Protein AF-A0A068WQS6-F1 (afdb_monomer_lite)

pLDDT: mean 78.75, std 17.63, range [26.66, 95.56]

Organism: Echinococcus granulosus (NCBI:txid6210)

Sequence (431 aa):
MSDVVVTERMESAESWGSVPRLPHRLAHLYATWLVSHPVINGLLTVTFLIAPAVVAICFSELPSFDDPAKEFITIGTPMAARLYQLKALQQNTLSLPTKEYGHSRVARSDKMADKVKFCFELPDQGSNELWSRFESMSKVVVSLYAVEERMNTTFLTAPGAVKSLCRLQTRFEGLPGYRQLCSKASLTDVNSACCPIWSLANFIASIVNKTSCHQITEGDVKRVKNLYETCKKPFLSGELKRACWDATAPSRWLCPDVPPQCFAHPHLLLLLAIAAPPPYHHHYLNGAGGWNVTLLVLPVWKRVGLKLWHLASLDRPQTLTDLTRNLTPPLTIEAIELGLYGELAGRYVAWDSVWLALGAACLALLLLLLTHGSVAVVGATFLALGWSLILAYGLYARFLQLPTFPLLNMMALVLLLGLGADDILLFYQVD

Radius of gyration: 35.02 Å; chains: 1; bounding box: 127×50×81 Å

Foldseek 3Di:
DDDDDDDDDDDDDDDDDDPDPVVVVVVVVVVVCCVPCVPVVVVVVVCVLPVLLCLLVVPFDDADQLALCVPVQDPPDPVSVVVVVVVVVVVVVPPDPPPPPDPPPPPPPPPDQQAQDALVNDPVVDDPCPPVLLVQFKKWKKFQPDPDQQDLDACLRAPQSLVLQQLLQVVCCVFFCLLQQADASDPVDSNGDGGRKLWLLSLLCRLVRHNGSVPDDNVSSVVLVVLCVQQLVCLLVVLDDLVLDDPVDHSCVSRVPHDPSNVSDSSNSVSSVFRPDDPVCPVVPVVRHHRRMGMIGTSGGQDCLVVSCVRRVVVDVVSQCVSQPPRVRTMHTPDIRRHSCSNVRVVVVVVCVVVVVVLLVVLLVVVCVLVVNPPVLSVVLVSVLVSVVSNVSSCVCPVVVDPHDNPVVVVVSVVSSVVSSVVVVVVSVVD

Secondary structure (DSSP, 8-state):
--------------------SHHHHHHHHHHHHHHH-HHHHHHHHHHHHHHHHHHHHHHSPPPP-S-GGGG---TT-HHHHHHHHHHHHHHHHTT-----------------------GGG-GGG--S-HHHHHHHEEEEEEEE--SSTT----TTTSTTHHHHHHHHHHHHHTSTTHHHHBPBS-SS-TTSPBPPPB-HHHHHHHHTT-SSGGG--HHHHHHHHHHHHHHHHHHHTT-S-GGGS-SSS-HHHH-TTS-GGGGS-TTHHHHHHHHSPPGGGTTTSTTT----EEEEEEEEEHHHHHHHHHHTTTTSHHHHHHHHTT-SS-EEEEEEE-S-THHHHHHHHHHHHHHHHHHHHHHHHHHHHHTTT-HHHHHHHHHHHHHHHHHHHHIIIIIS--S---TTHHHHHHHHHHHHHHHHHHHHHH-

Structure (mmCIF, N/CA/C/O backbone):
data_AF-A0A068WQS6-F1
#
_entry.id   AF-A0A068WQS6-F1
#
loop_
_atom_site.group_PDB
_atom_site.id
_atom_site.type_symbol
_atom_site.label_atom_id
_atom_site.label_alt_id
_atom_site.label_comp_id
_atom_site.label_asym_id
_atom_site.label_entity_id
_atom_site.label_seq_id
_atom_site.pdbx_PDB_ins_code
_atom_site.Cartn_x
_atom_site.Cartn_y
_atom_site.Cartn_z
_atom_site.occupancy
_atom_site.B_iso_or_equiv
_atom_site.auth_seq_id
_atom_site.auth_comp_id
_atom_site.auth_asym_id
_atom_site.auth_atom_id
_atom_site.pdbx_PDB_model_num
ATOM 1 N N . MET A 1 1 ? 87.464 18.285 -16.808 1.00 33.34 1 MET A N 1
ATOM 2 C CA . MET A 1 1 ? 88.339 17.163 -17.196 1.00 33.34 1 MET A CA 1
ATOM 3 C C . MET A 1 1 ? 87.936 15.994 -16.316 1.00 33.34 1 MET A C 1
ATOM 5 O O . MET A 1 1 ? 88.183 16.066 -15.126 1.00 33.34 1 MET A O 1
ATOM 9 N N . SER A 1 2 ? 87.201 14.983 -16.743 1.00 30.62 2 SER A N 1
ATOM 10 C CA . SER A 1 2 ? 86.592 14.646 -18.028 1.00 30.62 2 SER A CA 1
ATOM 11 C C . SER A 1 2 ? 85.506 13.607 -17.731 1.00 30.62 2 SER A C 1
ATOM 13 O O . SER A 1 2 ? 85.617 12.876 -16.747 1.00 30.62 2 SER A O 1
ATOM 15 N N . ASP A 1 3 ? 84.490 13.562 -18.585 1.00 33.34 3 ASP A N 1
ATOM 16 C CA . ASP A 1 3 ? 83.501 12.493 -18.690 1.00 33.34 3 ASP A CA 1
ATOM 17 C C . ASP A 1 3 ? 84.133 11.100 -18.797 1.00 33.34 3 ASP A C 1
ATOM 19 O O . ASP A 1 3 ? 85.165 10.938 -19.448 1.00 33.34 3 ASP A O 1
ATOM 23 N N . VAL A 1 4 ? 83.451 10.088 -18.254 1.00 31.11 4 VAL A N 1
ATOM 24 C CA . VAL A 1 4 ? 83.544 8.685 -18.698 1.00 31.11 4 VAL A CA 1
ATOM 25 C C . VAL A 1 4 ? 82.139 8.094 -18.516 1.00 31.11 4 VAL A C 1
ATOM 27 O O . VAL A 1 4 ? 81.722 7.809 -17.400 1.00 31.11 4 VAL A O 1
ATOM 30 N N . VAL A 1 5 ? 81.253 8.222 -19.505 1.00 32.00 5 VAL A N 1
ATOM 31 C CA . VAL A 1 5 ? 81.079 7.327 -20.665 1.00 32.00 5 VAL A CA 1
ATOM 32 C C . VAL A 1 5 ? 80.786 5.884 -20.249 1.00 32.00 5 VAL A C 1
ATOM 34 O O . VAL A 1 5 ? 81.661 5.117 -19.858 1.00 32.00 5 VAL A O 1
ATOM 37 N N . VAL A 1 6 ? 79.502 5.563 -20.393 1.00 31.38 6 VAL A N 1
ATOM 38 C CA . VAL A 1 6 ? 78.891 4.236 -20.427 1.00 31.38 6 VAL A CA 1
ATOM 39 C C . VAL A 1 6 ? 79.561 3.389 -21.511 1.00 31.38 6 VAL A C 1
ATOM 41 O O . VAL A 1 6 ? 79.645 3.816 -22.661 1.00 31.38 6 VAL A O 1
ATOM 44 N N . THR A 1 7 ? 79.996 2.179 -21.161 1.00 30.44 7 THR A N 1
ATOM 45 C CA . THR A 1 7 ? 80.336 1.129 -22.127 1.00 30.44 7 THR A CA 1
ATOM 46 C C . THR A 1 7 ? 79.436 -0.080 -21.914 1.00 30.44 7 THR A C 1
ATOM 48 O O . THR A 1 7 ? 79.359 -0.654 -20.828 1.00 30.44 7 THR A O 1
ATOM 51 N N . GLU A 1 8 ? 78.725 -0.424 -22.987 1.00 32.44 8 GLU A N 1
ATOM 52 C CA . GLU A 1 8 ? 77.946 -1.642 -23.167 1.00 32.44 8 GLU A CA 1
ATOM 53 C C . GLU A 1 8 ? 78.767 -2.897 -22.854 1.00 32.44 8 GLU A C 1
ATOM 55 O O . GLU A 1 8 ? 79.918 -3.040 -23.278 1.00 32.44 8 GLU A O 1
ATOM 60 N N . ARG A 1 9 ? 78.122 -3.873 -22.213 1.00 26.66 9 ARG A N 1
ATOM 61 C CA . ARG A 1 9 ? 78.495 -5.278 -22.351 1.00 26.66 9 ARG A CA 1
ATOM 62 C C . ARG A 1 9 ? 77.245 -6.079 -22.703 1.00 26.66 9 ARG A C 1
ATOM 64 O O . ARG A 1 9 ? 76.336 -6.210 -21.894 1.00 26.66 9 ARG A O 1
ATOM 71 N N . MET A 1 10 ? 77.238 -6.575 -23.941 1.00 33.34 10 MET A N 1
ATOM 72 C CA . MET A 1 10 ? 76.377 -7.647 -24.438 1.00 33.34 10 MET A CA 1
ATOM 73 C C . MET A 1 10 ? 76.442 -8.848 -23.490 1.00 33.34 10 MET A C 1
ATOM 75 O O . MET A 1 10 ? 77.513 -9.432 -23.324 1.00 33.34 10 MET A O 1
ATOM 79 N N . GLU A 1 11 ? 75.298 -9.264 -22.954 1.00 30.05 11 GLU A N 1
ATOM 80 C CA . GLU A 1 11 ? 75.099 -10.624 -22.456 1.00 30.05 11 GLU A CA 1
ATOM 81 C C . GLU A 1 11 ? 74.019 -11.317 -23.290 1.00 30.05 11 GLU A C 1
ATOM 83 O O . GLU A 1 11 ? 72.847 -10.955 -23.294 1.00 30.05 11 GLU A O 1
ATOM 88 N N . SER A 1 12 ? 74.523 -12.264 -24.084 1.00 28.47 12 SER A N 1
ATOM 89 C CA . SER A 1 12 ? 73.941 -13.545 -24.489 1.00 28.47 12 SER A CA 1
ATOM 90 C C . SER A 1 12 ? 72.426 -13.658 -24.658 1.00 28.47 12 SER A C 1
ATOM 92 O O . SER A 1 12 ? 71.650 -13.695 -23.709 1.00 28.47 12 SER A O 1
ATOM 94 N N . ALA A 1 13 ? 72.063 -13.906 -25.916 1.00 34.66 13 ALA A N 1
ATOM 95 C CA . ALA A 1 13 ? 70.809 -14.487 -26.351 1.00 34.66 13 ALA A CA 1
ATOM 96 C C . ALA A 1 13 ? 70.481 -15.791 -25.600 1.00 34.66 13 ALA A C 1
ATOM 98 O O . ALA A 1 13 ? 71.051 -16.843 -25.887 1.00 34.66 13 ALA A O 1
ATOM 99 N N . GLU A 1 14 ? 69.504 -15.724 -24.698 1.00 29.89 14 GLU A N 1
ATOM 100 C CA . GLU A 1 14 ? 68.746 -16.890 -24.260 1.00 29.89 14 GLU A CA 1
ATOM 101 C C . GLU A 1 14 ? 67.503 -17.045 -25.137 1.00 29.89 14 GLU A C 1
ATOM 103 O O . GLU A 1 14 ? 66.613 -16.195 -25.207 1.00 29.89 14 GLU A O 1
ATOM 108 N N . SER A 1 15 ? 67.478 -18.168 -25.845 1.00 36.59 15 SER A N 1
ATOM 109 C CA . SER A 1 15 ? 66.391 -18.634 -26.684 1.00 36.59 15 SER A CA 1
ATOM 110 C C . SER A 1 15 ? 65.133 -18.896 -25.856 1.00 36.59 15 SER A C 1
ATOM 112 O O . SER A 1 15 ? 64.962 -19.984 -25.304 1.00 36.59 15 SER A O 1
ATOM 114 N N . TRP A 1 16 ? 64.215 -17.934 -25.824 1.00 30.52 16 TRP A N 1
ATOM 115 C CA . TRP A 1 16 ? 62.828 -18.206 -25.464 1.00 30.52 16 TRP A CA 1
ATOM 116 C C . TRP A 1 16 ? 62.019 -18.463 -26.728 1.00 30.52 16 TRP A C 1
ATOM 118 O O . TRP A 1 16 ? 61.893 -17.625 -27.621 1.00 30.52 16 TRP A O 1
ATOM 128 N N . GLY A 1 17 ? 61.547 -19.705 -26.808 1.00 33.97 17 GLY A N 1
ATOM 129 C CA . GLY A 1 17 ? 60.788 -20.255 -27.910 1.00 33.97 17 GLY A CA 1
ATOM 130 C C . GLY A 1 17 ? 59.607 -19.379 -28.311 1.00 33.97 17 GLY A C 1
ATOM 131 O O . GLY A 1 17 ? 58.904 -18.797 -27.491 1.00 33.97 17 GLY A O 1
ATOM 132 N N . SER A 1 18 ? 59.414 -19.335 -29.624 1.00 41.91 18 SER A N 1
ATOM 133 C CA . SER A 1 18 ? 58.208 -18.948 -30.349 1.00 41.91 18 SER A CA 1
ATOM 134 C C . SER A 1 18 ? 56.912 -18.941 -29.523 1.00 41.91 18 SER A C 1
ATOM 136 O O . SER A 1 18 ? 56.188 -19.934 -29.465 1.00 41.91 18 SER A O 1
ATOM 138 N N . VAL A 1 19 ? 56.572 -17.770 -28.990 1.00 45.53 19 VAL A N 1
ATOM 139 C CA . VAL A 1 19 ? 55.187 -17.370 -28.710 1.00 45.53 19 VAL A CA 1
ATOM 140 C C . VAL A 1 19 ? 54.463 -17.296 -30.070 1.00 45.53 19 VAL A C 1
ATOM 142 O O . VAL A 1 19 ? 55.052 -16.806 -31.043 1.00 45.53 19 VAL A O 1
ATOM 145 N N . PRO A 1 20 ? 53.242 -17.845 -30.227 1.00 45.69 20 PRO A N 1
ATOM 146 C CA . PRO A 1 20 ? 52.662 -18.078 -31.546 1.00 45.69 20 PRO A CA 1
ATOM 147 C C . PRO A 1 20 ? 52.442 -16.752 -32.284 1.00 45.69 20 PRO A C 1
ATOM 149 O O . PRO A 1 20 ? 51.732 -15.880 -31.807 1.00 45.69 20 PRO A O 1
ATOM 152 N N . ARG A 1 21 ? 53.005 -16.618 -33.494 1.00 48.44 21 ARG A N 1
ATOM 153 C CA . ARG A 1 21 ? 52.818 -15.474 -34.420 1.00 48.44 21 ARG A CA 1
ATOM 154 C C . ARG A 1 21 ? 51.440 -15.457 -35.114 1.00 48.44 21 ARG A C 1
ATOM 156 O O . ARG A 1 21 ? 51.221 -14.680 -36.042 1.00 48.44 21 ARG A O 1
ATOM 163 N N . LEU A 1 22 ? 50.524 -16.336 -34.703 1.00 50.44 22 LEU A N 1
ATOM 164 C CA . LEU A 1 22 ? 49.188 -16.492 -35.285 1.00 50.44 22 LEU A CA 1
ATOM 165 C C . LEU A 1 22 ? 48.210 -15.322 -34.999 1.00 50.44 22 LEU A C 1
ATOM 167 O O . LEU A 1 22 ? 47.520 -14.920 -35.938 1.00 50.44 22 LEU A O 1
ATOM 171 N N . PRO A 1 23 ? 48.148 -14.723 -33.785 1.00 58.47 23 PRO A N 1
ATOM 172 C CA . PRO A 1 23 ? 47.173 -13.675 -33.482 1.00 58.47 23 PRO A CA 1
ATOM 173 C C . PRO A 1 23 ? 47.499 -12.358 -34.200 1.00 58.47 23 PRO A C 1
ATOM 175 O O . PRO A 1 23 ? 46.587 -11.669 -34.643 1.00 58.47 23 PRO A O 1
ATOM 178 N N . HIS A 1 24 ? 48.781 -12.046 -34.431 1.00 64.94 24 HIS A N 1
ATOM 179 C CA . HIS A 1 24 ? 49.181 -10.827 -35.145 1.00 64.94 24 HIS A CA 1
ATOM 180 C C . HIS A 1 24 ? 48.810 -10.834 -36.632 1.00 64.94 24 HIS A C 1
ATOM 182 O O . HIS A 1 24 ? 48.385 -9.805 -37.150 1.00 64.94 24 HIS A O 1
ATOM 188 N N . ARG A 1 25 ? 48.928 -11.975 -37.330 1.00 73.75 25 ARG A N 1
ATOM 189 C CA . ARG A 1 25 ? 48.512 -12.057 -38.743 1.00 73.75 25 ARG A CA 1
ATOM 190 C C . ARG A 1 25 ? 47.000 -11.931 -38.897 1.00 73.75 25 ARG A C 1
ATOM 192 O O . ARG A 1 25 ? 46.555 -11.245 -39.807 1.00 73.75 25 ARG A O 1
ATOM 199 N N . LEU A 1 26 ? 46.224 -12.555 -38.011 1.00 79.25 26 LEU A N 1
ATOM 200 C CA . LEU A 1 26 ? 44.763 -12.461 -38.032 1.00 79.25 26 LEU A CA 1
ATOM 201 C C . LEU A 1 26 ? 44.272 -11.055 -37.663 1.00 79.25 26 LEU A C 1
ATOM 203 O O . LEU A 1 26 ? 43.411 -10.525 -38.357 1.00 79.25 26 LEU A O 1
ATOM 207 N N . ALA A 1 27 ? 44.864 -10.419 -36.649 1.00 81.06 27 ALA A N 1
ATOM 208 C CA . ALA A 1 27 ? 44.555 -9.033 -36.292 1.00 81.06 27 ALA A CA 1
ATOM 209 C C . ALA A 1 27 ? 44.903 -8.058 -37.428 1.00 81.06 27 ALA A C 1
ATOM 211 O O . ALA A 1 27 ? 44.108 -7.180 -37.756 1.00 81.06 27 ALA A O 1
ATOM 212 N N . HIS A 1 28 ? 46.049 -8.255 -38.088 1.00 83.38 28 HIS A N 1
ATOM 213 C CA . HIS A 1 28 ? 46.429 -7.459 -39.252 1.00 83.38 28 HIS A CA 1
ATOM 214 C C . HIS A 1 28 ? 45.452 -7.670 -40.412 1.00 83.38 28 HIS A C 1
ATOM 216 O O . HIS A 1 28 ? 44.987 -6.698 -40.999 1.00 83.38 28 HIS A O 1
ATOM 222 N N . LEU A 1 29 ? 45.097 -8.916 -40.741 1.00 85.25 29 LEU A N 1
ATOM 223 C CA . LEU A 1 29 ? 44.113 -9.220 -41.787 1.00 85.25 29 LEU A CA 1
ATOM 224 C C . LEU A 1 29 ? 42.751 -8.583 -41.487 1.00 85.25 29 LEU A C 1
ATOM 226 O O . LEU A 1 29 ? 42.164 -7.982 -42.382 1.00 85.25 29 LEU A O 1
ATOM 230 N N . TYR A 1 30 ? 42.291 -8.648 -40.236 1.00 85.56 30 TYR A N 1
ATOM 231 C CA . TYR A 1 30 ? 41.056 -8.005 -39.789 1.00 85.56 30 TYR A CA 1
ATOM 232 C C . TYR A 1 30 ? 41.106 -6.481 -39.960 1.00 85.56 30 TYR A C 1
ATOM 234 O O . TYR A 1 30 ? 40.211 -5.911 -40.579 1.00 85.56 30 TYR A O 1
ATOM 242 N N . ALA A 1 31 ? 42.178 -5.825 -39.506 1.00 84.00 31 ALA A N 1
ATOM 243 C CA . ALA A 1 31 ? 42.357 -4.382 -39.672 1.00 84.00 31 ALA A CA 1
ATOM 244 C C . ALA A 1 31 ? 42.416 -3.973 -41.155 1.00 84.00 31 ALA A C 1
ATOM 246 O O . ALA A 1 31 ? 41.767 -3.016 -41.572 1.00 84.00 31 ALA A O 1
ATOM 247 N N . THR A 1 32 ? 43.136 -4.746 -41.978 1.00 86.50 32 THR A N 1
ATOM 248 C CA . THR A 1 32 ? 43.243 -4.489 -43.425 1.00 86.50 32 THR A CA 1
ATOM 249 C C . THR A 1 32 ? 41.883 -4.649 -44.112 1.00 86.50 32 THR A C 1
ATOM 251 O O . THR A 1 32 ? 41.536 -3.875 -45.004 1.00 86.50 32 THR A O 1
ATOM 254 N N . TRP A 1 33 ? 41.085 -5.633 -43.694 1.00 88.38 33 TRP A N 1
ATOM 255 C CA . TRP A 1 33 ? 39.736 -5.865 -44.210 1.00 88.38 33 TRP A CA 1
ATOM 256 C C . TRP A 1 33 ? 38.752 -4.763 -43.795 1.00 88.38 33 TRP A C 1
ATOM 258 O O . TRP A 1 33 ? 37.967 -4.301 -44.626 1.00 88.38 33 TRP A O 1
ATOM 268 N N . LEU A 1 34 ? 38.847 -4.282 -42.550 1.00 87.44 34 LEU A N 1
ATOM 269 C CA . LEU A 1 34 ? 38.011 -3.199 -42.030 1.00 87.44 34 LEU A CA 1
ATOM 270 C C . LEU A 1 34 ? 38.146 -1.922 -42.874 1.00 87.44 34 LEU A C 1
ATOM 272 O O . LEU A 1 34 ? 37.143 -1.301 -43.222 1.00 87.44 34 LEU A O 1
ATOM 276 N N . VAL A 1 35 ? 39.386 -1.575 -43.233 1.00 88.56 35 VAL A N 1
ATOM 277 C CA . VAL A 1 35 ? 39.717 -0.374 -44.016 1.00 88.56 35 VAL A CA 1
ATOM 278 C C . VAL A 1 35 ? 39.428 -0.558 -45.508 1.00 88.56 35 VAL A C 1
ATOM 280 O O . VAL A 1 35 ? 38.973 0.374 -46.165 1.00 88.56 35 VAL A O 1
ATOM 283 N N . SER A 1 36 ? 39.675 -1.749 -46.061 1.00 90.81 36 SER A N 1
ATOM 284 C CA . SER A 1 36 ? 39.531 -1.991 -47.506 1.00 90.81 36 SER A CA 1
ATOM 285 C C . SER A 1 36 ? 38.082 -2.139 -47.982 1.00 90.81 36 SER A C 1
ATOM 287 O O . SER A 1 36 ? 37.815 -1.868 -49.151 1.00 90.81 36 SER A O 1
ATOM 289 N N . HIS A 1 37 ? 37.143 -2.540 -47.115 1.00 90.69 37 HIS A N 1
ATOM 290 C CA . HIS A 1 37 ? 35.753 -2.831 -47.506 1.00 90.69 37 HIS A CA 1
ATOM 291 C C . HIS A 1 37 ? 34.691 -2.157 -46.606 1.00 90.69 37 HIS A C 1
ATOM 293 O O . HIS A 1 37 ? 33.813 -2.835 -46.066 1.00 90.69 37 HIS A O 1
ATOM 299 N N . PRO A 1 38 ? 34.679 -0.818 -46.473 1.00 86.75 38 PRO A N 1
ATOM 300 C CA . PRO A 1 38 ? 33.795 -0.120 -45.533 1.00 86.75 38 PRO A CA 1
ATOM 301 C C . PRO A 1 38 ? 32.298 -0.294 -45.845 1.00 86.75 38 PRO A C 1
ATOM 303 O O . PRO A 1 38 ? 31.486 -0.432 -44.933 1.00 86.75 38 PRO A O 1
ATOM 306 N N . VAL A 1 39 ? 31.919 -0.341 -47.129 1.00 88.75 39 VAL A N 1
ATOM 307 C CA . VAL A 1 39 ? 30.512 -0.478 -47.556 1.00 88.75 39 VAL A CA 1
ATOM 308 C C . VAL A 1 39 ? 29.950 -1.859 -47.214 1.00 88.75 39 VAL A C 1
ATOM 310 O O . VAL A 1 39 ? 28.831 -1.965 -46.717 1.00 88.75 39 VAL A O 1
ATOM 313 N N . ILE A 1 40 ? 30.733 -2.918 -47.444 1.00 89.75 40 ILE A N 1
ATOM 314 C CA . ILE A 1 40 ? 30.333 -4.298 -47.132 1.00 89.75 40 ILE A CA 1
ATOM 315 C C . ILE A 1 40 ? 30.165 -4.454 -45.618 1.00 89.75 40 ILE A C 1
ATOM 317 O O . ILE A 1 40 ? 29.178 -5.030 -45.163 1.00 89.75 40 ILE A O 1
ATOM 321 N N . ASN A 1 41 ? 31.084 -3.873 -44.846 1.00 88.12 41 ASN A N 1
ATOM 322 C CA . ASN A 1 41 ? 31.047 -3.911 -43.386 1.00 88.12 41 ASN A CA 1
ATOM 323 C C . ASN A 1 41 ? 29.825 -3.174 -42.849 1.00 88.12 41 ASN A C 1
ATOM 325 O O . ASN A 1 41 ? 29.124 -3.717 -42.003 1.00 88.12 41 ASN A O 1
ATOM 329 N N . GLY A 1 42 ? 29.518 -1.992 -43.390 1.00 86.88 42 GLY A N 1
ATOM 330 C CA . GLY A 1 42 ? 28.309 -1.245 -43.043 1.00 86.88 42 GLY A CA 1
ATOM 331 C C . GLY A 1 42 ? 27.021 -2.017 -43.344 1.00 86.88 42 GLY A C 1
ATOM 332 O O . GLY A 1 42 ? 26.092 -2.016 -42.543 1.00 86.88 42 GLY A O 1
ATOM 333 N N . LEU A 1 43 ? 26.957 -2.723 -44.474 1.00 90.25 43 LEU A N 1
ATOM 334 C CA . LEU A 1 43 ? 25.769 -3.495 -44.846 1.00 90.25 43 LEU A CA 1
ATOM 335 C C . LEU A 1 43 ? 25.594 -4.728 -43.945 1.00 90.25 43 LEU A C 1
ATOM 337 O O . LEU A 1 43 ? 24.482 -5.012 -43.494 1.00 90.25 43 LEU A O 1
ATOM 341 N N . LEU A 1 44 ? 26.690 -5.420 -43.618 1.00 89.44 44 LEU A N 1
ATOM 342 C CA . LEU A 1 44 ? 26.700 -6.525 -42.655 1.00 89.44 44 LEU A CA 1
ATOM 343 C C . LEU A 1 44 ? 26.285 -6.071 -41.254 1.00 89.44 44 LEU A C 1
ATOM 345 O O . LEU A 1 44 ? 25.436 -6.719 -40.641 1.00 89.44 44 LEU A O 1
ATOM 349 N N . THR A 1 45 ? 26.835 -4.960 -40.759 1.00 87.62 45 THR A N 1
ATOM 350 C CA . THR A 1 45 ? 26.481 -4.435 -39.435 1.00 87.62 45 THR A CA 1
ATOM 351 C C . THR A 1 45 ? 25.027 -4.005 -39.399 1.00 87.62 45 THR A C 1
ATOM 353 O O . THR A 1 45 ? 24.318 -4.450 -38.512 1.00 87.62 45 THR A O 1
ATOM 356 N N . VAL A 1 46 ? 24.525 -3.249 -40.379 1.00 88.56 46 VAL A N 1
ATOM 357 C CA . VAL A 1 46 ? 23.105 -2.852 -40.432 1.00 88.56 46 VAL A CA 1
ATOM 358 C C . VAL A 1 46 ? 22.182 -4.069 -40.483 1.00 88.56 46 VAL A C 1
ATOM 360 O O . VAL A 1 46 ? 21.185 -4.114 -39.769 1.00 88.56 46 VAL A O 1
ATOM 363 N N . THR A 1 47 ? 22.522 -5.093 -41.266 1.00 89.62 47 THR A N 1
ATOM 364 C CA . THR A 1 47 ? 21.724 -6.328 -41.323 1.00 89.62 47 THR A CA 1
ATOM 365 C C . THR A 1 47 ? 21.706 -7.030 -39.965 1.00 89.62 47 THR A C 1
ATOM 367 O O . THR A 1 47 ? 20.643 -7.432 -39.484 1.00 89.62 47 THR A O 1
ATOM 370 N N . PHE A 1 48 ? 22.867 -7.116 -39.310 1.00 88.31 48 PHE A N 1
ATOM 371 C CA . PHE A 1 48 ? 22.991 -7.642 -37.955 1.00 88.31 48 PHE A CA 1
ATOM 372 C C . PHE A 1 48 ? 22.263 -6.775 -36.923 1.00 88.31 48 PHE A C 1
ATOM 374 O O . PHE A 1 48 ? 21.723 -7.336 -35.985 1.00 88.31 48 PHE A O 1
ATOM 381 N N . LEU A 1 49 ? 22.190 -5.453 -37.111 1.00 87.88 49 LEU A N 1
ATOM 382 C CA . LEU A 1 49 ? 21.462 -4.497 -36.270 1.00 87.88 49 LEU A CA 1
ATOM 383 C C . LEU A 1 49 ? 19.944 -4.483 -36.521 1.00 87.88 49 LEU A C 1
ATOM 385 O O . LEU A 1 49 ? 19.193 -3.895 -35.761 1.00 87.88 49 LEU A O 1
ATOM 389 N N . ILE A 1 50 ? 19.432 -5.065 -37.598 1.00 88.88 50 ILE A N 1
ATOM 390 C CA . ILE A 1 50 ? 17.983 -5.040 -37.857 1.00 88.88 50 ILE A CA 1
ATOM 391 C C . ILE A 1 50 ? 17.376 -6.396 -37.528 1.00 88.88 50 ILE A C 1
ATOM 393 O O . ILE A 1 50 ? 16.374 -6.468 -36.816 1.00 88.88 50 ILE A O 1
ATOM 397 N N . ALA A 1 51 ? 18.000 -7.480 -37.987 1.00 88.50 51 ALA A N 1
ATOM 398 C CA . ALA A 1 51 ? 17.422 -8.816 -37.897 1.00 88.50 51 ALA A CA 1
ATOM 399 C C . ALA A 1 51 ? 17.041 -9.240 -36.460 1.00 88.50 51 ALA A C 1
ATOM 401 O O . ALA A 1 51 ? 15.880 -9.583 -36.234 1.00 88.50 51 ALA A O 1
ATOM 402 N N . PRO A 1 52 ? 17.933 -9.190 -35.458 1.00 85.69 52 PRO A N 1
ATOM 403 C CA . PRO A 1 52 ? 17.603 -9.656 -34.122 1.00 85.69 52 PRO A CA 1
ATOM 404 C C . PRO A 1 52 ? 16.819 -8.619 -33.304 1.00 85.69 52 PRO A C 1
ATOM 406 O O . PRO A 1 52 ? 16.117 -9.027 -32.387 1.00 85.69 52 PRO A O 1
ATOM 409 N N . ALA A 1 53 ? 16.829 -7.324 -33.653 1.00 86.69 53 ALA A N 1
ATOM 410 C CA . ALA A 1 53 ? 15.887 -6.368 -33.061 1.00 86.69 53 ALA A CA 1
ATOM 411 C C . ALA A 1 53 ? 14.456 -6.644 -33.502 1.00 86.69 53 ALA A C 1
ATOM 413 O O . ALA A 1 53 ? 13.558 -6.674 -32.665 1.00 86.69 53 ALA A O 1
ATOM 414 N N . VAL A 1 54 ? 14.243 -6.898 -34.796 1.00 88.69 54 VAL A N 1
ATOM 415 C CA . VAL A 1 54 ? 12.928 -7.301 -35.310 1.00 88.69 54 VAL A CA 1
ATOM 416 C C . VAL A 1 54 ? 12.477 -8.587 -34.625 1.00 88.69 54 VAL A C 1
ATOM 418 O O . VAL A 1 54 ? 11.344 -8.667 -34.160 1.00 88.69 54 VAL A O 1
ATOM 421 N N . VAL A 1 55 ? 13.369 -9.572 -34.483 1.00 87.62 55 VAL A N 1
ATOM 422 C CA . VAL A 1 55 ? 13.036 -10.818 -33.782 1.00 87.62 55 VAL A CA 1
ATOM 423 C C . VAL A 1 55 ? 12.701 -10.564 -32.308 1.00 87.62 55 VAL A C 1
ATOM 425 O O . VAL A 1 55 ? 11.689 -11.061 -31.820 1.00 87.62 55 VAL A O 1
ATOM 428 N N . ALA A 1 56 ? 13.507 -9.777 -31.595 1.00 85.12 56 ALA A N 1
ATOM 429 C CA . ALA A 1 56 ? 13.272 -9.483 -30.187 1.00 85.12 56 ALA A CA 1
ATOM 430 C C . ALA A 1 56 ? 11.942 -8.744 -29.977 1.00 85.12 56 ALA A C 1
ATOM 432 O O . ALA A 1 56 ? 11.166 -9.147 -29.119 1.00 85.12 56 ALA A O 1
ATOM 433 N N . ILE A 1 57 ? 11.641 -7.721 -30.780 1.00 83.25 57 ILE A N 1
ATOM 434 C CA . ILE A 1 57 ? 10.439 -6.890 -30.617 1.00 83.25 57 ILE A CA 1
ATOM 435 C C . ILE A 1 57 ? 9.169 -7.629 -31.058 1.00 83.25 57 ILE A C 1
ATOM 437 O O . ILE A 1 57 ? 8.146 -7.529 -30.389 1.00 83.25 57 ILE A O 1
ATOM 441 N N . CYS A 1 58 ? 9.202 -8.365 -32.173 1.00 85.81 58 CYS A N 1
ATOM 442 C CA . CYS A 1 58 ? 8.001 -9.025 -32.693 1.00 85.81 58 CYS A CA 1
ATOM 443 C C . CYS A 1 58 ? 7.632 -10.306 -31.936 1.00 85.81 58 CYS A C 1
ATOM 445 O O . CYS A 1 58 ? 6.460 -10.676 -31.931 1.00 85.81 58 CYS A O 1
ATOM 447 N N . PHE A 1 59 ? 8.607 -11.001 -31.340 1.00 84.94 59 PHE A N 1
ATOM 448 C CA . PHE A 1 59 ? 8.382 -12.315 -30.725 1.00 84.94 59 PHE A CA 1
ATOM 449 C C . PHE A 1 59 ? 8.557 -12.348 -29.203 1.00 84.94 59 PHE A C 1
ATOM 451 O O . PHE A 1 59 ? 8.290 -13.393 -28.611 1.00 84.94 59 PHE A O 1
ATOM 458 N N . SER A 1 60 ? 8.993 -11.257 -28.566 1.00 82.31 60 SER A N 1
ATOM 459 C CA . SER A 1 60 ? 9.103 -11.189 -27.101 1.00 82.31 60 SER A CA 1
ATOM 460 C C . SER A 1 60 ? 7.980 -10.336 -26.524 1.00 82.31 60 SER A C 1
ATOM 462 O O . SER A 1 60 ? 7.741 -9.216 -26.971 1.00 82.31 60 SER A O 1
ATOM 464 N N . GLU A 1 61 ? 7.299 -10.860 -25.510 1.00 81.81 61 GLU A N 1
ATOM 465 C CA . GLU A 1 61 ? 6.301 -10.103 -24.756 1.00 81.81 61 GLU A CA 1
ATOM 466 C C . GLU A 1 61 ? 6.982 -9.119 -23.807 1.00 81.81 61 GLU A C 1
ATOM 468 O O . GLU A 1 61 ? 7.899 -9.496 -23.083 1.00 81.81 61 GLU A O 1
ATOM 473 N N . LEU A 1 62 ? 6.507 -7.871 -23.774 1.00 79.56 62 LEU A N 1
ATOM 474 C CA . LEU A 1 62 ? 7.029 -6.840 -22.875 1.00 79.56 62 LEU A CA 1
ATOM 475 C C . LEU A 1 62 ? 6.991 -7.304 -21.405 1.00 79.56 62 LEU A C 1
ATOM 477 O O . LEU A 1 62 ? 5.994 -7.887 -20.972 1.00 79.56 62 LEU A O 1
ATOM 481 N N . PRO A 1 63 ? 8.045 -7.029 -20.615 1.00 78.94 63 PRO A N 1
ATOM 482 C CA . PRO A 1 63 ? 8.103 -7.476 -19.231 1.00 78.94 63 PRO A CA 1
ATOM 483 C C . PRO A 1 63 ? 7.054 -6.766 -18.363 1.00 78.94 63 PRO A C 1
ATOM 485 O O . PRO A 1 63 ? 6.950 -5.540 -18.370 1.00 78.94 63 PRO A O 1
ATOM 488 N N . SER A 1 64 ? 6.303 -7.543 -17.579 1.00 78.44 64 SER A N 1
ATOM 489 C CA . SER A 1 64 ? 5.351 -7.046 -16.576 1.00 78.44 64 SER A CA 1
ATOM 490 C C . SER A 1 64 ? 5.973 -7.058 -15.175 1.00 78.44 64 SER A C 1
ATOM 492 O O . SER A 1 64 ? 6.465 -8.103 -14.743 1.00 78.44 64 SER A O 1
ATOM 494 N N . PHE A 1 65 ? 5.875 -5.951 -14.433 1.00 76.44 65 PHE A N 1
ATOM 495 C CA . PHE A 1 65 ? 6.426 -5.805 -13.072 1.00 76.44 65 PHE A CA 1
ATOM 496 C C . PHE A 1 65 ? 5.350 -5.795 -11.970 1.00 76.44 65 PHE A C 1
ATOM 498 O O . PHE A 1 65 ? 5.553 -5.215 -10.906 1.00 76.44 65 PHE A O 1
ATOM 505 N N . ASP A 1 66 ? 4.204 -6.430 -12.222 1.00 68.06 66 ASP A N 1
ATOM 506 C CA . ASP A 1 66 ? 3.026 -6.369 -11.343 1.00 68.06 66 ASP A CA 1
ATOM 507 C C . ASP A 1 66 ? 3.180 -7.145 -10.027 1.00 68.06 66 ASP A C 1
ATOM 509 O O . ASP A 1 66 ? 2.325 -7.032 -9.155 1.00 68.06 66 ASP A O 1
ATOM 513 N N . ASP A 1 67 ? 4.229 -7.956 -9.867 1.00 71.62 67 ASP A N 1
ATOM 514 C CA . ASP A 1 67 ? 4.544 -8.637 -8.610 1.00 71.62 67 ASP A CA 1
ATOM 515 C C . ASP A 1 67 ? 6.067 -8.775 -8.432 1.00 71.62 67 ASP A C 1
ATOM 517 O O . ASP A 1 67 ? 6.664 -9.713 -8.972 1.00 71.62 67 ASP A O 1
ATOM 521 N N . PRO A 1 68 ? 6.714 -7.884 -7.656 1.00 71.19 68 PRO A N 1
ATOM 522 C CA . PRO A 1 68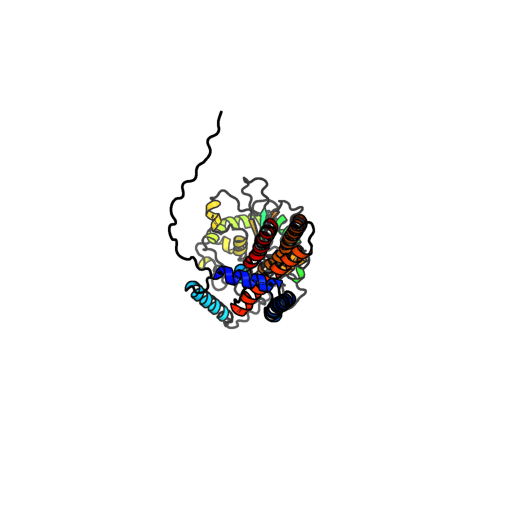 ? 8.152 -7.965 -7.404 1.00 71.19 68 PRO A CA 1
ATOM 523 C C . PRO A 1 68 ? 8.525 -9.186 -6.549 1.00 71.19 68 PRO A C 1
ATOM 525 O O . PRO A 1 68 ? 9.684 -9.591 -6.516 1.00 71.19 68 PRO A O 1
ATOM 528 N N . ALA A 1 69 ? 7.562 -9.801 -5.848 1.00 69.19 69 ALA A N 1
ATOM 529 C CA . ALA A 1 69 ? 7.817 -10.974 -5.021 1.00 69.19 69 ALA A CA 1
ATOM 530 C C . ALA A 1 69 ? 7.827 -12.286 -5.822 1.00 69.19 69 ALA A C 1
ATOM 532 O O . ALA A 1 69 ? 8.292 -13.310 -5.311 1.00 69.19 69 ALA A O 1
ATOM 533 N N . LYS A 1 7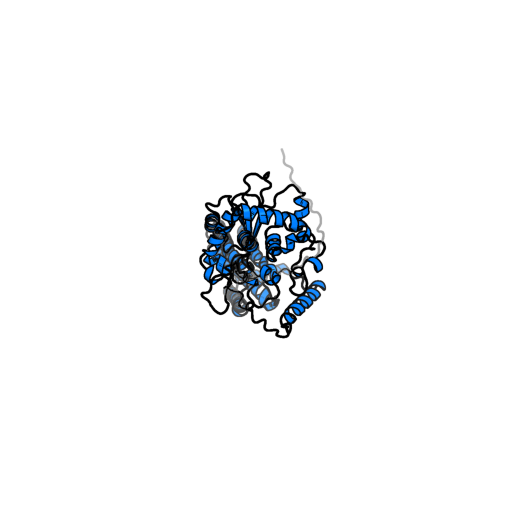0 ? 7.379 -12.258 -7.086 1.00 69.56 70 LYS A N 1
ATOM 534 C CA . LYS A 1 70 ? 7.399 -13.407 -8.007 1.00 69.56 70 LYS A CA 1
ATOM 535 C C . LYS A 1 70 ? 8.810 -13.978 -8.203 1.00 69.56 70 LYS A C 1
ATOM 537 O O . LYS A 1 70 ? 8.961 -15.140 -8.568 1.00 69.56 70 LYS A O 1
ATOM 542 N N . GLU A 1 71 ? 9.829 -13.171 -7.919 1.00 66.94 71 GLU A N 1
ATOM 543 C CA . GLU A 1 71 ? 11.251 -13.483 -8.068 1.00 66.94 71 GLU A CA 1
ATOM 544 C C . GLU A 1 71 ? 11.828 -14.315 -6.912 1.00 66.94 71 GLU A C 1
ATOM 546 O O . GLU A 1 71 ? 12.809 -15.032 -7.099 1.00 66.94 71 GLU A O 1
ATOM 551 N N . PHE A 1 72 ? 11.220 -14.290 -5.722 1.00 72.44 72 PHE A N 1
ATOM 552 C CA . PHE A 1 72 ? 11.778 -14.933 -4.524 1.00 72.44 72 PHE A CA 1
ATOM 553 C C . PHE A 1 72 ? 11.287 -16.370 -4.330 1.00 72.44 72 PHE A C 1
ATOM 555 O O . PHE A 1 72 ? 10.883 -16.767 -3.233 1.00 72.44 72 PHE A O 1
ATOM 562 N N . ILE A 1 73 ? 11.312 -17.175 -5.394 1.00 69.50 73 ILE A N 1
ATOM 563 C CA . ILE A 1 73 ? 10.895 -18.578 -5.334 1.00 69.50 73 ILE A CA 1
ATOM 564 C C . ILE A 1 73 ? 12.103 -19.501 -5.496 1.00 69.50 73 ILE A C 1
ATOM 566 O O . ILE A 1 73 ? 12.863 -19.415 -6.456 1.00 69.50 73 ILE A O 1
ATOM 570 N N . THR A 1 74 ? 12.267 -20.435 -4.560 1.00 77.00 74 THR A N 1
ATOM 571 C CA . THR A 1 74 ? 13.362 -21.413 -4.564 1.00 77.00 74 THR A CA 1
ATOM 572 C C . THR A 1 74 ? 13.070 -22.580 -5.510 1.00 77.00 74 THR A C 1
ATOM 574 O O . THR A 1 74 ? 12.649 -23.663 -5.099 1.00 77.00 74 THR A O 1
ATOM 577 N N . ILE A 1 75 ? 13.288 -22.367 -6.807 1.00 75.69 75 ILE A N 1
ATOM 578 C CA . ILE A 1 75 ? 13.062 -23.380 -7.849 1.00 75.69 75 ILE A CA 1
ATOM 579 C C . ILE A 1 75 ? 13.941 -24.619 -7.598 1.00 75.69 75 ILE A C 1
ATOM 581 O O . ILE A 1 75 ? 15.108 -24.512 -7.233 1.00 75.69 75 ILE A O 1
ATOM 585 N N . GLY A 1 76 ? 13.367 -25.812 -7.779 1.00 80.88 76 GLY A N 1
ATOM 586 C CA . GLY A 1 76 ? 14.102 -27.082 -7.716 1.00 80.88 76 GLY A CA 1
ATOM 587 C C . GLY A 1 76 ? 14.384 -27.621 -6.309 1.00 80.88 76 GLY A C 1
ATOM 588 O O . GLY A 1 76 ? 14.983 -28.685 -6.179 1.00 80.88 76 GLY A O 1
ATOM 589 N N . THR A 1 77 ? 13.936 -26.944 -5.246 1.00 89.75 77 THR A N 1
ATOM 590 C CA . THR A 1 77 ? 14.102 -27.446 -3.872 1.00 89.75 77 THR A CA 1
ATOM 591 C C . THR A 1 77 ? 12.958 -28.385 -3.455 1.00 89.75 77 THR A C 1
ATOM 593 O O . THR A 1 77 ? 11.808 -28.182 -3.862 1.00 89.75 77 THR A O 1
ATOM 596 N N . PRO A 1 78 ? 13.210 -29.385 -2.582 1.00 90.38 78 PRO A N 1
ATOM 597 C CA . PRO A 1 78 ? 12.151 -30.264 -2.077 1.00 90.38 78 PRO A CA 1
ATOM 598 C C . PRO A 1 78 ? 11.087 -29.491 -1.284 1.00 90.38 78 PRO A C 1
ATOM 600 O O . PRO A 1 78 ? 9.915 -29.866 -1.280 1.00 90.38 78 PRO A O 1
ATOM 603 N N . MET A 1 79 ? 11.472 -28.385 -0.637 1.00 84.50 79 MET A N 1
ATOM 604 C CA . MET A 1 79 ? 10.539 -27.514 0.074 1.00 84.50 79 MET A CA 1
ATOM 605 C C . MET A 1 79 ? 9.606 -26.774 -0.891 1.00 84.50 79 MET A C 1
ATOM 607 O O . MET A 1 79 ? 8.405 -26.707 -0.635 1.00 84.50 79 MET A O 1
ATOM 611 N N . ALA A 1 80 ? 10.119 -26.276 -2.021 1.00 85.50 80 ALA A N 1
ATOM 612 C CA . ALA A 1 80 ? 9.282 -25.649 -3.038 1.00 85.50 80 ALA A CA 1
ATOM 613 C C . ALA A 1 80 ? 8.285 -26.640 -3.643 1.00 85.50 80 ALA A C 1
ATOM 615 O O . ALA A 1 80 ? 7.114 -26.301 -3.773 1.00 85.50 80 ALA A O 1
ATOM 616 N N . ALA A 1 81 ? 8.694 -27.885 -3.914 1.00 86.00 81 ALA A N 1
ATOM 617 C CA . ALA A 1 81 ? 7.776 -28.929 -4.380 1.00 86.00 81 ALA A CA 1
ATOM 618 C C . ALA A 1 81 ? 6.621 -29.174 -3.389 1.00 86.00 81 ALA A C 1
ATOM 620 O O . ALA A 1 81 ? 5.456 -29.184 -3.788 1.00 86.00 81 ALA A O 1
ATOM 621 N N . ARG A 1 82 ? 6.925 -29.285 -2.086 1.00 90.25 82 ARG A N 1
ATOM 622 C CA . ARG A 1 82 ? 5.907 -29.414 -1.025 1.00 90.25 82 ARG A CA 1
ATOM 623 C C . ARG A 1 82 ? 4.986 -28.197 -0.955 1.00 90.25 82 ARG A C 1
ATOM 625 O O . ARG A 1 82 ? 3.776 -28.354 -0.815 1.00 90.25 82 ARG A O 1
ATOM 632 N N . LEU A 1 83 ? 5.539 -26.990 -1.075 1.00 86.38 83 LEU A N 1
ATOM 633 C CA . LEU A 1 83 ? 4.762 -25.752 -1.080 1.00 86.38 83 LEU A CA 1
ATOM 634 C C . LEU A 1 83 ? 3.838 -25.665 -2.302 1.00 86.38 83 LEU A C 1
ATOM 636 O O . LEU A 1 83 ? 2.680 -25.285 -2.155 1.00 86.38 83 LEU A O 1
ATOM 640 N N . TYR A 1 84 ? 4.317 -26.027 -3.493 1.00 85.38 84 TYR A N 1
ATOM 641 C CA . TYR A 1 84 ? 3.495 -26.063 -4.704 1.00 85.38 84 TYR A CA 1
ATOM 642 C C . TYR A 1 84 ? 2.372 -27.083 -4.589 1.00 85.38 84 TYR A C 1
ATOM 644 O O . TYR A 1 84 ? 1.235 -26.767 -4.926 1.00 85.38 84 TYR A O 1
ATOM 652 N N . GLN A 1 85 ? 2.663 -28.269 -4.055 1.00 89.25 85 GLN A N 1
ATOM 653 C CA . GLN A 1 85 ? 1.649 -29.283 -3.799 1.00 89.25 85 GLN A CA 1
ATOM 654 C C . GLN A 1 85 ? 0.593 -28.782 -2.805 1.00 89.25 85 GLN A C 1
ATOM 656 O O . GLN A 1 85 ? -0.597 -28.967 -3.044 1.00 89.25 85 GLN A O 1
ATOM 661 N N . LEU A 1 86 ? 1.004 -28.097 -1.733 1.00 86.12 86 LEU A N 1
ATOM 662 C CA . LEU A 1 86 ? 0.081 -27.486 -0.775 1.00 86.12 86 LEU A CA 1
ATOM 663 C C . LEU A 1 86 ? -0.775 -26.390 -1.424 1.00 86.12 86 LEU A C 1
ATOM 665 O O . LEU A 1 86 ? -1.986 -26.384 -1.231 1.00 86.12 86 LEU A O 1
ATOM 669 N N . LYS A 1 87 ? -0.173 -25.490 -2.213 1.00 82.50 87 LYS A N 1
ATOM 670 C CA . LYS A 1 87 ? -0.902 -24.434 -2.937 1.00 82.50 87 LYS A CA 1
ATOM 671 C C . LYS A 1 87 ? -1.899 -25.024 -3.934 1.00 82.50 87 LYS A C 1
ATOM 673 O O . LYS A 1 87 ? -3.043 -24.584 -3.974 1.00 82.50 87 LYS A O 1
ATOM 678 N N . ALA A 1 88 ? -1.493 -26.038 -4.697 1.00 83.75 88 ALA A N 1
ATOM 679 C CA . ALA A 1 88 ? -2.372 -26.748 -5.621 1.00 83.75 88 ALA A CA 1
ATOM 680 C C . ALA A 1 88 ? -3.512 -27.454 -4.877 1.00 83.75 88 ALA A C 1
ATOM 682 O O . ALA A 1 88 ? -4.654 -27.428 -5.330 1.00 83.75 88 ALA A O 1
ATOM 683 N N . LEU A 1 89 ? -3.234 -28.047 -3.713 1.00 84.94 89 LEU A N 1
ATOM 684 C CA . LEU A 1 89 ? -4.263 -28.639 -2.864 1.00 84.94 89 LEU A CA 1
ATOM 685 C C . LEU A 1 89 ? -5.240 -27.570 -2.376 1.00 84.94 89 LEU A C 1
ATOM 687 O O . LEU A 1 89 ? -6.434 -27.737 -2.579 1.00 84.94 89 LEU A O 1
ATOM 691 N N . GLN A 1 90 ? -4.753 -26.447 -1.840 1.00 74.56 90 GLN A N 1
ATOM 692 C CA . GLN A 1 90 ? -5.588 -25.325 -1.399 1.00 74.56 90 GLN A CA 1
ATOM 693 C C . GLN A 1 90 ? -6.496 -24.808 -2.521 1.00 74.56 90 GLN A C 1
ATOM 695 O O . GLN A 1 90 ? -7.705 -24.685 -2.320 1.00 74.56 90 GLN A O 1
ATOM 700 N N . GLN A 1 91 ? -5.934 -24.574 -3.711 1.00 72.94 91 GLN A N 1
ATOM 701 C CA . GLN A 1 91 ? -6.678 -24.127 -4.893 1.00 72.94 91 GLN A CA 1
ATOM 702 C C . GLN A 1 91 ? -7.771 -25.121 -5.304 1.00 72.94 91 GLN A C 1
ATOM 704 O O . GLN A 1 91 ? -8.890 -24.705 -5.592 1.00 72.94 91 GLN A O 1
ATOM 709 N N . ASN A 1 92 ? -7.483 -26.425 -5.271 1.00 70.81 92 ASN A N 1
ATOM 710 C CA . ASN A 1 92 ? -8.462 -27.463 -5.604 1.00 70.81 92 ASN A CA 1
ATOM 711 C C . ASN A 1 92 ? -9.481 -27.723 -4.477 1.00 70.81 92 ASN A C 1
ATOM 713 O O . ASN A 1 92 ? -10.596 -28.159 -4.750 1.00 70.81 92 ASN A O 1
ATOM 717 N N . THR A 1 93 ? -9.146 -27.433 -3.216 1.00 63.50 93 THR A N 1
ATOM 718 C CA . THR A 1 93 ? -10.072 -27.563 -2.074 1.00 63.50 93 THR A CA 1
ATOM 719 C C . THR A 1 93 ? -11.002 -26.362 -1.893 1.00 63.50 93 THR A C 1
ATOM 721 O O . THR A 1 93 ? -12.051 -26.505 -1.270 1.00 63.50 93 THR A O 1
ATOM 724 N N . LEU A 1 94 ? -10.685 -25.200 -2.478 1.00 51.00 94 LEU A N 1
ATOM 725 C CA . LEU A 1 94 ? -11.479 -23.961 -2.386 1.00 51.00 94 LEU A CA 1
ATOM 726 C C . LEU A 1 94 ? -12.810 -23.986 -3.175 1.00 51.00 94 LEU A C 1
ATOM 728 O O . LEU A 1 94 ? -13.428 -22.946 -3.385 1.00 51.00 94 LEU A O 1
ATOM 732 N N . SER A 1 95 ? -13.295 -25.163 -3.582 1.00 44.09 95 SER A N 1
ATOM 733 C CA . SER A 1 95 ? -14.592 -25.330 -4.255 1.00 44.09 95 SER A CA 1
ATOM 734 C C . SER A 1 95 ? -15.375 -26.568 -3.806 1.00 44.09 95 SER A C 1
ATOM 736 O O . SER A 1 95 ? -16.087 -27.189 -4.590 1.00 44.09 95 SER A O 1
ATOM 738 N N . LEU A 1 96 ? -15.318 -26.915 -2.521 1.00 34.22 96 LEU A N 1
ATOM 739 C CA . LEU A 1 96 ? -16.396 -27.697 -1.922 1.00 34.22 96 LEU A CA 1
ATOM 740 C C . LEU A 1 96 ? -17.307 -26.733 -1.162 1.00 34.22 96 LEU A C 1
ATOM 742 O O . LEU A 1 96 ? -16.951 -26.328 -0.055 1.00 34.22 96 LEU A O 1
ATOM 746 N N . PRO A 1 97 ? -18.485 -26.355 -1.703 1.00 39.19 97 PRO A N 1
ATOM 747 C CA . PRO A 1 97 ? -19.541 -25.883 -0.831 1.00 39.19 97 PRO A CA 1
ATOM 748 C C . PRO A 1 97 ? -19.769 -27.020 0.160 1.00 39.19 97 PRO A C 1
ATOM 750 O O . PRO A 1 97 ? -20.176 -28.121 -0.224 1.00 39.19 97 PRO A O 1
ATOM 753 N N . THR A 1 98 ? -19.451 -26.797 1.433 1.00 33.56 98 THR A N 1
ATOM 754 C CA . THR A 1 98 ? -19.972 -27.658 2.486 1.00 33.56 98 THR A CA 1
ATOM 755 C C . THR A 1 98 ? -21.471 -27.703 2.251 1.00 33.56 98 THR A C 1
ATOM 757 O O . THR A 1 98 ? -22.121 -26.658 2.284 1.00 33.56 98 THR A O 1
ATOM 760 N N . LYS A 1 99 ? -22.003 -28.884 1.913 1.00 34.38 99 LYS A N 1
ATOM 761 C CA . LYS A 1 99 ? -23.442 -29.134 1.900 1.00 34.38 99 LYS A CA 1
ATOM 762 C C . LYS A 1 99 ? -23.939 -28.845 3.312 1.00 34.38 99 LYS A C 1
ATOM 764 O O . LYS A 1 99 ? -23.982 -29.735 4.156 1.00 34.38 99 LYS A O 1
ATOM 769 N N . GLU A 1 100 ? -24.286 -27.595 3.580 1.00 36.81 100 GLU A N 1
ATOM 770 C CA . GLU A 1 100 ? -25.190 -27.283 4.662 1.00 36.81 100 GLU A CA 1
ATOM 771 C C . GLU A 1 100 ? -26.522 -27.892 4.245 1.00 36.81 100 GLU A C 1
ATOM 773 O O . GLU A 1 100 ? -27.125 -27.514 3.238 1.00 36.81 100 GLU A O 1
ATOM 778 N N . TYR A 1 101 ? -26.950 -28.909 4.991 1.00 35.09 101 TYR A N 1
ATOM 779 C CA . TYR A 1 101 ? -28.347 -29.294 4.990 1.00 35.09 101 TYR A CA 1
ATOM 780 C C . TYR A 1 101 ? -29.143 -28.028 5.281 1.00 35.09 101 TYR A C 1
ATOM 782 O O . TYR A 1 101 ? -29.029 -27.453 6.363 1.00 35.09 101 TYR A O 1
ATOM 790 N N . GLY A 1 102 ? -29.896 -27.575 4.279 1.00 35.41 102 GLY A N 1
ATOM 791 C CA . GLY A 1 102 ? -30.745 -26.404 4.368 1.00 35.41 102 GLY A CA 1
ATOM 792 C C . GLY A 1 102 ? -31.732 -26.564 5.515 1.00 35.41 102 GLY A C 1
ATOM 793 O O . GLY A 1 102 ? -32.811 -27.129 5.368 1.00 35.41 102 GLY A O 1
ATOM 794 N N . HIS A 1 103 ? -31.384 -26.024 6.670 1.00 34.44 103 HIS A N 1
ATOM 795 C CA . HIS A 1 103 ? -32.364 -25.349 7.488 1.00 34.44 103 HIS A CA 1
ATOM 796 C C . HIS A 1 103 ? -32.294 -23.896 7.080 1.00 34.44 103 HIS A C 1
ATOM 798 O O . HIS A 1 103 ? -31.517 -23.114 7.626 1.00 34.44 103 HIS A O 1
ATOM 804 N N . SER A 1 104 ? -33.110 -23.560 6.077 1.00 32.50 104 SER A N 1
ATOM 805 C CA . SER A 1 104 ? -33.563 -22.200 5.840 1.00 32.50 104 SER A CA 1
ATOM 806 C C . SER A 1 104 ? -34.067 -21.657 7.172 1.00 32.50 104 SER A C 1
ATOM 808 O O . SER A 1 104 ? -35.219 -21.856 7.556 1.00 32.50 104 SER A O 1
ATOM 810 N N . ARG A 1 105 ? -33.181 -20.993 7.915 1.00 36.06 105 ARG A N 1
ATOM 811 C CA . ARG A 1 105 ? -33.588 -20.110 8.991 1.00 36.06 105 ARG A CA 1
ATOM 812 C C . ARG A 1 105 ? -34.268 -18.955 8.287 1.00 36.06 105 ARG A C 1
ATOM 814 O O . ARG A 1 105 ? -33.621 -18.007 7.858 1.00 36.06 105 ARG A O 1
ATOM 821 N N . VAL A 1 106 ? -35.587 -19.066 8.146 1.00 31.02 106 VAL A N 1
ATOM 822 C CA . VAL A 1 106 ? -36.448 -17.895 8.048 1.00 31.02 106 VAL A CA 1
ATOM 823 C C . VAL A 1 106 ? -36.067 -17.059 9.257 1.00 31.02 106 VAL A C 1
ATOM 825 O O . VAL A 1 106 ? -36.373 -17.426 10.393 1.00 31.02 106 VAL A O 1
ATOM 828 N N . ALA A 1 107 ? -35.288 -16.003 9.023 1.00 33.97 107 ALA A N 1
ATOM 829 C CA . ALA A 1 107 ? -35.013 -15.009 10.034 1.00 33.97 107 ALA A CA 1
ATOM 830 C C . ALA A 1 107 ? -36.381 -14.488 10.457 1.00 33.97 107 ALA A C 1
ATOM 832 O O . ALA A 1 107 ? -37.055 -13.775 9.710 1.00 33.97 107 ALA A O 1
ATOM 833 N N . ARG A 1 108 ? -36.837 -14.940 11.628 1.00 30.44 108 ARG A N 1
ATOM 834 C CA . ARG A 1 108 ? -37.991 -14.360 12.291 1.00 30.44 108 ARG A CA 1
ATOM 835 C C . ARG A 1 108 ? -37.678 -12.872 12.343 1.00 30.44 108 ARG A C 1
ATOM 837 O O . ARG A 1 108 ? -36.614 -12.492 12.825 1.00 30.44 108 ARG A O 1
ATOM 844 N N . SER A 1 109 ? -38.542 -12.075 11.720 1.00 36.75 109 SER A N 1
ATOM 845 C CA . SER A 1 109 ? -38.469 -10.621 11.741 1.00 36.75 109 SER A CA 1
ATOM 846 C C . SER A 1 109 ? -38.627 -10.181 13.194 1.00 36.75 109 SER A C 1
ATOM 848 O O . SER A 1 109 ? -39.726 -9.889 13.661 1.00 36.75 109 SER A O 1
ATOM 850 N N . ASP A 1 110 ? -37.531 -10.226 13.946 1.00 33.09 110 ASP A N 1
ATOM 851 C CA . ASP A 1 110 ? -37.424 -9.497 15.190 1.00 33.09 110 ASP A CA 1
ATOM 852 C C . ASP A 1 110 ? -37.459 -8.032 14.794 1.00 33.09 110 ASP A C 1
ATOM 854 O O . ASP A 1 110 ? -36.667 -7.562 13.970 1.00 33.09 110 ASP A O 1
ATOM 858 N N . LYS A 1 111 ? -38.474 -7.345 15.317 1.00 31.89 111 LYS A N 1
ATOM 859 C CA . LYS A 1 111 ? -38.740 -5.935 15.066 1.00 31.89 111 LYS A CA 1
ATOM 860 C C . LYS A 1 111 ? -37.429 -5.154 15.129 1.00 31.89 111 LYS A C 1
ATOM 862 O O . LYS A 1 111 ? -36.760 -5.123 16.158 1.00 31.89 111 LYS A O 1
ATOM 867 N N . MET A 1 112 ? -37.112 -4.567 13.978 1.00 40.81 112 MET A N 1
ATOM 868 C CA . MET A 1 112 ? -35.956 -3.747 13.645 1.00 40.81 112 MET A CA 1
ATOM 869 C C . MET A 1 112 ? -35.565 -2.818 14.805 1.00 40.81 112 MET A C 1
ATOM 871 O O . MET A 1 112 ? -36.153 -1.753 14.982 1.00 40.81 112 MET A O 1
ATOM 875 N N . ALA A 1 113 ? -34.586 -3.232 15.609 1.00 39.94 113 ALA A N 1
ATOM 876 C CA . ALA A 1 113 ? -33.932 -2.357 16.568 1.00 39.94 113 ALA A CA 1
ATOM 877 C C . ALA A 1 113 ? -32.690 -1.765 15.899 1.00 39.94 113 ALA A C 1
ATOM 879 O O . ALA A 1 113 ? -31.820 -2.491 15.422 1.00 39.94 113 ALA A O 1
ATOM 880 N N . ASP A 1 114 ? -32.653 -0.440 15.874 1.00 56.34 114 ASP A N 1
ATOM 881 C CA . ASP A 1 114 ? -31.616 0.433 15.337 1.00 56.34 114 ASP A CA 1
ATOM 882 C C . ASP A 1 114 ? -30.248 0.091 15.979 1.00 56.34 114 ASP A C 1
ATOM 884 O O . ASP A 1 114 ? -29.901 0.561 17.063 1.00 56.34 114 ASP A O 1
ATOM 888 N N . LYS A 1 115 ? -29.473 -0.807 15.364 1.00 65.44 115 LYS A N 1
ATOM 889 C CA . LYS A 1 115 ? -28.148 -1.241 15.842 1.00 65.44 115 LYS A CA 1
ATOM 890 C C . LYS A 1 115 ? -27.135 -1.160 14.708 1.00 65.44 115 LYS A C 1
ATOM 892 O O . LYS A 1 115 ? -27.482 -1.387 13.550 1.00 65.44 115 LYS A O 1
ATOM 897 N N . VAL A 1 116 ? -25.872 -0.874 15.041 1.00 73.56 116 VAL A N 1
ATOM 898 C CA . VAL A 1 116 ? -24.763 -0.956 14.074 1.00 73.56 116 VAL A CA 1
ATOM 899 C C . VAL A 1 116 ? -24.672 -2.395 13.571 1.00 73.56 116 VAL A C 1
ATOM 901 O O . VAL A 1 116 ? -24.250 -3.276 14.318 1.00 73.56 116 VAL A O 1
ATOM 904 N N . LYS A 1 117 ? -25.077 -2.617 12.318 1.00 74.88 117 LYS A N 1
ATOM 905 C CA . LYS A 1 117 ? -25.015 -3.920 11.659 1.00 74.88 117 LYS A CA 1
ATOM 906 C C . LYS A 1 117 ? -23.785 -3.980 10.773 1.00 74.88 117 LYS A C 1
ATOM 908 O O . LYS A 1 117 ? -23.660 -3.213 9.815 1.00 74.88 117 LYS A O 1
ATOM 913 N N . PHE A 1 118 ? -22.868 -4.881 11.088 1.00 80.94 118 PHE A N 1
ATOM 914 C CA . PHE A 1 118 ? -21.667 -5.058 10.284 1.00 80.94 118 PHE A CA 1
ATOM 915 C C . PHE A 1 118 ? -21.924 -6.040 9.147 1.00 80.94 118 PHE A C 1
ATOM 917 O O . PHE A 1 118 ? -22.719 -6.968 9.253 1.00 80.94 118 PHE A O 1
ATOM 924 N N . CYS A 1 119 ? -21.197 -5.883 8.044 1.00 73.38 119 CYS A N 1
ATOM 925 C CA . CYS A 1 119 ? -21.466 -6.704 6.867 1.00 73.38 119 CYS A CA 1
ATOM 926 C C . CYS A 1 119 ? -21.027 -8.165 6.971 1.00 73.38 119 CYS A C 1
ATOM 928 O O . CYS A 1 119 ? -21.419 -8.974 6.138 1.00 73.38 119 CYS A O 1
ATOM 930 N N . PHE A 1 120 ? -20.267 -8.525 8.006 1.00 73.12 120 PHE A N 1
ATOM 931 C CA . PHE A 1 120 ? -20.024 -9.930 8.332 1.00 73.12 120 PHE A CA 1
ATOM 932 C C . PHE A 1 120 ? -21.239 -10.614 8.983 1.00 73.12 120 PHE A C 1
ATOM 934 O O . PHE A 1 120 ? -21.231 -11.828 9.131 1.00 73.12 120 PHE A O 1
ATOM 941 N N . GLU A 1 121 ? -22.269 -9.861 9.379 1.00 64.88 121 GLU A N 1
ATOM 942 C CA . GLU A 1 121 ? -23.501 -10.388 9.983 1.00 64.88 121 GLU A CA 1
ATOM 943 C C . GLU A 1 121 ? -24.622 -10.594 8.948 1.00 64.88 121 GLU A C 1
ATOM 945 O O . GLU A 1 121 ? -25.726 -11.014 9.298 1.00 64.88 121 GLU A O 1
ATOM 950 N N . LEU A 1 122 ? -24.386 -10.244 7.678 1.00 62.03 122 LEU A N 1
ATOM 951 C CA . LEU A 1 122 ? -25.386 -10.349 6.616 1.00 62.03 122 LEU A CA 1
ATOM 952 C C . LEU A 1 122 ? -25.411 -11.779 6.047 1.00 62.03 122 LEU A C 1
ATOM 954 O O . LEU A 1 122 ? -24.385 -12.229 5.532 1.00 62.03 122 LEU A O 1
ATOM 958 N N . PRO A 1 123 ? -26.567 -12.472 6.084 1.00 52.56 123 PRO A N 1
ATOM 959 C CA . PRO A 1 123 ? -26.685 -13.860 5.627 1.00 52.56 123 PRO A CA 1
ATOM 960 C C . PRO A 1 123 ? -26.416 -14.005 4.123 1.00 52.56 123 PRO A C 1
ATOM 962 O O . PRO A 1 123 ? -25.798 -14.976 3.697 1.00 52.56 123 PRO A O 1
ATOM 965 N N . ASP A 1 124 ? -26.780 -12.993 3.332 1.00 49.31 124 ASP A N 1
ATOM 966 C CA . ASP A 1 124 ? -26.650 -13.000 1.868 1.00 49.31 124 ASP A CA 1
ATOM 967 C C . ASP A 1 124 ? -25.195 -12.887 1.385 1.00 49.31 124 ASP A C 1
ATOM 969 O O . ASP A 1 124 ? -24.919 -13.039 0.199 1.00 49.31 124 ASP A O 1
ATOM 973 N N . GLN A 1 125 ? -24.252 -12.595 2.289 1.00 50.28 125 GLN A N 1
ATOM 974 C CA . GLN A 1 125 ? -22.836 -12.412 1.957 1.00 50.28 125 GLN A CA 1
ATOM 975 C C . GLN A 1 125 ? -21.961 -13.632 2.280 1.00 50.28 125 GLN A C 1
ATOM 977 O O . GLN A 1 125 ? -20.739 -13.529 2.185 1.00 50.28 125 GLN A O 1
ATOM 982 N N . GLY A 1 126 ? -22.579 -14.774 2.612 1.00 44.84 126 GLY A N 1
ATOM 983 C CA . GLY A 1 126 ? -22.049 -16.112 2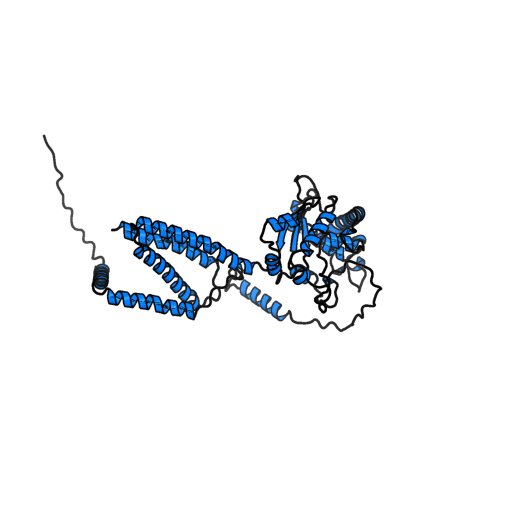.328 1.00 44.84 126 GLY A CA 1
ATOM 984 C C . GLY A 1 126 ? -20.600 -16.398 2.727 1.00 44.84 126 GLY A C 1
ATOM 985 O O . GLY A 1 126 ? -19.873 -17.000 1.945 1.00 44.84 126 GLY A O 1
ATOM 986 N N . SER A 1 127 ? -20.152 -16.008 3.921 1.00 46.25 127 SER A N 1
ATOM 987 C CA . SER A 1 127 ? -18.853 -16.475 4.414 1.00 46.25 127 SER A CA 1
ATOM 988 C C . SER A 1 127 ? -18.921 -16.817 5.894 1.00 46.25 127 SER A C 1
ATOM 990 O O . SER A 1 127 ? -18.913 -15.930 6.747 1.00 46.25 127 SER A O 1
ATOM 992 N N . ASN A 1 128 ? -18.884 -18.114 6.190 1.00 48.72 128 ASN A N 1
ATOM 993 C CA . ASN A 1 128 ? -18.690 -18.667 7.532 1.00 48.72 128 ASN A CA 1
ATOM 994 C C . ASN A 1 128 ? -17.290 -18.330 8.118 1.00 48.72 128 ASN A C 1
ATOM 996 O O . ASN A 1 128 ? -16.958 -18.746 9.224 1.00 48.72 128 ASN A O 1
ATOM 1000 N N . GLU A 1 129 ? -16.471 -17.532 7.419 1.00 65.38 129 GLU A N 1
ATOM 1001 C CA . GLU A 1 129 ? -15.097 -17.186 7.786 1.00 65.38 129 GLU A CA 1
ATOM 1002 C C . GLU A 1 129 ? -14.910 -15.675 7.999 1.00 65.38 129 GLU A C 1
ATOM 1004 O O . GLU A 1 129 ? -14.362 -14.946 7.171 1.00 65.38 129 GLU A O 1
ATOM 1009 N N . LEU A 1 130 ? -15.328 -15.195 9.171 1.00 71.69 130 LEU A N 1
ATOM 1010 C CA . LEU A 1 130 ? -15.063 -13.832 9.649 1.00 71.69 130 LEU A CA 1
ATOM 1011 C C . LEU A 1 130 ? -13.598 -13.394 9.446 1.00 71.69 130 LEU A C 1
ATOM 1013 O O . LEU A 1 130 ? -13.340 -12.251 9.069 1.00 71.69 130 LEU A O 1
ATOM 1017 N N . TRP A 1 131 ? -12.645 -14.289 9.718 1.00 70.12 131 TRP A N 1
ATOM 1018 C CA . TRP A 1 131 ? -11.215 -13.984 9.650 1.00 70.12 131 TRP A CA 1
ATOM 1019 C C . TRP A 1 131 ? -10.702 -13.852 8.215 1.00 70.12 131 TRP A C 1
ATOM 1021 O O . TRP A 1 131 ? -9.955 -12.918 7.947 1.00 70.12 131 TRP A O 1
ATOM 1031 N N . SER A 1 132 ? -11.180 -14.685 7.286 1.00 72.50 132 SER A N 1
ATOM 1032 C CA . SER A 1 132 ? -10.915 -14.526 5.846 1.00 72.50 132 SER A CA 1
ATOM 1033 C C . SER A 1 132 ? -11.410 -13.162 5.354 1.00 72.50 132 SER A C 1
ATOM 1035 O O . SER A 1 132 ? -10.709 -12.412 4.665 1.00 72.50 132 SER A O 1
ATOM 1037 N N . ARG A 1 133 ? -12.587 -12.741 5.834 1.00 76.75 133 ARG A N 1
ATOM 1038 C CA . ARG A 1 133 ? -13.104 -11.404 5.544 1.00 76.75 133 ARG A CA 1
ATOM 1039 C C . ARG A 1 133 ? -12.243 -10.297 6.156 1.00 76.75 133 ARG A C 1
ATOM 1041 O O . ARG A 1 133 ? -11.916 -9.351 5.451 1.00 76.75 133 ARG A O 1
ATOM 1048 N N . PHE A 1 134 ? -11.831 -10.414 7.417 1.00 77.50 134 PHE A N 1
ATOM 1049 C CA . PHE A 1 134 ? -10.901 -9.465 8.049 1.00 77.50 134 PHE A CA 1
ATOM 1050 C C . PHE A 1 134 ? -9.579 -9.346 7.269 1.00 77.50 134 PHE A C 1
ATOM 1052 O O . PHE A 1 134 ? -9.065 -8.245 7.065 1.00 77.50 134 PHE A O 1
ATOM 1059 N N . GLU A 1 135 ? -9.037 -10.470 6.802 1.00 79.94 135 GLU A N 1
ATOM 1060 C CA . GLU A 1 135 ? -7.780 -10.534 6.058 1.00 79.94 135 GLU A CA 1
ATOM 1061 C C . GLU A 1 135 ? -7.876 -9.822 4.703 1.00 79.94 135 GLU A C 1
ATOM 1063 O O . GLU A 1 135 ? -7.006 -9.008 4.372 1.00 79.94 135 GLU A O 1
ATOM 1068 N N . SER A 1 136 ? -8.951 -10.096 3.960 1.00 81.12 136 SER A N 1
ATOM 1069 C CA . SER A 1 136 ? -9.207 -9.611 2.595 1.00 81.12 136 SER A CA 1
ATOM 1070 C C . SER A 1 136 ? -9.553 -8.119 2.485 1.00 81.12 136 SER A C 1
ATOM 1072 O O . SER A 1 136 ? -9.519 -7.551 1.388 1.00 81.12 136 SER A O 1
ATOM 1074 N N . MET A 1 137 ? -9.891 -7.482 3.606 1.00 87.12 137 MET A N 1
ATOM 1075 C CA . MET A 1 137 ? -10.262 -6.071 3.673 1.00 87.12 137 MET A CA 1
ATOM 1076 C C . MET A 1 137 ? -9.043 -5.179 3.905 1.00 87.12 137 MET A C 1
ATOM 1078 O O . MET A 1 137 ? -8.040 -5.580 4.512 1.00 87.12 137 MET A O 1
ATOM 1082 N N . SER A 1 138 ? -9.147 -3.950 3.415 1.00 90.69 138 SER A N 1
ATOM 1083 C CA . SER A 1 138 ? -8.139 -2.913 3.589 1.00 90.69 138 SER A CA 1
ATOM 1084 C C . SER A 1 138 ? -8.073 -2.420 5.038 1.00 90.69 138 SER A C 1
ATOM 1086 O O . SER A 1 138 ? -9.092 -2.353 5.730 1.00 90.69 138 SER A O 1
ATOM 1088 N N . LYS A 1 139 ? -6.881 -2.053 5.511 1.00 92.00 139 LYS A N 1
ATOM 1089 C CA . LYS A 1 139 ? -6.625 -1.675 6.910 1.00 92.00 139 LYS A CA 1
ATOM 1090 C C . LYS A 1 139 ? -5.875 -0.354 6.987 1.00 92.00 139 LYS A C 1
ATOM 1092 O O . LYS A 1 139 ? -5.067 -0.042 6.124 1.00 92.00 139 LYS A O 1
ATOM 1097 N N . VAL A 1 140 ? -6.132 0.421 8.029 1.00 93.56 140 VAL A N 1
ATOM 1098 C CA . VAL A 1 140 ? -5.412 1.659 8.338 1.00 93.56 140 VAL A CA 1
ATOM 1099 C C . VAL A 1 140 ? -4.994 1.607 9.799 1.00 93.56 140 VAL A C 1
ATOM 1101 O O . VAL A 1 140 ? -5.818 1.351 10.676 1.00 93.56 140 VAL A O 1
ATOM 1104 N N . VAL A 1 141 ? -3.712 1.828 10.057 1.00 93.06 141 VAL A N 1
ATOM 1105 C CA . VAL A 1 141 ? -3.130 1.872 11.397 1.00 93.06 141 VAL A CA 1
ATOM 1106 C C . VAL A 1 141 ? -3.111 3.319 11.860 1.00 93.06 141 VAL A C 1
ATOM 1108 O O . VAL A 1 141 ? -2.562 4.190 11.184 1.00 93.06 141 VAL A O 1
ATOM 1111 N N . VAL A 1 142 ? -3.725 3.572 13.012 1.00 93.06 142 VAL A N 1
ATOM 1112 C CA . VAL A 1 142 ? -3.856 4.910 13.588 1.00 93.06 142 VAL A CA 1
ATOM 1113 C C . VAL A 1 142 ? -3.289 4.904 14.998 1.00 93.06 142 VAL A C 1
ATOM 1115 O O . VAL A 1 142 ? -3.693 4.092 15.833 1.00 93.06 142 VAL A O 1
ATOM 1118 N N . SER A 1 143 ? -2.381 5.829 15.276 1.00 91.31 143 SER A N 1
ATOM 1119 C CA . SER A 1 143 ? -1.790 6.047 16.592 1.00 91.31 143 SER A CA 1
ATOM 1120 C C . SER A 1 143 ? -2.286 7.361 17.200 1.00 91.31 143 SER A C 1
ATOM 1122 O O . SER A 1 143 ? -2.688 8.299 16.502 1.00 91.31 143 SER A O 1
ATOM 1124 N N . LEU A 1 144 ? -2.311 7.420 18.531 1.00 89.00 144 LEU A N 1
ATOM 1125 C CA . LEU A 1 144 ? -2.430 8.686 19.247 1.00 89.00 144 LEU A CA 1
ATOM 1126 C C . LEU A 1 144 ? -1.086 9.399 19.180 1.00 89.00 144 LEU A C 1
ATOM 1128 O O . LEU A 1 144 ? -0.072 8.830 19.586 1.00 89.00 144 LEU A O 1
ATOM 1132 N N . TYR A 1 145 ? -1.095 10.656 18.744 1.00 78.88 145 TYR A N 1
ATOM 1133 C CA . TYR A 1 145 ? 0.104 11.480 18.774 1.00 78.88 145 TYR A CA 1
ATOM 1134 C C . TYR A 1 145 ? 0.447 11.800 20.234 1.00 78.88 145 TYR A C 1
ATOM 1136 O O . TYR A 1 145 ? -0.187 12.643 20.877 1.00 78.88 145 TYR A O 1
ATOM 1144 N N . ALA A 1 146 ? 1.411 11.065 20.784 1.00 64.38 146 ALA A N 1
ATOM 1145 C CA . ALA A 1 146 ? 1.927 11.287 22.122 1.00 64.38 146 ALA A CA 1
ATOM 1146 C C . ALA A 1 146 ? 2.993 12.386 22.049 1.00 64.38 146 ALA A C 1
ATOM 1148 O O . ALA A 1 146 ? 4.092 12.159 21.560 1.00 64.38 146 ALA A O 1
ATOM 1149 N N . VAL A 1 147 ? 2.663 13.584 22.539 1.00 56.97 147 VAL A N 1
ATOM 1150 C CA . VAL A 1 147 ? 3.629 14.695 22.675 1.00 56.97 147 VAL A CA 1
ATOM 1151 C C . VAL A 1 147 ? 4.719 14.352 23.706 1.00 56.97 147 VAL A C 1
ATOM 1153 O O . VAL A 1 147 ? 5.777 14.970 23.721 1.00 56.97 147 VAL A O 1
ATOM 1156 N N . GLU A 1 148 ? 4.486 13.339 24.549 1.00 54.47 148 GLU A N 1
ATOM 1157 C CA . GLU A 1 148 ? 5.403 12.935 25.607 1.00 54.47 148 GLU A CA 1
ATOM 1158 C C . GLU A 1 148 ? 5.392 11.404 25.772 1.00 54.47 148 GLU A C 1
ATOM 1160 O O . GLU A 1 148 ? 4.370 10.813 26.128 1.00 54.47 148 GLU A O 1
ATOM 1165 N N . GLU A 1 149 ? 6.539 10.756 25.531 1.00 50.91 149 GLU A N 1
ATOM 1166 C CA . GLU A 1 149 ? 6.753 9.293 25.605 1.00 50.91 149 GLU A CA 1
ATOM 1167 C C . GLU A 1 149 ? 6.419 8.672 26.979 1.00 50.91 149 GLU A C 1
ATOM 1169 O O . GLU A 1 149 ? 6.381 7.453 27.128 1.00 50.91 149 GLU A O 1
ATOM 1174 N N . ARG A 1 150 ? 6.165 9.498 28.004 1.00 48.12 150 ARG A N 1
ATOM 1175 C CA . ARG A 1 150 ? 5.876 9.076 29.386 1.00 48.12 150 ARG A CA 1
ATOM 1176 C C . ARG A 1 150 ? 4.402 8.894 29.721 1.00 48.12 150 ARG A C 1
ATOM 1178 O O . ARG A 1 150 ? 4.096 8.425 30.818 1.00 48.12 150 ARG A O 1
ATOM 1185 N N . MET A 1 151 ? 3.477 9.269 28.842 1.00 55.12 151 MET A N 1
ATOM 1186 C CA . MET A 1 151 ? 2.061 9.049 29.116 1.00 55.12 151 MET A CA 1
ATOM 1187 C C . MET A 1 151 ? 1.626 7.660 28.643 1.00 55.12 151 MET A C 1
ATOM 1189 O O . MET A 1 151 ? 1.617 7.365 27.454 1.00 55.12 151 MET A O 1
ATOM 1193 N N . ASN A 1 152 ? 1.173 6.830 29.587 1.00 66.56 152 ASN A N 1
ATOM 1194 C CA . ASN A 1 152 ? 0.505 5.543 29.346 1.00 66.56 152 ASN A CA 1
ATOM 1195 C C . ASN A 1 152 ? -0.904 5.721 28.759 1.00 66.56 152 ASN A C 1
ATOM 1197 O O . ASN A 1 152 ? -1.886 5.161 29.252 1.00 66.56 152 ASN A O 1
ATOM 1201 N N . THR A 1 153 ? -1.031 6.557 27.734 1.00 76.81 153 THR A N 1
ATOM 1202 C CA . THR A 1 153 ? -2.298 6.931 27.120 1.00 76.81 153 THR A CA 1
ATOM 1203 C C . THR A 1 153 ? -2.666 5.940 26.025 1.00 76.81 153 THR A C 1
ATOM 1205 O O . THR A 1 153 ? -2.098 5.890 24.944 1.00 76.81 153 THR A O 1
ATOM 1208 N N . THR A 1 154 ? -3.684 5.139 26.307 1.00 85.44 154 THR A N 1
ATOM 1209 C CA . THR A 1 154 ? -4.396 4.312 25.328 1.00 85.44 154 THR A CA 1
ATOM 1210 C C . THR A 1 154 ? -5.583 5.074 24.732 1.00 85.44 154 THR A C 1
ATOM 1212 O O . THR A 1 154 ? -6.094 6.029 25.329 1.00 85.44 154 THR A O 1
ATOM 1215 N N . PHE A 1 155 ? -6.117 4.590 23.609 1.00 87.75 155 PHE A N 1
ATOM 1216 C CA . PHE A 1 155 ? -7.365 5.108 23.027 1.00 87.75 155 PHE A CA 1
ATOM 1217 C C . PHE A 1 155 ? -8.582 5.016 23.963 1.00 87.75 155 PHE A C 1
ATOM 1219 O O . PHE A 1 155 ? -9.532 5.775 23.793 1.00 87.75 155 PHE A O 1
ATOM 1226 N N . LEU A 1 156 ? -8.561 4.111 24.948 1.00 88.88 156 LEU A N 1
ATOM 1227 C CA . LEU A 1 156 ? -9.636 3.937 25.934 1.00 88.88 156 LEU A CA 1
ATOM 1228 C C . LEU A 1 156 ? -9.442 4.789 27.199 1.00 88.88 156 LEU A C 1
ATOM 1230 O O . LEU A 1 156 ? -10.350 4.882 28.023 1.00 88.88 156 LEU A O 1
ATOM 1234 N N . THR A 1 157 ? -8.263 5.384 27.390 1.00 88.06 157 THR A N 1
ATOM 1235 C CA . THR A 1 157 ? -7.946 6.253 28.538 1.00 88.06 157 THR A CA 1
ATOM 1236 C C . THR A 1 157 ? -7.893 7.728 28.168 1.00 88.06 157 THR A C 1
ATOM 1238 O O . THR A 1 157 ? -8.139 8.567 29.029 1.00 88.06 157 THR A O 1
ATOM 1241 N N . ALA A 1 158 ? -7.530 8.047 26.924 1.00 87.81 158 ALA A N 1
ATOM 1242 C CA . ALA A 1 158 ? -7.396 9.421 26.467 1.00 87.81 158 ALA A CA 1
ATOM 1243 C C . ALA A 1 158 ? -8.787 10.042 26.216 1.00 87.81 158 ALA A C 1
ATOM 1245 O O . ALA A 1 158 ? -9.546 9.517 25.393 1.00 87.81 158 ALA A O 1
ATOM 1246 N N . PRO A 1 159 ? -9.134 11.153 26.892 1.00 87.19 159 PRO A N 1
ATOM 1247 C CA . PRO A 1 159 ? -10.443 11.782 26.740 1.00 87.19 159 PRO A CA 1
ATOM 1248 C C . PRO A 1 159 ? -10.624 12.279 25.305 1.00 87.19 159 PRO A C 1
ATOM 1250 O O . PRO A 1 159 ? -9.701 12.837 24.711 1.00 87.19 159 PRO A O 1
ATOM 1253 N N . GLY A 1 160 ? -11.799 12.057 24.717 1.00 89.50 160 GLY A N 1
ATOM 1254 C CA . GLY A 1 160 ? -12.079 12.451 23.334 1.00 89.50 160 GLY A CA 1
ATOM 1255 C C . GLY A 1 160 ? -11.384 11.630 22.235 1.00 89.50 160 GLY A C 1
ATOM 1256 O O . GLY A 1 160 ? -11.719 11.821 21.066 1.00 89.50 160 GLY A O 1
ATOM 1257 N N . ALA A 1 161 ? -10.497 10.674 22.546 1.00 92.00 161 ALA A N 1
ATOM 1258 C CA . ALA A 1 161 ? -9.800 9.860 21.535 1.00 92.00 161 ALA A CA 1
ATOM 1259 C C . ALA A 1 161 ? -10.766 9.065 20.646 1.00 92.00 161 ALA A C 1
ATOM 1261 O O . ALA A 1 161 ? -10.656 9.084 19.419 1.00 92.00 161 ALA A O 1
ATOM 1262 N N . VAL A 1 162 ? -11.779 8.437 21.249 1.00 93.81 162 VAL A N 1
ATOM 1263 C CA . VAL A 1 162 ? -12.832 7.706 20.522 1.00 93.81 162 VAL A CA 1
ATOM 1264 C C . VAL A 1 162 ? -13.642 8.645 19.616 1.00 93.81 162 VAL A C 1
ATOM 1266 O O . VAL A 1 162 ? -14.021 8.272 18.505 1.00 93.81 162 VAL A O 1
ATOM 1269 N N . LYS A 1 163 ? -13.856 9.898 20.042 1.00 94.12 163 LYS A N 1
ATOM 1270 C CA . LYS A 1 163 ? -14.553 10.923 19.251 1.00 94.12 163 LYS A CA 1
ATOM 1271 C C . LYS A 1 163 ? -13.705 11.406 18.072 1.00 94.12 163 LYS A C 1
ATOM 1273 O O . LYS A 1 163 ? -14.244 11.564 16.976 1.00 94.12 163 LYS A O 1
ATOM 1278 N N . SER A 1 164 ? -12.397 11.593 18.264 1.00 93.81 164 SER A N 1
ATOM 1279 C CA . SER A 1 164 ? -11.452 11.851 17.168 1.00 93.81 164 SER A CA 1
ATOM 1280 C C . SER A 1 164 ? -11.443 10.708 16.159 1.00 93.81 164 SER A C 1
ATOM 1282 O O . SER A 1 164 ? -11.505 10.962 14.959 1.00 93.81 164 SER A O 1
ATOM 1284 N N . LEU A 1 165 ? -11.446 9.458 16.629 1.00 94.56 165 LEU A N 1
ATOM 1285 C CA . LEU A 1 165 ? -11.470 8.279 15.765 1.00 94.56 165 LEU A CA 1
ATOM 1286 C C . LEU A 1 165 ? -12.761 8.194 14.941 1.00 94.56 165 LEU A C 1
ATOM 1288 O O . LEU A 1 165 ? -12.718 7.919 13.747 1.00 94.56 165 LEU A O 1
ATOM 1292 N N . CYS A 1 166 ? -13.905 8.492 15.560 1.00 95.38 166 CYS A N 1
ATOM 1293 C CA . CYS A 1 166 ? -15.197 8.586 14.879 1.00 95.38 166 CYS A CA 1
ATOM 1294 C C . CYS A 1 166 ? -15.194 9.685 13.799 1.00 95.38 166 CYS A C 1
ATOM 1296 O O . CYS A 1 166 ? -15.636 9.455 12.677 1.00 95.38 166 CYS A O 1
ATOM 1298 N N . ARG A 1 167 ? -14.627 10.867 14.087 1.00 95.56 167 ARG A N 1
ATOM 1299 C CA . ARG A 1 167 ? -14.464 11.933 13.079 1.00 95.56 167 ARG A CA 1
ATOM 1300 C C . ARG A 1 167 ? -13.546 11.503 11.935 1.00 95.56 167 ARG A C 1
ATOM 1302 O O . ARG A 1 167 ? -13.877 11.733 10.775 1.00 95.56 167 ARG A O 1
ATOM 1309 N N . LEU A 1 168 ? -12.425 10.857 12.244 1.00 95.19 168 LEU A N 1
ATOM 1310 C CA . LEU A 1 168 ? -11.508 10.326 11.238 1.00 95.19 168 LEU A CA 1
ATOM 1311 C C . LEU A 1 168 ? -12.214 9.304 10.334 1.00 95.19 168 LEU A C 1
ATOM 1313 O O . LEU A 1 168 ? -12.119 9.396 9.114 1.00 95.19 168 LEU A O 1
ATOM 1317 N N . GLN A 1 169 ? -12.998 8.396 10.918 1.00 94.81 169 GLN A N 1
ATOM 1318 C CA . GLN A 1 169 ? -13.816 7.433 10.182 1.00 94.81 169 GLN A CA 1
ATOM 1319 C C . GLN A 1 169 ? -14.774 8.125 9.201 1.00 94.81 169 GLN A C 1
ATOM 1321 O O . GLN A 1 169 ? -14.787 7.778 8.023 1.00 94.81 169 GLN A O 1
ATOM 1326 N N . THR A 1 170 ? -15.524 9.140 9.647 1.00 93.94 170 THR A N 1
ATOM 1327 C CA . THR A 1 170 ? -16.445 9.874 8.757 1.00 93.94 170 THR A CA 1
ATOM 1328 C C . THR A 1 170 ? -15.727 10.578 7.604 1.00 93.94 170 THR A C 1
ATOM 1330 O O . THR A 1 170 ? -16.280 10.704 6.515 1.00 93.94 170 THR A O 1
ATOM 1333 N N . ARG A 1 171 ? -14.471 11.001 7.802 1.00 94.81 171 ARG A N 1
ATOM 1334 C CA . ARG A 1 171 ? -13.653 11.582 6.729 1.00 94.81 171 ARG A CA 1
ATOM 1335 C C . ARG A 1 171 ? -13.203 10.536 5.716 1.00 94.81 171 ARG A C 1
ATOM 1337 O O . ARG A 1 171 ? -13.246 10.820 4.527 1.00 94.81 171 ARG A O 1
ATOM 1344 N N . PHE A 1 172 ? -12.847 9.330 6.165 1.00 94.06 172 PHE A N 1
ATOM 1345 C CA . PHE A 1 172 ? -12.582 8.203 5.264 1.00 94.06 172 PHE A CA 1
ATOM 1346 C C . PHE A 1 172 ? -13.814 7.838 4.431 1.00 94.06 172 PHE A C 1
ATOM 1348 O O . PHE A 1 172 ? -13.694 7.618 3.229 1.00 94.06 172 PHE A O 1
ATOM 1355 N N . GLU A 1 173 ? -14.998 7.822 5.046 1.00 93.00 173 GLU A N 1
ATOM 1356 C CA . GLU A 1 173 ? -16.264 7.559 4.346 1.00 93.00 173 GLU A CA 1
ATOM 1357 C C . GLU A 1 173 ? -16.603 8.647 3.309 1.00 93.00 173 GLU A C 1
ATOM 1359 O O . GLU A 1 173 ? -17.250 8.362 2.298 1.00 93.00 173 GLU A O 1
ATOM 1364 N N . GLY A 1 174 ? -16.142 9.880 3.539 1.00 92.75 174 GLY A N 1
ATOM 1365 C CA . GLY A 1 174 ? -16.298 11.025 2.640 1.00 92.75 174 GLY A CA 1
ATOM 1366 C C . GLY A 1 174 ? -15.254 11.130 1.524 1.00 92.75 174 GLY A C 1
ATOM 1367 O O . GLY A 1 174 ? -15.351 12.046 0.708 1.00 92.75 174 GLY A O 1
ATOM 1368 N N . LEU A 1 175 ? -14.263 10.233 1.463 1.00 94.00 175 LEU A N 1
ATOM 1369 C CA . LEU A 1 175 ? -13.246 10.268 0.412 1.00 94.00 175 LEU A CA 1
ATOM 1370 C C . LEU A 1 175 ? -13.863 10.033 -0.978 1.00 94.00 175 LEU A C 1
ATOM 1372 O O . LEU A 1 175 ? -14.775 9.208 -1.136 1.00 94.00 175 LEU A O 1
ATOM 1376 N N . PRO A 1 176 ? -13.349 10.705 -2.024 1.00 93.12 176 PRO A N 1
ATOM 1377 C CA . PRO A 1 176 ? -13.846 10.498 -3.374 1.00 93.12 176 PRO A CA 1
ATOM 1378 C C . PRO A 1 176 ? -13.566 9.055 -3.818 1.00 93.12 176 PRO A C 1
ATOM 1380 O O . PRO A 1 176 ? -12.505 8.487 -3.572 1.00 93.12 176 PRO A O 1
ATOM 1383 N N . GLY A 1 177 ? -14.571 8.423 -4.427 1.00 89.31 177 GLY A N 1
ATOM 1384 C CA . GLY A 1 177 ? -14.525 7.009 -4.811 1.00 89.31 177 GLY A CA 1
ATOM 1385 C C . GLY A 1 177 ? -14.866 6.013 -3.692 1.00 89.31 177 GLY A C 1
ATOM 1386 O O . GLY A 1 177 ? -15.229 4.879 -4.005 1.00 89.31 177 GLY A O 1
ATOM 1387 N N . TYR A 1 178 ? -14.868 6.408 -2.410 1.00 92.25 178 TYR A N 1
ATOM 1388 C CA . TYR A 1 178 ? -15.162 5.485 -1.301 1.00 92.25 178 TYR A CA 1
ATOM 1389 C C . TYR A 1 178 ? -16.545 4.836 -1.438 1.00 92.25 178 TYR A C 1
ATOM 1391 O O . TYR A 1 178 ? -16.673 3.613 -1.408 1.00 92.25 178 TYR A O 1
ATOM 1399 N N . ARG A 1 179 ? -17.587 5.641 -1.688 1.00 90.62 179 ARG A N 1
ATOM 1400 C CA . ARG A 1 179 ? -18.972 5.156 -1.836 1.00 90.62 179 ARG A CA 1
ATOM 1401 C C . ARG A 1 179 ? -19.158 4.165 -2.993 1.00 90.62 179 ARG A C 1
ATOM 1403 O O . ARG A 1 179 ? -20.105 3.379 -2.959 1.00 90.62 179 ARG A O 1
ATOM 1410 N N . GLN A 1 180 ? -18.299 4.221 -4.010 1.00 89.06 180 GLN A N 1
ATOM 1411 C CA . GLN A 1 180 ? -18.346 3.333 -5.175 1.00 89.06 180 GLN A CA 1
ATOM 1412 C C . GLN A 1 180 ? -17.622 2.006 -4.910 1.00 89.06 180 GLN A C 1
ATOM 1414 O O . GLN A 1 180 ? -18.034 0.974 -5.429 1.00 89.06 180 GLN A O 1
ATOM 1419 N N . LEU A 1 181 ? -16.559 2.031 -4.099 1.00 89.50 181 LEU A N 1
ATOM 1420 C CA . LEU A 1 181 ? -15.679 0.883 -3.854 1.00 89.50 181 LEU A CA 1
ATOM 1421 C C . LEU A 1 181 ? -15.991 0.128 -2.553 1.00 89.50 181 LEU A C 1
ATOM 1423 O O . LEU A 1 181 ? -15.535 -1.003 -2.376 1.00 89.50 181 LEU A O 1
ATOM 1427 N N . CYS A 1 182 ? -16.743 0.742 -1.638 1.00 89.50 182 CYS A N 1
ATOM 1428 C CA . CYS A 1 182 ? -17.146 0.121 -0.384 1.00 89.50 182 CYS A CA 1
ATOM 1429 C C . CYS A 1 182 ? -18.024 -1.120 -0.623 1.00 89.50 182 CYS A C 1
ATOM 1431 O O . CYS A 1 182 ? -18.872 -1.168 -1.517 1.00 89.50 182 CYS A O 1
ATOM 1433 N N . SER A 1 183 ? -17.876 -2.110 0.250 1.00 85.69 183 SER A N 1
ATOM 1434 C CA . SER A 1 183 ? -18.829 -3.193 0.417 1.00 85.69 183 SER A CA 1
ATOM 1435 C C . SER A 1 183 ? -20.170 -2.591 0.816 1.00 85.69 183 SER A C 1
ATOM 1437 O O . SER A 1 183 ? -20.257 -1.723 1.690 1.00 85.69 183 SER A O 1
ATOM 1439 N N . LYS A 1 184 ? -21.217 -3.073 0.160 1.00 84.12 184 LYS A N 1
ATOM 1440 C CA . LYS A 1 184 ? -22.587 -2.612 0.335 1.00 84.12 184 LYS A CA 1
ATOM 1441 C C . LYS A 1 184 ? -23.324 -3.452 1.371 1.00 84.12 184 LYS A C 1
ATOM 1443 O O . LYS A 1 184 ? -23.011 -4.633 1.548 1.00 84.12 184 LYS A O 1
ATOM 1448 N N . ALA A 1 185 ? -24.286 -2.834 2.055 1.00 74.56 185 ALA A N 1
ATOM 1449 C CA . ALA A 1 185 ? -25.150 -3.501 3.028 1.00 74.56 185 ALA A CA 1
ATOM 1450 C C . ALA A 1 185 ? -26.137 -4.484 2.371 1.00 74.56 185 ALA A C 1
ATOM 1452 O O . ALA A 1 185 ? -26.618 -5.398 3.031 1.00 74.56 185 ALA A O 1
ATOM 1453 N N . SER A 1 186 ? -26.406 -4.331 1.073 1.00 69.50 186 SER A N 1
ATOM 1454 C CA . SER A 1 186 ? -27.102 -5.322 0.255 1.00 69.50 186 SER A CA 1
ATOM 1455 C C . SER A 1 186 ? -26.324 -5.569 -1.034 1.00 69.50 186 SER A C 1
ATOM 1457 O O . SER A 1 186 ? -25.818 -4.629 -1.643 1.00 69.50 186 SER A O 1
ATOM 1459 N N . LEU A 1 187 ? -26.220 -6.835 -1.449 1.00 66.88 187 LEU A N 1
ATOM 1460 C CA . LEU A 1 187 ? -25.621 -7.195 -2.739 1.00 66.88 187 LEU A CA 1
ATOM 1461 C C . LEU A 1 187 ? -26.562 -6.911 -3.916 1.00 66.88 187 LEU A C 1
ATOM 1463 O O . LEU A 1 187 ? -26.093 -6.738 -5.036 1.00 66.88 187 LEU A O 1
ATOM 1467 N N . THR A 1 188 ? -27.874 -6.863 -3.672 1.00 67.62 188 THR A N 1
ATOM 1468 C CA . THR A 1 188 ? -28.889 -6.669 -4.717 1.00 67.62 188 THR A CA 1
ATOM 1469 C C . THR A 1 188 ? -29.177 -5.197 -4.997 1.00 67.62 188 THR A C 1
ATOM 1471 O O . THR A 1 188 ? -29.675 -4.872 -6.069 1.00 67.62 188 THR A O 1
ATOM 1474 N N . ASP A 1 189 ? -28.868 -4.304 -4.052 1.00 71.56 189 ASP A N 1
ATOM 1475 C CA . ASP A 1 189 ? -29.072 -2.862 -4.195 1.00 71.56 189 ASP A CA 1
ATOM 1476 C C . ASP A 1 189 ? -27.734 -2.111 -4.242 1.00 71.56 189 ASP A C 1
ATOM 1478 O O . ASP A 1 189 ? -27.056 -1.914 -3.227 1.00 71.56 189 ASP A O 1
ATOM 1482 N N . VAL A 1 190 ? -27.381 -1.646 -5.441 1.00 68.31 190 VAL A N 1
ATOM 1483 C CA . VAL A 1 190 ? -26.161 -0.874 -5.729 1.00 68.31 190 VAL A CA 1
ATOM 1484 C C . VAL A 1 190 ? -26.150 0.479 -4.998 1.00 68.31 190 VAL A C 1
ATOM 1486 O O . VAL A 1 190 ? -25.081 0.997 -4.657 1.00 68.31 190 VAL A O 1
ATOM 1489 N N . ASN A 1 191 ? -27.327 1.036 -4.695 1.00 73.69 191 ASN A N 1
ATOM 1490 C CA . ASN A 1 191 ? -27.483 2.316 -4.002 1.00 73.69 191 ASN A CA 1
ATOM 1491 C C . ASN A 1 191 ? -27.554 2.183 -2.481 1.00 73.69 191 ASN A C 1
ATOM 1493 O O . ASN A 1 191 ? -27.598 3.207 -1.788 1.00 73.69 191 ASN A O 1
ATOM 1497 N N . SER A 1 192 ? -27.505 0.956 -1.959 1.00 79.94 192 SER A N 1
ATOM 1498 C CA . SER A 1 192 ? -27.519 0.722 -0.522 1.00 79.94 192 SER A CA 1
ATOM 1499 C C . SER A 1 192 ? -26.333 1.395 0.184 1.00 79.94 192 SER A C 1
ATOM 1501 O O . SER A 1 192 ? -25.297 1.744 -0.407 1.00 79.94 192 SER A O 1
ATOM 1503 N N . ALA A 1 193 ? -26.510 1.631 1.484 1.00 85.19 193 ALA A N 1
ATOM 1504 C CA . ALA A 1 193 ? -25.485 2.237 2.317 1.00 85.19 193 ALA A CA 1
ATOM 1505 C C . ALA A 1 193 ? -24.210 1.375 2.339 1.00 85.19 193 ALA A C 1
ATOM 1507 O O . ALA A 1 193 ? -24.258 0.143 2.249 1.00 85.19 193 ALA A O 1
ATOM 1508 N N . CYS A 1 194 ? -23.056 2.035 2.461 1.00 88.44 194 CYS A N 1
ATOM 1509 C CA . CYS A 1 194 ? -21.806 1.335 2.734 1.00 88.44 194 CYS A CA 1
ATOM 1510 C C . CYS A 1 194 ? -21.883 0.644 4.097 1.00 88.44 194 CYS A C 1
ATOM 1512 O O . CYS A 1 194 ? -22.509 1.146 5.032 1.00 88.44 194 CYS A O 1
ATOM 1514 N N . CYS A 1 195 ? -21.201 -0.488 4.214 1.00 88.50 195 CYS A N 1
ATOM 1515 C CA . CYS A 1 195 ? -20.971 -1.131 5.498 1.00 88.50 195 CYS A CA 1
ATOM 1516 C C . CYS A 1 195 ? -20.258 -0.177 6.472 1.00 88.50 195 CYS A C 1
ATOM 1518 O O . CYS A 1 195 ? -19.394 0.585 6.035 1.00 88.50 195 CYS A O 1
ATOM 1520 N N . PRO A 1 196 ? -20.530 -0.250 7.784 1.00 90.75 196 PRO A N 1
ATOM 1521 C CA . PRO A 1 196 ? -19.752 0.497 8.763 1.00 90.75 196 PRO A CA 1
ATOM 1522 C C . PRO A 1 196 ? -18.303 -0.012 8.809 1.00 90.75 196 PRO A C 1
ATOM 1524 O O . PRO A 1 196 ? -18.049 -1.221 8.764 1.00 90.75 196 PRO A O 1
ATOM 1527 N N . ILE A 1 197 ? -17.351 0.916 8.933 1.00 92.69 197 ILE A N 1
ATOM 1528 C CA . ILE A 1 197 ? -15.923 0.624 9.140 1.00 92.69 197 ILE A CA 1
ATOM 1529 C C . ILE A 1 197 ? -15.737 -0.143 10.454 1.00 92.69 197 ILE A C 1
ATOM 1531 O O . ILE A 1 197 ? -16.397 0.151 11.453 1.00 92.69 197 ILE A O 1
ATOM 1535 N N . TRP A 1 198 ? -14.829 -1.119 10.495 1.00 92.25 198 TRP A N 1
ATOM 1536 C CA . TRP A 1 198 ? -14.513 -1.809 11.748 1.00 92.25 198 TRP A CA 1
ATOM 1537 C C . TRP A 1 198 ? -13.489 -0.962 12.491 1.00 92.25 198 TRP A C 1
ATOM 1539 O O . TRP A 1 198 ? -12.286 -1.048 12.254 1.00 92.25 198 TRP A O 1
ATOM 1549 N N . SER A 1 199 ? -14.000 -0.077 13.336 1.00 94.50 199 SER A N 1
ATOM 1550 C CA . SER A 1 199 ? -13.222 0.850 14.146 1.00 94.50 199 SER A CA 1
ATOM 1551 C C . SER A 1 199 ? -13.502 0.605 15.623 1.00 94.50 199 SER A C 1
ATOM 1553 O O . SER A 1 199 ? -14.568 0.105 15.998 1.00 94.50 199 SER A O 1
ATOM 1555 N N . LEU A 1 200 ? -12.569 1.021 16.484 1.00 94.69 200 LEU A N 1
ATOM 1556 C CA . LEU A 1 200 ? -12.773 0.979 17.933 1.00 94.69 200 LEU A CA 1
ATOM 1557 C C . LEU A 1 200 ? -14.062 1.720 18.327 1.00 94.69 200 LEU A C 1
ATOM 1559 O O . LEU A 1 200 ? -14.824 1.230 19.156 1.00 94.69 200 LEU A O 1
ATOM 1563 N N . ALA A 1 201 ? -14.355 2.852 17.680 1.00 94.69 201 ALA A N 1
ATOM 1564 C CA . ALA A 1 201 ? -15.555 3.635 17.946 1.00 94.69 201 ALA A CA 1
ATOM 1565 C C . ALA A 1 201 ? -16.845 2.880 17.571 1.00 94.69 201 ALA A C 1
ATOM 1567 O O . ALA A 1 201 ? -17.756 2.790 18.391 1.00 94.69 201 ALA A O 1
ATOM 1568 N N . ASN A 1 202 ? -16.924 2.271 16.384 1.00 94.62 202 ASN A N 1
ATOM 1569 C CA . ASN A 1 202 ? -18.112 1.510 15.981 1.00 94.62 202 ASN A CA 1
ATOM 1570 C C . ASN A 1 202 ? -18.315 0.243 16.823 1.00 94.62 202 ASN A C 1
ATOM 1572 O O . ASN A 1 202 ? -19.457 -0.108 17.125 1.00 94.62 202 ASN A O 1
ATOM 1576 N N . PHE A 1 203 ? -17.242 -0.427 17.254 1.00 93.69 203 PHE A N 1
ATOM 1577 C CA . PHE A 1 203 ? -17.377 -1.564 18.166 1.00 93.69 203 PHE A CA 1
ATOM 1578 C C . PHE A 1 203 ? -17.840 -1.143 19.560 1.00 93.69 203 PHE A C 1
ATOM 1580 O O . PHE A 1 203 ? -18.713 -1.807 20.115 1.00 93.69 203 PHE A O 1
ATOM 1587 N N . ILE A 1 204 ? -17.341 -0.026 20.104 1.00 94.69 204 ILE A N 1
ATOM 1588 C CA . ILE A 1 204 ? -17.856 0.543 21.362 1.00 94.69 204 ILE A CA 1
ATOM 1589 C C . ILE A 1 204 ? -19.348 0.862 21.223 1.00 94.69 204 ILE A C 1
ATOM 1591 O O . ILE A 1 204 ? -20.138 0.441 22.068 1.00 94.69 204 ILE A O 1
ATOM 1595 N N . ALA A 1 205 ? -19.747 1.548 20.145 1.00 93.94 205 ALA A N 1
ATOM 1596 C CA . ALA A 1 205 ? -21.152 1.855 19.882 1.00 93.94 205 ALA A CA 1
ATOM 1597 C C . ALA A 1 205 ? -22.004 0.578 19.844 1.00 93.94 205 ALA A C 1
ATOM 1599 O O . ALA A 1 205 ? -23.037 0.511 20.503 1.00 93.94 205 ALA A O 1
ATOM 1600 N N . SER A 1 206 ? -21.538 -0.462 19.151 1.00 92.00 206 SER A N 1
ATOM 1601 C CA . SER A 1 206 ? -22.250 -1.735 19.049 1.00 92.00 206 SER A CA 1
ATOM 1602 C C . SER A 1 206 ? -22.379 -2.466 20.395 1.00 92.00 206 SER A C 1
ATOM 1604 O O . SER A 1 206 ? -23.478 -2.881 20.754 1.00 92.00 206 SER A O 1
ATOM 1606 N N . ILE A 1 207 ? -21.304 -2.552 21.189 1.00 91.75 207 ILE A N 1
ATOM 1607 C CA . ILE A 1 207 ? -21.311 -3.204 22.515 1.00 91.75 207 ILE A CA 1
ATOM 1608 C C . ILE A 1 207 ? -22.274 -2.499 23.481 1.00 91.75 207 ILE A C 1
ATOM 1610 O O . ILE A 1 207 ? -22.909 -3.144 24.315 1.00 91.75 207 ILE A O 1
ATOM 1614 N N . VAL A 1 208 ? -22.411 -1.177 23.363 1.00 92.62 208 VAL A N 1
ATOM 1615 C CA . VAL A 1 208 ? -23.299 -0.360 24.206 1.00 92.62 208 VAL A CA 1
ATOM 1616 C C . VAL A 1 208 ? -24.701 -0.194 23.585 1.00 92.62 208 VAL A C 1
ATOM 1618 O O . VAL A 1 208 ? -25.538 0.524 24.126 1.00 92.62 208 VAL A O 1
ATOM 1621 N N . ASN A 1 209 ? -25.006 -0.903 22.488 1.00 90.75 209 ASN A N 1
ATOM 1622 C CA . ASN A 1 209 ? -26.274 -0.826 21.744 1.00 90.75 209 ASN A CA 1
ATOM 1623 C C . ASN A 1 209 ? -26.648 0.609 21.303 1.00 90.75 209 ASN A C 1
ATOM 1625 O O . ASN A 1 209 ? -27.803 1.021 21.397 1.00 90.75 209 ASN A O 1
ATOM 1629 N N . LYS A 1 210 ? -25.671 1.382 20.823 1.00 90.94 210 LYS A N 1
ATOM 1630 C CA . LYS A 1 210 ? -25.864 2.671 20.138 1.00 90.94 210 LYS A CA 1
ATOM 1631 C C . LYS A 1 210 ? -25.868 2.472 18.619 1.00 90.94 210 LYS A C 1
ATOM 1633 O O . LYS A 1 210 ? -25.278 1.516 18.117 1.00 90.94 210 LYS A O 1
ATOM 1638 N N . THR A 1 211 ? -26.485 3.395 17.880 1.00 86.62 211 THR A N 1
ATOM 1639 C CA . THR A 1 211 ? -26.576 3.325 16.405 1.00 86.62 211 THR A CA 1
ATOM 1640 C C . THR A 1 211 ? -25.386 3.938 15.679 1.00 86.62 211 THR A C 1
ATOM 1642 O O . THR A 1 211 ? -25.114 3.585 14.537 1.00 86.62 211 THR A O 1
ATOM 1645 N N . SER A 1 212 ? -24.676 4.873 16.311 1.00 88.75 212 SER A N 1
ATOM 1646 C CA . SER A 1 212 ? -23.587 5.622 15.684 1.00 88.75 212 SER A CA 1
ATOM 1647 C C . SER A 1 212 ? -22.496 5.960 16.690 1.00 88.75 212 SER A C 1
ATOM 1649 O O . SER A 1 212 ? -22.767 6.188 17.873 1.00 88.75 212 SER A O 1
ATOM 1651 N N . CYS A 1 213 ? -21.260 6.074 16.201 1.00 91.81 213 CYS A N 1
ATOM 1652 C CA . CYS A 1 213 ? -20.120 6.493 17.004 1.00 91.81 213 CYS A CA 1
ATOM 1653 C C . CYS A 1 213 ? -20.252 7.920 17.570 1.00 91.81 213 CYS A C 1
ATOM 1655 O O . CYS A 1 213 ? -19.608 8.245 18.567 1.00 91.81 213 CYS A O 1
ATOM 1657 N N . HIS A 1 214 ? -21.123 8.764 17.004 1.00 91.94 214 HIS A N 1
ATOM 1658 C CA . HIS A 1 214 ? -21.381 10.115 17.520 1.00 91.94 214 HIS A CA 1
ATOM 1659 C C . HIS A 1 214 ? -22.161 10.139 18.843 1.00 91.94 214 HIS A C 1
ATOM 1661 O O . HIS A 1 214 ? -22.109 11.141 19.552 1.00 91.94 214 HIS A O 1
ATOM 1667 N N . GLN A 1 215 ? -22.873 9.060 19.183 1.00 92.81 215 GLN A N 1
ATOM 1668 C CA . GLN A 1 215 ? -23.691 8.962 20.401 1.00 92.81 215 GLN A CA 1
ATOM 1669 C C . GLN A 1 215 ? -22.920 8.413 21.611 1.00 92.81 215 GLN A C 1
ATOM 1671 O O . GLN A 1 215 ? -23.511 8.216 22.674 1.00 92.81 215 GLN A O 1
ATOM 1676 N N . ILE A 1 216 ? -21.628 8.120 21.443 1.00 93.19 216 ILE A N 1
ATOM 1677 C CA . ILE A 1 216 ? -20.776 7.564 22.495 1.00 93.19 216 ILE A CA 1
ATOM 1678 C C . ILE A 1 216 ? -20.474 8.648 23.528 1.00 93.19 216 ILE A C 1
ATOM 1680 O O . ILE A 1 216 ? -20.001 9.736 23.190 1.00 93.19 216 ILE A O 1
ATOM 1684 N N . THR A 1 217 ? -20.706 8.326 24.797 1.00 94.00 217 THR A N 1
ATOM 1685 C CA . THR A 1 217 ? -20.346 9.172 25.940 1.00 94.00 217 THR A CA 1
ATOM 1686 C C . THR A 1 217 ? -19.082 8.659 26.635 1.00 94.00 217 THR A C 1
ATOM 1688 O O . THR A 1 217 ? -18.722 7.489 26.519 1.00 94.00 217 THR A O 1
ATOM 1691 N N . GLU A 1 218 ? -18.410 9.506 27.419 1.00 91.50 218 GLU A N 1
ATOM 1692 C CA . GLU A 1 218 ? -17.229 9.097 28.208 1.00 91.50 218 GLU A CA 1
ATOM 1693 C C . GLU A 1 218 ? -17.555 7.974 29.219 1.00 91.50 218 GLU A C 1
ATOM 1695 O O . GLU A 1 218 ? -16.719 7.120 29.521 1.00 91.50 218 GLU A O 1
ATOM 1700 N N . GLY A 1 219 ? -18.803 7.911 29.703 1.00 93.50 219 GLY A N 1
ATOM 1701 C CA . GLY A 1 219 ? -19.279 6.813 30.551 1.00 93.50 219 GLY A CA 1
ATOM 1702 C C . GLY A 1 219 ? -19.318 5.465 29.821 1.00 93.50 219 GLY A C 1
ATOM 1703 O O . GLY A 1 219 ? -18.971 4.435 30.406 1.00 93.50 219 GLY A O 1
ATOM 1704 N N . ASP A 1 220 ? -19.675 5.477 28.535 1.00 94.12 220 ASP A N 1
ATOM 1705 C CA . ASP A 1 220 ? -19.695 4.288 27.678 1.00 94.12 220 ASP A CA 1
ATOM 1706 C C . ASP A 1 220 ? -18.270 3.778 27.429 1.00 94.12 220 ASP A C 1
ATOM 1708 O O . ASP A 1 220 ? -17.999 2.583 27.571 1.00 94.12 220 ASP A O 1
ATOM 1712 N N . VAL A 1 221 ? -17.334 4.696 27.156 1.00 94.25 221 VAL A N 1
ATOM 1713 C CA . VAL A 1 221 ? -15.905 4.377 26.992 1.00 94.25 221 VAL A CA 1
ATOM 1714 C C . VAL A 1 221 ? -15.342 3.757 28.269 1.00 94.25 221 VAL A C 1
ATOM 1716 O O . VAL A 1 221 ? -14.691 2.715 28.204 1.00 94.25 221 VAL A O 1
ATOM 1719 N N . LYS A 1 222 ? -15.652 4.316 29.447 1.00 94.19 222 LYS A N 1
ATOM 1720 C CA . LYS A 1 222 ? -15.206 3.765 30.740 1.00 94.19 222 LYS A CA 1
ATOM 1721 C C . LYS A 1 222 ? -15.745 2.353 30.991 1.00 94.19 222 LYS A C 1
ATOM 1723 O O . LYS A 1 222 ? -15.014 1.501 31.497 1.00 94.19 222 LYS A O 1
ATOM 1728 N N . ARG A 1 223 ? -16.999 2.079 30.616 1.00 93.69 223 ARG A N 1
ATOM 1729 C CA . ARG A 1 223 ? -17.599 0.739 30.727 1.00 93.69 223 ARG A CA 1
ATOM 1730 C C . ARG A 1 223 ? -16.868 -0.273 29.845 1.00 93.69 223 ARG A C 1
ATOM 1732 O O . ARG A 1 223 ? -16.505 -1.344 30.328 1.00 93.69 223 ARG A O 1
ATOM 1739 N N . VAL A 1 224 ? -16.622 0.072 28.581 1.00 94.00 224 VAL A N 1
ATOM 1740 C CA . VAL A 1 224 ? -15.911 -0.813 27.646 1.00 94.00 224 VAL A CA 1
ATOM 1741 C C . VAL A 1 224 ? -14.437 -0.960 28.022 1.00 94.00 224 VAL A C 1
ATOM 1743 O O . VAL A 1 224 ? -13.898 -2.051 27.891 1.00 94.00 224 VAL A O 1
ATOM 1746 N N . LYS A 1 225 ? -13.798 0.074 28.577 1.00 92.50 225 LYS A N 1
ATOM 1747 C CA . LYS A 1 225 ? -12.436 -0.007 29.123 1.00 92.50 225 LYS A CA 1
ATOM 1748 C C . LYS A 1 225 ? -12.323 -1.066 30.220 1.00 92.50 225 LYS A C 1
ATOM 1750 O O . LYS A 1 225 ? -11.421 -1.894 30.168 1.00 92.50 225 LYS A O 1
ATOM 1755 N N . ASN A 1 226 ? -13.241 -1.072 31.187 1.00 93.19 226 ASN A N 1
ATOM 1756 C CA . ASN A 1 226 ? -13.232 -2.077 32.256 1.00 93.19 226 ASN A CA 1
ATOM 1757 C C . ASN A 1 226 ? -13.399 -3.498 31.694 1.00 93.19 226 ASN A C 1
ATOM 1759 O O . ASN A 1 226 ? -12.743 -4.433 32.153 1.00 93.19 226 ASN A O 1
ATOM 1763 N N . LEU A 1 227 ? -14.242 -3.649 30.669 1.00 92.94 227 LEU A N 1
ATOM 1764 C CA . LEU A 1 227 ? -14.433 -4.920 29.979 1.00 92.94 227 LEU A CA 1
ATOM 1765 C C . LEU A 1 227 ? -13.168 -5.342 29.212 1.00 92.94 227 LEU A C 1
ATOM 1767 O O . LEU A 1 227 ? -12.749 -6.491 29.307 1.00 92.94 227 LEU A O 1
ATOM 1771 N N . TYR A 1 228 ? -12.529 -4.407 28.508 1.00 91.94 228 TYR A N 1
ATOM 1772 C CA . TYR A 1 228 ? -11.278 -4.624 27.786 1.00 91.94 228 TYR A CA 1
ATOM 1773 C C . TYR A 1 228 ? -10.169 -5.113 28.723 1.00 91.94 228 TYR A C 1
ATOM 1775 O O . TYR A 1 228 ? -9.606 -6.171 28.468 1.00 91.94 228 TYR A O 1
ATOM 1783 N N . GLU A 1 229 ? -9.906 -4.422 29.836 1.00 89.69 229 GLU A N 1
ATOM 1784 C CA . GLU A 1 229 ? -8.856 -4.826 30.788 1.00 89.69 229 GLU A CA 1
ATOM 1785 C C . GLU A 1 229 ? -9.120 -6.210 31.402 1.00 89.69 229 GLU A C 1
ATOM 1787 O O . GLU A 1 229 ? -8.202 -7.020 31.528 1.00 89.69 229 GLU A O 1
ATOM 1792 N N . THR A 1 230 ? -10.382 -6.522 31.710 1.00 91.12 230 THR A N 1
ATOM 1793 C CA . THR A 1 230 ? -10.771 -7.832 32.262 1.00 91.12 230 THR A CA 1
ATOM 1794 C C . THR A 1 230 ? -10.564 -8.964 31.252 1.00 91.12 230 THR A C 1
ATOM 1796 O O . THR A 1 230 ? -10.083 -10.041 31.600 1.00 91.12 230 THR A O 1
ATOM 1799 N N . CYS A 1 231 ? -10.917 -8.728 29.987 1.00 91.50 231 CYS A N 1
ATOM 1800 C CA . CYS A 1 231 ? -10.966 -9.763 28.951 1.00 91.50 231 CYS A CA 1
ATOM 1801 C C . CYS A 1 231 ? -9.698 -9.842 28.093 1.00 91.50 231 CYS A C 1
ATOM 1803 O O . CYS A 1 231 ? -9.535 -10.791 27.326 1.00 91.50 231 CYS A O 1
ATOM 1805 N N . LYS A 1 232 ? -8.777 -8.884 28.243 1.00 89.00 232 LYS A N 1
ATOM 1806 C CA . LYS A 1 232 ? -7.501 -8.832 27.524 1.00 89.00 232 LYS A CA 1
ATOM 1807 C C . LYS A 1 232 ? -6.659 -10.079 27.764 1.00 89.00 232 LYS A C 1
ATOM 1809 O O . LYS A 1 232 ? -6.205 -10.687 26.804 1.00 89.00 232 LYS A O 1
ATOM 1814 N N . LYS A 1 233 ? -6.462 -10.492 29.019 1.00 87.44 233 LYS A N 1
ATOM 1815 C CA . LYS A 1 233 ? -5.608 -11.649 29.337 1.00 87.44 233 LYS A CA 1
ATOM 1816 C C . LYS A 1 233 ? -6.156 -12.967 28.747 1.00 87.44 233 LYS A C 1
ATOM 1818 O O . LYS A 1 233 ? -5.393 -13.600 28.021 1.00 87.44 233 LYS A O 1
ATOM 1823 N N . PRO A 1 234 ? -7.440 -13.339 28.947 1.00 87.75 234 PRO A N 1
ATOM 1824 C CA . PRO A 1 234 ? -8.017 -14.535 28.320 1.00 87.75 234 PRO A CA 1
ATOM 1825 C C . PRO A 1 234 ? -8.020 -14.504 26.785 1.00 87.75 234 PRO A C 1
ATOM 1827 O O . PRO A 1 234 ? -7.964 -15.540 26.131 1.00 87.75 234 PRO A O 1
ATOM 1830 N N . PHE A 1 235 ? -8.094 -13.318 26.176 1.00 88.50 235 PHE A N 1
ATOM 1831 C CA . PHE A 1 235 ? -7.983 -13.178 24.724 1.00 88.50 235 PHE A CA 1
ATOM 1832 C C . PHE A 1 235 ? -6.567 -13.457 24.221 1.00 88.50 235 PHE A C 1
ATOM 1834 O O . PHE A 1 235 ? -6.395 -14.209 23.266 1.00 88.50 235 PHE A O 1
ATOM 1841 N N . LEU A 1 236 ? -5.555 -12.902 24.889 1.00 84.69 236 LEU A N 1
ATOM 1842 C CA . LEU A 1 236 ? -4.154 -13.093 24.512 1.00 84.69 236 LEU A CA 1
ATOM 1843 C C . LEU A 1 236 ? -3.650 -14.516 24.792 1.00 84.69 236 LEU A C 1
ATOM 1845 O O . LEU A 1 236 ? -2.814 -15.009 24.040 1.00 84.69 236 LEU A O 1
ATOM 1849 N N . SER A 1 237 ? -4.167 -15.197 25.823 1.00 84.75 237 SER A N 1
ATOM 1850 C CA . SER A 1 237 ? -3.893 -16.628 26.047 1.00 84.75 237 SER A CA 1
ATOM 1851 C C . SER A 1 237 ? -4.619 -17.540 25.054 1.00 84.75 237 SER A C 1
ATOM 1853 O O . SER A 1 237 ? -4.302 -18.723 24.948 1.00 84.75 237 SER A O 1
ATOM 1855 N N . GLY A 1 238 ? -5.578 -16.996 24.300 1.00 83.25 238 GLY A N 1
ATOM 1856 C CA . GLY A 1 238 ? -6.403 -17.743 23.365 1.00 83.25 238 GLY A CA 1
ATOM 1857 C C . GLY A 1 238 ? -7.538 -18.521 24.028 1.00 83.25 238 GLY A C 1
ATOM 1858 O O . GLY A 1 238 ? -8.160 -19.318 23.346 1.00 83.25 238 GLY A O 1
ATOM 1859 N N . GLU A 1 239 ? -7.853 -18.322 25.307 1.00 85.81 239 GLU A N 1
ATOM 1860 C CA . GLU A 1 239 ? -9.028 -18.932 25.957 1.00 85.81 239 GLU A CA 1
ATOM 1861 C C . GLU A 1 239 ? -10.340 -18.320 25.447 1.00 85.81 239 GLU A C 1
ATOM 1863 O O . GLU A 1 239 ? -11.331 -19.021 25.233 1.00 85.81 239 GLU A O 1
ATOM 1868 N N . LEU A 1 240 ? -10.343 -17.010 25.182 1.00 86.94 240 LEU A N 1
ATOM 1869 C CA . LEU A 1 240 ? -11.483 -16.310 24.601 1.00 86.94 240 LEU A CA 1
ATOM 1870 C C . LEU A 1 240 ? -11.445 -16.416 23.068 1.00 86.94 240 LEU A C 1
ATOM 1872 O O . LEU A 1 240 ? -10.695 -15.706 22.397 1.00 86.94 240 LEU A O 1
ATOM 1876 N N . LYS A 1 241 ? -12.296 -17.278 22.500 1.00 83.19 241 LYS A N 1
ATOM 1877 C CA . LYS A 1 241 ? -12.393 -17.539 21.050 1.00 83.19 241 LYS A CA 1
ATOM 1878 C C . LYS A 1 241 ? -13.797 -17.276 20.511 1.00 83.19 241 LYS A C 1
ATOM 1880 O O . LYS A 1 241 ? -14.770 -17.230 21.256 1.00 83.19 241 LYS A O 1
ATOM 1885 N N . ARG A 1 242 ? -13.929 -17.194 19.179 1.00 78.81 242 ARG A N 1
ATOM 1886 C CA . ARG A 1 242 ? -15.237 -17.118 18.491 1.00 78.81 242 ARG A CA 1
ATOM 1887 C C . ARG A 1 242 ? -16.166 -18.272 18.859 1.00 78.81 242 ARG A C 1
ATOM 1889 O O . ARG A 1 242 ? -17.358 -18.042 19.011 1.00 78.81 242 ARG A O 1
ATOM 1896 N N . ALA A 1 243 ? -15.602 -19.462 19.060 1.00 77.81 243 ALA A N 1
ATOM 1897 C CA . ALA A 1 243 ? -16.346 -20.642 19.475 1.00 77.81 243 ALA A CA 1
ATOM 1898 C C . ALA A 1 243 ? -17.123 -20.428 20.784 1.00 77.81 243 ALA A C 1
ATOM 1900 O O . ALA A 1 243 ? -18.162 -21.040 20.946 1.00 77.81 243 ALA A O 1
ATOM 1901 N N . CYS A 1 244 ? -16.708 -19.515 21.676 1.00 81.88 244 CYS A N 1
ATOM 1902 C CA . CYS A 1 244 ? -17.454 -19.240 22.907 1.00 81.88 244 CYS A CA 1
ATOM 1903 C C . CYS A 1 244 ? -18.865 -18.664 22.654 1.00 81.88 244 CYS A C 1
ATOM 1905 O O . CYS A 1 244 ? -19.684 -18.640 23.569 1.00 81.88 244 CYS A O 1
ATOM 1907 N N . TRP A 1 245 ? -19.165 -18.181 21.445 1.00 79.06 245 TRP A N 1
ATOM 1908 C CA . TRP A 1 245 ? -20.494 -17.717 21.043 1.00 79.06 245 TRP A CA 1
ATOM 1909 C C . TRP A 1 245 ? -21.106 -18.696 20.038 1.00 79.06 245 TRP A C 1
ATOM 1911 O O . TRP A 1 245 ? -21.115 -18.433 18.837 1.00 79.06 245 TRP A O 1
ATOM 1921 N N . ASP A 1 246 ? -21.617 -19.817 20.544 1.00 75.75 246 ASP A N 1
ATOM 1922 C CA . ASP A 1 246 ? -22.383 -20.791 19.766 1.00 75.75 246 ASP A CA 1
ATOM 1923 C C . ASP A 1 246 ? -23.852 -20.793 20.224 1.00 75.75 246 ASP A C 1
ATOM 1925 O O . ASP A 1 246 ? -24.161 -20.583 21.396 1.00 75.75 246 ASP A O 1
ATOM 1929 N N . ALA A 1 247 ? -24.773 -21.010 19.289 1.00 73.88 247 ALA A N 1
ATOM 1930 C CA . ALA A 1 247 ? -26.191 -21.188 19.578 1.00 73.88 247 ALA A CA 1
ATOM 1931 C C . ALA A 1 247 ? -26.490 -22.554 20.218 1.00 73.88 247 ALA A C 1
ATOM 1933 O O . ALA A 1 247 ? -27.535 -22.711 20.847 1.00 73.88 247 ALA A O 1
ATOM 1934 N N . THR A 1 248 ? -25.608 -23.543 20.041 1.00 78.06 248 THR A N 1
ATOM 1935 C CA . THR A 1 248 ? -25.834 -24.920 20.509 1.00 78.06 248 THR A CA 1
ATOM 1936 C C . THR A 1 248 ? -25.612 -25.099 22.011 1.00 78.06 248 THR A C 1
ATOM 1938 O O . THR A 1 248 ? -26.206 -25.994 22.611 1.00 78.06 248 THR A O 1
ATOM 1941 N N . ALA A 1 249 ? -24.794 -24.250 22.640 1.00 79.75 249 ALA A N 1
ATOM 1942 C CA . ALA A 1 249 ? -24.467 -24.369 24.053 1.00 79.75 249 ALA A CA 1
ATOM 1943 C C . ALA A 1 249 ? -24.041 -23.025 24.678 1.00 79.75 249 ALA A C 1
ATOM 1945 O O . ALA A 1 249 ? -23.507 -22.150 23.997 1.00 79.75 249 ALA A O 1
ATOM 1946 N N . PRO A 1 250 ? -24.279 -22.834 25.990 1.00 83.31 250 PRO A N 1
ATOM 1947 C CA . PRO A 1 250 ? -23.975 -21.581 26.669 1.00 83.31 250 PRO A CA 1
ATOM 1948 C C . PRO A 1 250 ? -22.464 -21.322 26.729 1.00 83.31 250 PRO A C 1
ATOM 1950 O O . PRO A 1 250 ? -21.673 -22.218 27.028 1.00 83.31 250 PRO A O 1
ATOM 1953 N N . SER A 1 251 ? -22.065 -20.060 26.552 1.00 83.19 251 SER A N 1
ATOM 1954 C CA . SER A 1 251 ? -20.658 -19.631 26.479 1.00 83.19 251 SER A CA 1
ATOM 1955 C C . SER A 1 251 ? -19.790 -20.087 27.652 1.00 83.19 251 SER A C 1
ATOM 1957 O O . SER A 1 251 ? -18.621 -20.413 27.473 1.00 83.19 251 SER A O 1
ATOM 1959 N N . ARG A 1 252 ? -20.376 -20.166 28.851 1.00 83.75 252 ARG A N 1
ATOM 1960 C CA . ARG A 1 252 ? -19.691 -20.606 30.074 1.00 83.75 252 ARG A CA 1
ATOM 1961 C C . ARG A 1 252 ? -19.286 -22.082 30.049 1.00 83.75 252 ARG A C 1
ATOM 1963 O O . ARG A 1 252 ? -18.362 -22.456 30.757 1.00 83.75 252 ARG A O 1
ATOM 1970 N N . TRP A 1 253 ? -19.982 -22.922 29.284 1.00 84.56 253 TRP A N 1
ATOM 1971 C CA . TRP A 1 253 ? -19.612 -24.333 29.131 1.00 84.56 253 TRP A CA 1
ATOM 1972 C C . TRP A 1 253 ? -18.534 -24.517 28.072 1.00 84.56 253 TRP A C 1
ATOM 1974 O O . TRP A 1 253 ? -17.662 -25.361 28.238 1.00 84.56 253 TRP A O 1
ATOM 1984 N N . LEU A 1 254 ? -18.567 -23.705 27.013 1.00 83.56 254 LEU A N 1
ATOM 1985 C CA . LEU A 1 254 ? -17.555 -23.758 25.961 1.00 83.56 254 LEU A CA 1
ATOM 1986 C C . LEU A 1 254 ? -16.218 -23.182 26.429 1.00 83.56 254 LEU A C 1
ATOM 1988 O O . LEU A 1 254 ? -15.168 -23.666 26.020 1.00 83.56 254 LEU A O 1
ATOM 1992 N N . CYS A 1 255 ? -16.265 -22.155 27.277 1.00 87.62 255 CYS A N 1
ATOM 1993 C CA . CYS A 1 255 ? -15.098 -21.416 27.740 1.00 87.62 255 CYS A CA 1
ATOM 1994 C C . CYS A 1 255 ? -15.199 -21.189 29.266 1.00 87.62 255 CYS A C 1
ATOM 1996 O O . CYS A 1 255 ? -15.629 -20.115 29.695 1.00 87.62 255 CYS A O 1
ATOM 1998 N N . PRO A 1 256 ? -14.858 -22.195 30.099 1.00 87.12 256 PRO A N 1
ATOM 1999 C CA . PRO A 1 256 ? -15.071 -22.149 31.551 1.00 87.12 256 PRO A CA 1
ATOM 2000 C C . PRO A 1 256 ? -14.110 -21.210 32.294 1.00 87.12 256 PRO A C 1
ATOM 2002 O O . PRO A 1 256 ? -14.504 -20.619 33.300 1.00 87.12 256 PRO A O 1
ATOM 2005 N N . ASP A 1 257 ? -12.890 -21.033 31.784 1.00 87.69 257 ASP A N 1
ATOM 2006 C CA . ASP A 1 257 ? -11.832 -20.229 32.420 1.00 87.69 257 ASP A CA 1
ATOM 2007 C C . ASP A 1 257 ? -12.005 -18.714 32.198 1.00 87.69 257 ASP A C 1
ATOM 2009 O O . ASP A 1 257 ? -11.319 -17.883 32.796 1.00 87.69 257 ASP A O 1
ATOM 2013 N N . VAL A 1 258 ? -12.969 -18.331 31.358 1.00 90.88 258 VAL A N 1
ATOM 2014 C CA . VAL A 1 258 ? -13.209 -16.945 30.960 1.00 90.88 258 VAL A CA 1
ATOM 2015 C C . VAL A 1 258 ? -14.277 -16.298 31.859 1.00 90.88 258 VAL A C 1
ATOM 2017 O O . VAL A 1 258 ? -15.367 -16.854 32.031 1.00 90.88 258 VAL A O 1
ATOM 2020 N N . PRO A 1 259 ? -14.043 -15.077 32.385 1.00 91.56 259 PRO A N 1
ATOM 2021 C CA . PRO A 1 259 ? -15.037 -14.359 33.178 1.00 91.56 259 PRO A CA 1
ATOM 2022 C C . PRO A 1 259 ? -16.355 -14.140 32.416 1.00 91.56 259 PRO A C 1
ATOM 2024 O O . PRO A 1 259 ? -16.334 -13.732 31.252 1.00 91.56 259 PRO A O 1
ATOM 2027 N N . PRO A 1 260 ? -17.525 -14.280 33.070 1.00 87.75 260 PRO A N 1
ATOM 2028 C CA . PRO A 1 260 ? -18.822 -14.198 32.393 1.00 87.75 260 PRO A CA 1
ATOM 2029 C C . PRO A 1 260 ? -19.095 -12.825 31.765 1.00 87.75 260 PRO A C 1
ATOM 2031 O O . PRO A 1 260 ? -19.842 -12.721 30.795 1.00 87.75 260 PRO A O 1
ATOM 2034 N N . GLN A 1 261 ? -18.458 -11.769 32.282 1.00 89.44 261 GLN A N 1
ATOM 2035 C CA . GLN A 1 261 ? -18.550 -10.415 31.736 1.00 89.44 261 GLN A CA 1
ATOM 2036 C C . GLN A 1 261 ? -18.029 -10.345 30.290 1.00 89.44 261 GLN A C 1
ATOM 2038 O O . GLN A 1 261 ? -18.566 -9.585 29.489 1.00 89.44 261 GLN A O 1
ATOM 2043 N N . CYS A 1 262 ? -17.049 -11.178 29.921 1.00 89.44 262 CYS A N 1
ATOM 2044 C CA . CYS A 1 262 ? -16.466 -11.211 28.578 1.00 89.44 262 CYS A CA 1
ATOM 2045 C C . CYS A 1 262 ? -17.420 -11.756 27.513 1.00 89.44 262 CYS A C 1
ATOM 2047 O O . CYS A 1 262 ? -17.225 -11.490 26.329 1.00 89.44 262 CYS A O 1
ATOM 2049 N N . PHE A 1 263 ? -18.482 -12.458 27.916 1.00 87.62 263 PHE A N 1
ATOM 2050 C CA . PHE A 1 263 ? -19.506 -12.955 26.998 1.00 87.62 263 PHE A CA 1
ATOM 2051 C C . PHE A 1 263 ? -20.598 -11.924 26.690 1.00 87.62 263 PHE A C 1
ATOM 2053 O O . PHE A 1 263 ? -21.513 -12.230 25.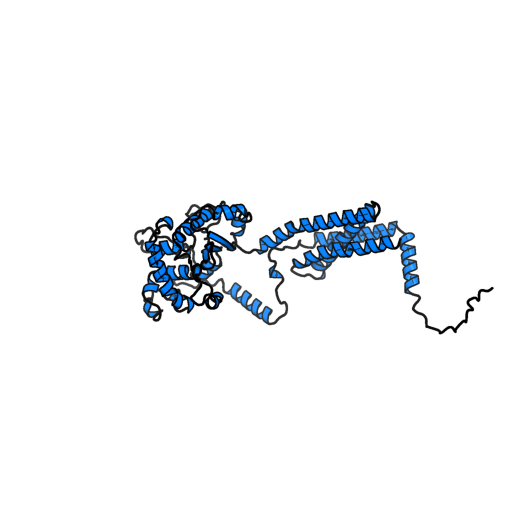927 1.00 87.62 263 PHE A O 1
ATOM 2060 N N . ALA A 1 264 ? -20.495 -10.699 27.227 1.00 85.31 264 ALA A N 1
ATOM 2061 C CA . ALA A 1 264 ? -21.505 -9.651 27.072 1.00 85.31 264 ALA A CA 1
ATOM 2062 C C . ALA A 1 264 ? -21.858 -9.337 25.608 1.00 85.31 264 ALA A C 1
ATOM 2064 O O . ALA A 1 264 ? -23.021 -9.072 25.311 1.00 85.31 264 ALA A O 1
ATOM 2065 N N . HIS A 1 265 ? -20.879 -9.355 24.693 1.00 85.44 265 HIS A N 1
ATOM 2066 C CA . HIS A 1 265 ? -21.128 -9.144 23.264 1.00 85.44 265 HIS A CA 1
ATOM 2067 C C . HIS A 1 265 ? -20.064 -9.833 22.388 1.00 85.44 265 HIS A C 1
ATOM 2069 O O . HIS A 1 265 ? -18.873 -9.673 22.664 1.00 85.44 265 HIS A O 1
ATOM 2075 N N . PRO A 1 266 ? -20.432 -10.499 21.273 1.00 82.88 266 PRO A N 1
ATOM 2076 C CA . PRO A 1 266 ? -19.472 -11.153 20.367 1.00 82.88 266 PRO A CA 1
ATOM 2077 C C . PRO A 1 266 ? -18.486 -10.184 19.691 1.00 82.88 266 PRO A C 1
ATOM 2079 O O . PRO A 1 266 ? -17.403 -10.578 19.261 1.00 82.88 266 PRO A O 1
ATOM 2082 N N . HIS A 1 267 ? -18.830 -8.895 19.615 1.00 87.94 267 HIS A N 1
ATOM 2083 C CA . HIS A 1 267 ? -17.959 -7.846 19.059 1.00 87.94 267 HIS A CA 1
ATOM 2084 C C . HIS A 1 267 ? -16.780 -7.484 19.956 1.00 87.94 267 HIS A C 1
ATOM 2086 O O . HIS A 1 267 ? -15.828 -6.872 19.474 1.00 87.94 267 HIS A O 1
ATOM 2092 N N . LEU A 1 268 ? -16.796 -7.902 21.225 1.00 89.75 268 LEU A N 1
ATOM 2093 C CA . LEU A 1 268 ? -15.668 -7.701 22.127 1.00 89.75 268 LEU A CA 1
ATOM 2094 C C . LEU A 1 268 ? -14.389 -8.352 21.583 1.00 89.75 268 LEU A C 1
ATOM 2096 O O . LEU A 1 268 ? -13.325 -7.750 21.664 1.00 89.75 268 LEU A O 1
ATOM 2100 N N . LEU A 1 269 ? -14.500 -9.530 20.960 1.00 87.31 269 LEU A N 1
ATOM 2101 C CA . LEU A 1 269 ? -13.373 -10.201 20.307 1.00 87.31 269 LEU A CA 1
ATOM 2102 C C . LEU A 1 269 ? -12.729 -9.351 19.210 1.00 87.31 269 LEU A C 1
ATOM 2104 O O . LEU A 1 269 ? -11.509 -9.288 19.112 1.00 87.31 269 LEU A O 1
ATOM 2108 N N . LEU A 1 270 ? -13.549 -8.715 18.369 1.00 88.88 270 LEU A N 1
ATOM 2109 C CA . LEU A 1 270 ? -13.048 -7.869 17.287 1.00 88.88 270 LEU A CA 1
ATOM 2110 C C . LEU A 1 270 ? -12.425 -6.592 17.836 1.00 88.88 270 LEU A C 1
ATOM 2112 O O . LEU A 1 270 ? -11.365 -6.194 17.369 1.00 88.88 270 LEU A O 1
ATOM 2116 N N . LEU A 1 271 ? -13.055 -5.990 18.849 1.00 92.81 271 LEU A N 1
ATOM 2117 C CA . LEU A 1 271 ? -12.513 -4.832 19.551 1.00 92.81 271 LEU A CA 1
ATOM 2118 C C . LEU A 1 271 ? -11.131 -5.147 20.132 1.00 92.81 271 LEU A C 1
ATOM 2120 O O . LEU A 1 271 ? -10.199 -4.375 19.932 1.00 92.81 271 LEU A O 1
ATOM 2124 N N . LEU A 1 272 ? -10.988 -6.293 20.803 1.00 90.44 272 LEU A N 1
ATOM 2125 C CA . LEU A 1 272 ? -9.712 -6.767 21.335 1.00 90.44 272 LEU A CA 1
ATOM 2126 C C . LEU A 1 272 ? -8.693 -6.998 20.212 1.00 90.44 272 LEU A C 1
ATOM 2128 O O . LEU A 1 272 ? -7.561 -6.547 20.335 1.00 90.44 272 LEU A O 1
ATOM 2132 N N . ALA A 1 273 ? -9.094 -7.602 19.092 1.00 88.25 273 ALA A N 1
ATOM 2133 C CA . ALA A 1 273 ? -8.201 -7.847 17.960 1.00 88.25 273 ALA A CA 1
ATOM 2134 C C . ALA A 1 273 ? -7.640 -6.563 17.318 1.00 88.25 273 ALA A C 1
ATOM 2136 O O . ALA A 1 273 ? -6.505 -6.574 16.851 1.00 88.25 273 ALA A O 1
ATOM 2137 N N . ILE A 1 274 ? -8.402 -5.462 17.291 1.00 90.12 274 ILE A N 1
ATOM 2138 C CA . ILE A 1 274 ? -7.950 -4.194 16.685 1.00 90.12 274 ILE A CA 1
ATOM 2139 C C . ILE A 1 274 ? -7.288 -3.220 17.669 1.00 90.12 274 ILE A C 1
ATOM 2141 O O . ILE A 1 274 ? -6.660 -2.257 17.227 1.00 90.12 274 ILE A O 1
ATOM 2145 N N . ALA A 1 275 ? -7.481 -3.413 18.977 1.00 89.31 275 ALA A N 1
ATOM 2146 C CA . ALA A 1 275 ? -7.026 -2.491 20.022 1.00 89.31 275 ALA A CA 1
ATOM 2147 C C . ALA A 1 275 ? -5.976 -3.091 20.964 1.00 89.31 275 ALA A C 1
ATOM 2149 O O . ALA A 1 275 ? -5.379 -2.345 21.735 1.00 89.31 275 ALA A O 1
ATOM 2150 N N . ALA A 1 276 ? -5.752 -4.406 20.943 1.00 85.38 276 ALA A N 1
ATOM 2151 C CA . ALA A 1 276 ? -4.695 -5.039 21.720 1.00 85.38 276 ALA A CA 1
ATOM 2152 C C . ALA A 1 276 ? -3.351 -5.014 20.972 1.00 85.38 276 ALA A C 1
ATOM 2154 O O . ALA A 1 276 ? -3.327 -5.089 19.741 1.00 85.38 276 ALA A O 1
ATOM 2155 N N . PRO A 1 277 ? -2.223 -4.949 21.705 1.00 80.00 277 PRO A N 1
ATOM 2156 C CA . PRO A 1 277 ? -0.904 -5.105 21.109 1.00 80.00 277 PRO A CA 1
ATOM 2157 C C . PRO A 1 277 ? -0.737 -6.498 20.484 1.00 80.00 277 PRO A C 1
ATOM 2159 O O . PRO A 1 277 ? -1.287 -7.469 21.011 1.00 80.00 277 PRO A O 1
ATOM 2162 N N . PRO A 1 278 ? 0.057 -6.626 19.408 1.00 73.38 278 PRO A N 1
ATOM 2163 C CA . PRO A 1 278 ? 0.389 -7.917 18.827 1.00 73.38 278 PRO A CA 1
ATOM 2164 C C . PRO A 1 278 ? 1.265 -8.754 19.778 1.00 73.38 278 PRO A C 1
ATOM 2166 O O . PRO A 1 278 ? 1.980 -8.190 20.617 1.00 73.38 278 PRO A O 1
ATOM 2169 N N . PRO A 1 279 ? 1.289 -10.092 19.609 1.00 66.81 279 PRO A N 1
ATOM 2170 C CA . PRO A 1 279 ? 1.975 -11.017 20.509 1.00 66.81 279 PRO A CA 1
ATOM 2171 C C . PRO A 1 279 ? 3.453 -10.698 20.747 1.00 66.81 279 PRO A C 1
ATOM 2173 O O . PRO A 1 279 ? 3.943 -10.796 21.870 1.00 66.81 279 PRO A O 1
ATOM 2176 N N . TYR A 1 280 ? 4.145 -10.227 19.707 1.00 62.81 280 TYR A N 1
ATOM 2177 C CA . TYR A 1 280 ? 5.565 -9.870 19.762 1.00 62.81 280 TYR A CA 1
ATOM 2178 C C . TYR A 1 280 ? 5.860 -8.662 20.674 1.00 62.81 280 TYR A C 1
ATOM 2180 O O . TYR A 1 280 ? 6.971 -8.511 21.171 1.00 62.81 280 TYR A O 1
ATOM 2188 N N . HIS A 1 281 ? 4.871 -7.798 20.926 1.00 62.66 281 HIS A N 1
ATOM 2189 C CA . HIS A 1 281 ? 5.013 -6.614 21.783 1.00 62.66 281 HIS A CA 1
ATOM 2190 C C . HIS A 1 281 ? 4.607 -6.848 23.242 1.00 62.66 281 HIS A C 1
ATOM 2192 O O . HIS A 1 281 ? 4.802 -5.964 24.078 1.00 62.66 281 HIS A O 1
ATOM 2198 N N . HIS A 1 282 ? 4.093 -8.028 23.600 1.00 63.94 282 HIS A N 1
ATOM 2199 C CA . HIS A 1 282 ? 3.728 -8.314 24.991 1.00 63.94 282 HIS A CA 1
ATOM 2200 C C . HIS A 1 282 ? 4.927 -8.288 25.943 1.00 63.94 282 HIS A C 1
ATOM 2202 O O . HIS A 1 282 ? 4.779 -7.841 27.076 1.00 63.94 282 HIS A O 1
ATOM 2208 N N . HIS A 1 283 ? 6.108 -8.704 25.475 1.00 54.56 283 HIS A N 1
ATOM 2209 C CA . HIS A 1 283 ? 7.330 -8.753 26.284 1.00 54.56 283 HIS A CA 1
ATOM 2210 C C . HIS A 1 283 ? 8.010 -7.380 26.446 1.00 54.56 283 HIS A C 1
ATOM 2212 O O . HIS A 1 283 ? 8.786 -7.173 27.375 1.00 54.56 283 HIS A O 1
ATOM 2218 N N . TYR A 1 284 ? 7.738 -6.430 25.545 1.00 51.44 284 TYR A N 1
ATOM 2219 C CA . TYR A 1 284 ? 8.313 -5.081 25.611 1.00 51.44 284 TYR A CA 1
ATOM 2220 C C . TYR A 1 284 ? 7.466 -4.143 26.477 1.00 51.44 284 TYR A C 1
ATOM 2222 O O . TYR A 1 284 ? 7.980 -3.230 27.114 1.00 51.44 284 TYR A O 1
ATOM 2230 N N . LEU A 1 285 ? 6.155 -4.394 26.538 1.00 56.66 285 LEU A N 1
ATOM 2231 C CA . LEU A 1 285 ? 5.214 -3.538 27.254 1.00 56.66 285 LEU A CA 1
ATOM 2232 C C . LEU A 1 285 ? 5.165 -3.777 28.770 1.00 56.66 285 LEU A C 1
ATOM 2234 O O . LEU A 1 285 ? 4.476 -2.996 29.420 1.00 56.66 285 LEU A O 1
ATOM 2238 N N . ASN A 1 286 ? 5.857 -4.799 29.310 1.00 48.09 286 ASN A N 1
ATOM 2239 C CA . ASN A 1 286 ? 6.113 -5.118 30.736 1.00 48.09 286 ASN A CA 1
ATOM 2240 C C . ASN A 1 286 ? 5.345 -4.269 31.776 1.00 48.09 286 ASN A C 1
ATOM 2242 O O . ASN A 1 286 ? 5.933 -3.584 32.608 1.00 48.09 286 ASN A O 1
ATOM 2246 N N . GLY A 1 287 ? 4.010 -4.294 31.708 1.00 50.78 287 GLY A N 1
ATOM 2247 C CA . GLY A 1 287 ? 3.097 -3.567 32.595 1.00 50.78 287 GLY A CA 1
ATOM 2248 C C . GLY A 1 287 ? 3.158 -2.029 32.589 1.00 50.78 287 GLY A C 1
ATOM 2249 O O . GLY A 1 287 ? 2.326 -1.424 33.261 1.00 50.78 287 GLY A O 1
ATOM 2250 N N . ALA A 1 288 ? 4.083 -1.391 31.866 1.00 47.19 288 ALA A N 1
ATOM 2251 C CA . ALA A 1 288 ? 4.397 0.027 32.051 1.00 47.19 288 ALA A CA 1
ATOM 2252 C C . ALA A 1 288 ? 4.147 0.921 30.833 1.00 47.19 288 ALA A C 1
ATOM 2254 O O . ALA A 1 288 ? 4.173 2.125 31.027 1.00 47.19 288 ALA A O 1
ATOM 2255 N N . GLY A 1 289 ? 3.897 0.383 29.631 1.00 57.38 289 GLY A N 1
ATOM 2256 C CA . GLY A 1 289 ? 3.588 1.174 28.430 1.00 57.38 289 GLY A CA 1
ATOM 2257 C C . GLY A 1 289 ? 2.125 1.039 27.998 1.00 57.38 289 GLY A C 1
ATOM 2258 O O . GLY A 1 289 ? 1.603 -0.072 27.870 1.00 57.38 289 GLY A O 1
ATOM 2259 N N . GLY A 1 290 ? 1.440 2.160 27.764 1.00 68.31 290 GLY A N 1
ATOM 2260 C CA . GLY A 1 290 ? 0.093 2.165 27.183 1.00 68.31 290 GLY A CA 1
ATOM 2261 C C . GLY A 1 290 ? 0.128 1.857 25.682 1.00 68.31 290 GLY A C 1
ATOM 2262 O O . GLY A 1 290 ? 0.848 2.511 24.939 1.00 68.31 290 GLY A O 1
ATOM 2263 N N . TRP A 1 291 ? -0.665 0.887 25.210 1.00 81.25 291 TRP A N 1
ATOM 2264 C CA . TRP A 1 291 ? -0.831 0.651 23.771 1.00 81.25 291 TRP A CA 1
ATOM 2265 C C . TRP A 1 291 ? -1.716 1.745 23.159 1.00 81.25 291 TRP A C 1
ATOM 2267 O O . TRP A 1 291 ? -2.925 1.812 23.411 1.00 81.25 291 TRP A O 1
ATOM 2277 N N . ASN A 1 292 ? -1.094 2.624 22.380 1.00 86.75 292 ASN A N 1
ATOM 2278 C CA . ASN A 1 292 ? -1.688 3.836 21.820 1.00 86.75 292 ASN A CA 1
ATOM 2279 C C . ASN A 1 292 ? -1.988 3.715 20.317 1.00 86.75 292 ASN A C 1
ATOM 2281 O O . ASN A 1 292 ? -2.153 4.735 19.653 1.00 86.75 292 ASN A O 1
ATOM 2285 N N . VAL A 1 293 ? -2.055 2.489 19.789 1.00 89.00 293 VAL A N 1
ATOM 2286 C CA . VAL A 1 293 ? -2.296 2.183 18.372 1.00 89.00 293 VAL A CA 1
ATOM 2287 C C . VAL A 1 293 ? -3.614 1.424 18.226 1.00 89.00 293 VAL A C 1
ATOM 2289 O O . VAL A 1 293 ? -3.944 0.558 19.032 1.00 89.00 293 VAL A O 1
ATOM 2292 N N . THR A 1 294 ? -4.395 1.735 17.198 1.00 92.25 294 THR A N 1
ATOM 2293 C CA . THR A 1 294 ? -5.604 0.987 16.837 1.00 92.25 294 THR A CA 1
ATOM 2294 C C . THR A 1 294 ? -5.670 0.764 15.339 1.00 92.25 294 THR A C 1
ATOM 2296 O O . THR A 1 294 ? -5.089 1.508 14.547 1.00 92.25 294 THR A O 1
ATOM 2299 N N . LEU A 1 295 ? -6.399 -0.275 14.951 1.00 92.88 295 LEU A N 1
ATOM 2300 C CA . LEU A 1 295 ? -6.610 -0.628 13.557 1.00 92.88 295 LEU A CA 1
ATOM 2301 C C . LEU A 1 295 ? -8.029 -0.255 13.105 1.00 92.88 295 LEU A C 1
ATOM 2303 O O . LEU A 1 295 ? -9.012 -0.556 13.784 1.00 92.88 295 LEU A O 1
ATOM 2307 N N . LEU A 1 296 ? -8.139 0.386 11.943 1.00 94.12 296 LEU A N 1
ATOM 2308 C CA . LEU A 1 296 ? -9.394 0.647 11.238 1.00 94.12 296 LEU A CA 1
ATOM 2309 C C . LEU A 1 296 ? -9.465 -0.283 10.028 1.00 94.12 296 LEU A C 1
ATOM 2311 O O . LEU A 1 296 ? -8.679 -0.135 9.093 1.00 94.12 296 LEU A O 1
ATOM 2315 N N . VAL A 1 297 ? -10.410 -1.223 10.013 1.00 92.75 297 VAL A N 1
ATOM 2316 C CA . VAL A 1 297 ? -10.662 -2.058 8.825 1.00 92.75 297 VAL A CA 1
ATOM 2317 C C . VAL A 1 297 ? -11.707 -1.370 7.963 1.00 92.75 297 VAL A C 1
ATOM 2319 O O . VAL A 1 297 ? -12.878 -1.257 8.344 1.00 92.75 297 VAL A O 1
ATOM 2322 N N . LEU A 1 298 ? -11.290 -0.904 6.794 1.00 92.75 298 LEU A N 1
ATOM 2323 C CA . LEU A 1 298 ? -12.189 -0.321 5.813 1.00 92.75 298 LEU A CA 1
ATOM 2324 C C . LEU A 1 298 ? -12.966 -1.453 5.127 1.00 92.75 298 LEU A C 1
ATOM 2326 O O . LEU A 1 298 ? -12.370 -2.464 4.764 1.00 92.75 298 LEU A O 1
ATOM 2330 N N . PRO A 1 299 ? -14.274 -1.295 4.873 1.00 90.12 299 PRO A N 1
ATOM 2331 C CA . PRO A 1 299 ? -15.081 -2.254 4.130 1.00 90.12 299 PRO A CA 1
ATOM 2332 C C . PRO A 1 299 ? -14.774 -2.165 2.628 1.00 90.12 299 PRO A C 1
ATOM 2334 O O . PRO A 1 299 ? -15.680 -2.108 1.811 1.00 90.12 299 PRO A O 1
ATOM 2337 N N . VAL A 1 300 ? -13.504 -2.084 2.251 1.00 89.00 300 VAL A N 1
ATOM 2338 C CA . VAL A 1 300 ? -13.020 -2.023 0.876 1.00 89.00 300 VAL A CA 1
ATOM 2339 C C . VAL A 1 300 ? -12.135 -3.242 0.690 1.00 89.00 300 VAL A C 1
ATOM 2341 O O . VAL A 1 300 ? -11.261 -3.515 1.510 1.00 89.00 300 VAL A O 1
ATOM 2344 N N . TRP A 1 301 ? -12.388 -4.011 -0.363 1.00 87.06 301 TRP A N 1
ATOM 2345 C CA . TRP A 1 301 ? -11.594 -5.202 -0.637 1.00 87.06 301 TRP A CA 1
ATOM 2346 C C . TRP A 1 301 ? -10.205 -4.799 -1.128 1.00 87.06 301 TRP A C 1
ATOM 2348 O O . TRP A 1 301 ? -10.092 -3.946 -2.011 1.00 87.06 301 TRP A O 1
ATOM 2358 N N . LYS A 1 302 ? -9.159 -5.481 -0.654 1.00 84.69 302 LYS A N 1
ATOM 2359 C CA . LYS A 1 302 ? -7.762 -5.241 -1.061 1.00 84.69 302 LYS A CA 1
ATOM 2360 C C . LYS A 1 302 ? -7.560 -5.214 -2.582 1.00 84.69 302 LYS A C 1
ATOM 2362 O O . LYS A 1 302 ? -6.814 -4.390 -3.091 1.00 84.69 302 LYS A O 1
ATOM 2367 N N . ARG A 1 303 ? -8.292 -6.053 -3.324 1.00 82.19 303 ARG A N 1
ATOM 2368 C CA . ARG A 1 303 ? -8.268 -6.102 -4.801 1.00 82.19 303 ARG A CA 1
ATOM 2369 C C . ARG A 1 303 ? -8.730 -4.814 -5.501 1.00 82.19 303 ARG A C 1
ATOM 2371 O O . ARG A 1 303 ? -8.418 -4.611 -6.664 1.00 82.19 303 ARG A O 1
ATOM 2378 N N . VAL A 1 304 ? -9.522 -3.970 -4.836 1.00 84.62 304 VAL A N 1
ATOM 2379 C CA . VAL A 1 304 ? -9.994 -2.681 -5.382 1.00 84.62 304 VAL A CA 1
ATOM 2380 C C . VAL A 1 304 ? -9.488 -1.479 -4.588 1.00 84.62 304 VAL A C 1
ATOM 2382 O O . VAL A 1 304 ? -9.730 -0.345 -4.996 1.00 84.62 304 VAL A O 1
ATOM 2385 N N . GLY A 1 305 ? -8.776 -1.680 -3.478 1.00 85.75 305 GLY A N 1
ATOM 2386 C CA . GLY A 1 305 ? -8.328 -0.570 -2.643 1.00 85.75 305 GLY A CA 1
ATOM 2387 C C . GLY A 1 305 ? -7.239 0.288 -3.294 1.00 85.75 305 GLY A C 1
ATOM 2388 O O . GLY A 1 305 ? -7.181 1.479 -3.001 1.00 85.75 305 GLY A O 1
ATOM 2389 N N . LEU A 1 306 ? -6.468 -0.223 -4.265 1.00 85.31 306 LEU A N 1
ATOM 2390 C CA . LEU A 1 306 ? -5.563 0.625 -5.058 1.00 85.31 306 LEU A CA 1
ATOM 2391 C C . LEU A 1 306 ? -6.320 1.660 -5.911 1.00 85.31 306 LEU A C 1
ATOM 2393 O O . LEU A 1 306 ? -5.866 2.790 -6.088 1.00 85.31 306 LEU A O 1
ATOM 2397 N N . LYS A 1 307 ? -7.533 1.332 -6.376 1.00 88.25 307 LYS A N 1
ATOM 2398 C CA . LYS A 1 307 ? -8.394 2.322 -7.041 1.00 88.25 307 LYS A CA 1
ATOM 2399 C C . LYS A 1 307 ? -8.804 3.428 -6.072 1.00 88.25 307 LYS A C 1
ATOM 2401 O O . LYS A 1 307 ? -8.833 4.588 -6.468 1.00 88.25 307 LYS A O 1
ATOM 2406 N N . LEU A 1 308 ? -9.065 3.088 -4.806 1.00 89.38 308 LEU A N 1
ATOM 2407 C CA . LEU A 1 308 ? -9.337 4.085 -3.769 1.00 89.38 308 LEU A CA 1
ATOM 2408 C C . LEU A 1 308 ? -8.108 4.962 -3.519 1.00 89.38 308 LEU A C 1
ATOM 2410 O O . LEU A 1 308 ? -8.259 6.173 -3.453 1.00 89.38 308 LEU A O 1
ATOM 2414 N N . TRP A 1 309 ? -6.909 4.377 -3.443 1.00 88.50 309 TRP A N 1
ATOM 2415 C CA . TRP A 1 309 ? -5.653 5.121 -3.288 1.00 88.50 309 TRP A CA 1
ATOM 2416 C C . TRP A 1 309 ? -5.502 6.224 -4.342 1.00 88.50 309 TRP A C 1
ATOM 2418 O O . TRP A 1 309 ? -5.216 7.369 -3.997 1.00 88.50 309 TRP A O 1
ATOM 2428 N N . HIS A 1 310 ? -5.777 5.904 -5.610 1.00 88.00 310 HIS A N 1
ATOM 2429 C CA . HIS A 1 310 ? -5.706 6.868 -6.707 1.00 88.00 310 HIS A CA 1
ATOM 2430 C C . HIS A 1 310 ? -6.863 7.873 -6.724 1.00 88.00 310 HIS A C 1
ATOM 2432 O O . HIS A 1 310 ? -6.614 9.068 -6.865 1.00 88.00 310 HIS A O 1
ATOM 2438 N N . LEU A 1 311 ? -8.114 7.425 -6.572 1.00 91.38 311 LEU A N 1
ATOM 2439 C CA . LEU A 1 311 ? -9.282 8.318 -6.600 1.00 91.38 311 LEU A CA 1
ATOM 2440 C C . LEU A 1 311 ? -9.275 9.312 -5.437 1.00 91.38 311 LEU A C 1
ATOM 2442 O O . LEU A 1 311 ? -9.637 10.470 -5.622 1.00 91.38 311 LEU A O 1
ATOM 2446 N N . ALA A 1 312 ? -8.842 8.858 -4.261 1.00 89.81 312 ALA A N 1
ATOM 2447 C CA . ALA A 1 312 ? -8.737 9.657 -3.049 1.00 89.81 312 ALA A CA 1
ATOM 2448 C C . ALA A 1 312 ? -7.421 10.428 -2.923 1.00 89.81 312 ALA A C 1
ATOM 2450 O O . ALA A 1 312 ? -7.253 11.129 -1.930 1.00 89.81 312 ALA A O 1
ATOM 2451 N N . SER A 1 313 ? -6.506 10.315 -3.896 1.00 89.69 313 SER A N 1
ATOM 2452 C CA . SER A 1 31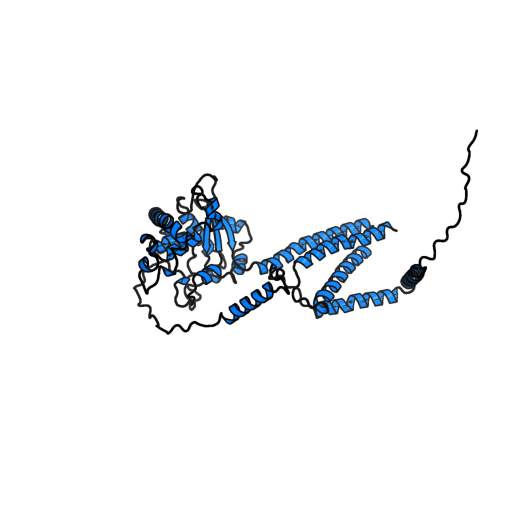3 ? -5.170 10.929 -3.861 1.00 89.69 313 SER A CA 1
ATOM 2453 C C . SER A 1 313 ? -4.440 10.711 -2.528 1.00 89.69 313 SER A C 1
ATOM 2455 O O . SER A 1 313 ? -3.874 11.638 -1.951 1.00 89.69 313 SER A O 1
ATOM 2457 N N . LEU A 1 314 ? -4.502 9.483 -2.001 1.00 88.50 314 LEU A N 1
ATOM 2458 C CA . LEU A 1 314 ? -3.880 9.119 -0.719 1.00 88.50 314 LEU A CA 1
ATOM 2459 C C . LEU A 1 314 ? -2.346 9.058 -0.798 1.00 88.50 314 LEU A C 1
ATOM 2461 O O . LEU A 1 314 ? -1.686 8.990 0.234 1.00 88.50 314 LEU A O 1
ATOM 2465 N N . ASP A 1 315 ? -1.790 9.136 -2.007 1.00 84.50 315 ASP A N 1
ATOM 2466 C CA . ASP A 1 315 ? -0.367 9.333 -2.280 1.00 84.50 315 ASP A CA 1
ATOM 2467 C C . ASP A 1 315 ? 0.138 10.716 -1.849 1.00 84.50 315 ASP A C 1
ATOM 2469 O O . ASP A 1 315 ? 1.332 10.892 -1.603 1.00 84.50 315 ASP A O 1
ATOM 2473 N N . ARG A 1 316 ? -0.753 11.709 -1.741 1.00 88.50 316 ARG A N 1
ATOM 2474 C CA . ARG A 1 316 ? -0.373 13.074 -1.381 1.00 88.50 316 ARG A CA 1
ATOM 2475 C C . ARG A 1 316 ? -0.339 13.255 0.137 1.00 88.50 316 ARG A C 1
ATOM 2477 O O . ARG A 1 316 ? -1.350 13.021 0.804 1.00 88.50 316 ARG A O 1
ATOM 2484 N N . PRO A 1 317 ? 0.753 13.812 0.699 1.00 86.75 317 PRO A N 1
ATOM 2485 C CA . PRO A 1 317 ? 0.841 14.058 2.138 1.00 86.75 317 PRO A CA 1
ATOM 2486 C C . PRO A 1 317 ? -0.236 15.040 2.622 1.00 86.75 317 PRO A C 1
ATOM 2488 O O . PRO A 1 317 ? -0.752 14.890 3.724 1.00 86.75 317 PRO A O 1
ATOM 2491 N N . GLN A 1 318 ? -0.637 15.995 1.774 1.00 90.44 318 GLN A N 1
ATOM 2492 C CA . GLN A 1 318 ? -1.690 16.969 2.080 1.00 90.44 318 GLN A CA 1
ATOM 2493 C C . GLN A 1 318 ? -3.027 16.291 2.405 1.00 90.44 318 GLN A C 1
ATOM 2495 O O . GLN A 1 318 ? -3.643 16.596 3.424 1.00 90.44 318 GLN A O 1
ATOM 2500 N N . THR A 1 319 ? -3.433 15.303 1.605 1.00 89.94 319 THR A N 1
ATOM 2501 C CA . THR A 1 319 ? -4.670 14.548 1.830 1.00 89.94 319 THR A CA 1
ATOM 2502 C C . THR A 1 319 ? -4.640 13.824 3.173 1.00 89.94 319 THR A C 1
ATOM 2504 O O . THR A 1 319 ? -5.625 13.846 3.912 1.00 89.94 319 THR A O 1
ATOM 2507 N N . LEU A 1 320 ? -3.498 13.234 3.536 1.00 89.69 320 LEU A N 1
ATOM 2508 C CA . LEU A 1 320 ? -3.335 12.563 4.823 1.00 89.69 320 LEU A CA 1
ATOM 2509 C C . LEU A 1 320 ? -3.401 13.551 5.996 1.00 89.69 320 LEU A C 1
ATOM 2511 O O . LEU A 1 320 ? -4.046 13.267 7.006 1.00 89.69 320 LEU A O 1
ATOM 2515 N N . THR A 1 321 ? -2.801 14.736 5.848 1.00 89.94 321 THR A N 1
ATOM 2516 C CA . THR A 1 321 ? -2.891 15.800 6.861 1.00 89.94 321 THR A CA 1
ATOM 2517 C C . THR A 1 321 ? -4.303 16.361 6.999 1.00 89.94 321 THR A C 1
ATOM 2519 O O . THR A 1 321 ? -4.747 16.631 8.113 1.00 89.94 321 THR A O 1
ATOM 2522 N N . ASP A 1 322 ? -5.056 16.482 5.905 1.00 92.69 322 ASP A N 1
ATOM 2523 C CA . ASP A 1 322 ? -6.446 16.941 5.940 1.00 92.69 322 ASP A CA 1
ATOM 2524 C C . ASP A 1 322 ? -7.357 15.924 6.640 1.00 92.69 322 ASP A C 1
ATOM 2526 O O . ASP A 1 322 ? -8.251 16.307 7.405 1.00 92.69 322 ASP A O 1
ATOM 2530 N N . LEU A 1 323 ? -7.087 14.623 6.474 1.00 92.44 323 LEU A N 1
ATOM 2531 C CA . LEU A 1 323 ? -7.784 13.559 7.201 1.00 92.44 323 LEU A CA 1
ATOM 2532 C C . LEU A 1 323 ? -7.590 13.669 8.717 1.00 92.44 323 LEU A C 1
ATOM 2534 O O . LEU A 1 323 ? -8.547 13.431 9.458 1.00 92.44 323 LEU A O 1
ATOM 2538 N N . THR A 1 324 ? -6.416 14.085 9.193 1.00 92.19 324 THR A N 1
ATOM 2539 C CA . THR A 1 324 ? -6.099 14.178 10.632 1.00 92.19 324 THR A CA 1
ATOM 2540 C C . THR A 1 324 ? -6.249 15.583 11.230 1.00 92.19 324 THR A C 1
ATOM 2542 O O . THR A 1 324 ? -6.180 15.755 12.449 1.00 92.19 324 THR A O 1
ATOM 2545 N N . ARG A 1 325 ? -6.547 16.602 10.414 1.00 91.81 325 ARG A N 1
ATOM 2546 C CA . ARG A 1 325 ? -6.648 18.012 10.832 1.00 91.81 325 ARG A CA 1
ATOM 2547 C C . ARG A 1 325 ? -7.741 18.271 11.875 1.00 91.81 325 ARG A C 1
ATOM 2549 O O . ARG A 1 325 ? -8.861 17.785 11.735 1.00 91.81 325 ARG A O 1
ATOM 2556 N N . ASN A 1 326 ? -7.488 19.121 12.870 1.00 91.75 326 ASN A N 1
ATOM 2557 C CA . ASN A 1 326 ? -8.474 19.527 13.893 1.00 91.75 326 ASN A CA 1
ATOM 2558 C C . ASN A 1 326 ? -9.108 18.348 14.671 1.00 91.75 326 ASN A C 1
ATOM 2560 O O . ASN A 1 326 ? -10.288 18.389 15.040 1.00 91.75 326 ASN A O 1
ATOM 2564 N N . LEU A 1 327 ? -8.338 17.283 14.902 1.00 90.94 327 LEU A N 1
ATOM 2565 C CA . LEU A 1 327 ? -8.708 16.191 15.800 1.00 90.94 327 LEU A CA 1
ATOM 2566 C C . LEU A 1 327 ? -8.147 16.457 17.204 1.00 90.94 327 LEU A C 1
ATOM 2568 O O . LEU A 1 327 ? -7.033 16.950 17.357 1.00 90.94 327 LEU A O 1
ATOM 2572 N N . THR A 1 328 ? -8.937 16.153 18.231 1.00 89.50 328 THR A N 1
ATOM 2573 C CA . THR A 1 328 ? -8.617 16.420 19.642 1.00 89.50 328 THR A CA 1
ATOM 2574 C C . THR A 1 328 ? -8.971 15.189 20.482 1.00 89.50 328 THR A C 1
ATOM 2576 O O . THR A 1 328 ? -10.163 14.974 20.730 1.00 89.50 328 THR A O 1
ATOM 2579 N N . PRO A 1 329 ? -7.993 14.366 20.905 1.00 88.62 329 PRO A N 1
ATOM 2580 C CA . PRO A 1 329 ? -6.544 14.494 20.705 1.00 88.62 329 PRO A CA 1
ATOM 2581 C C . PRO A 1 329 ? -6.109 14.280 19.239 1.00 88.62 329 PRO A C 1
ATOM 2583 O O . PRO A 1 329 ? -6.879 13.690 18.466 1.00 88.62 329 PRO A O 1
ATOM 2586 N N . PRO A 1 330 ? -4.909 14.767 18.861 1.00 90.19 330 PRO A N 1
ATOM 2587 C CA . PRO A 1 330 ? -4.338 14.558 17.534 1.00 90.19 330 PRO A CA 1
ATOM 2588 C C . PRO A 1 330 ? -4.076 13.073 17.263 1.00 90.19 330 PRO A C 1
ATOM 2590 O O . PRO A 1 330 ? -3.610 12.335 18.133 1.00 90.19 330 PRO A O 1
ATOM 2593 N N . LEU A 1 331 ? -4.395 12.649 16.040 1.00 91.88 331 LEU A N 1
ATOM 2594 C CA . LEU A 1 331 ? -4.187 11.288 15.551 1.00 91.88 331 LEU A CA 1
ATOM 2595 C C . LEU A 1 331 ? -3.184 11.306 14.402 1.00 91.88 331 LEU A C 1
ATOM 2597 O O . LEU A 1 331 ? -3.209 12.218 13.574 1.00 91.88 331 LEU A O 1
ATOM 2601 N N . THR A 1 332 ? -2.368 10.267 14.320 1.00 90.75 332 THR A N 1
ATOM 2602 C CA . THR A 1 332 ? -1.412 10.038 13.236 1.00 90.75 332 THR A CA 1
ATOM 2603 C C . THR A 1 332 ? -1.751 8.739 12.524 1.00 90.75 332 THR A C 1
ATOM 2605 O O . THR A 1 332 ? -2.132 7.749 13.148 1.00 90.75 332 THR A O 1
ATOM 2608 N N . ILE A 1 333 ? -1.681 8.756 11.195 1.00 91.75 333 ILE A N 1
ATOM 2609 C CA . ILE A 1 333 ? -1.860 7.556 10.378 1.00 91.75 333 ILE A CA 1
ATOM 2610 C C . ILE A 1 333 ? -0.464 6.991 10.134 1.00 91.75 333 ILE A C 1
ATOM 2612 O O . ILE A 1 333 ? 0.311 7.586 9.393 1.00 91.75 333 ILE A O 1
ATOM 2616 N N . GLU A 1 334 ? -0.151 5.877 10.791 1.00 89.31 334 GLU A N 1
ATOM 2617 C CA . GLU A 1 334 ? 1.172 5.234 10.737 1.00 89.31 334 GLU A CA 1
ATOM 2618 C C . GLU A 1 334 ? 1.339 4.414 9.459 1.00 89.31 334 GLU A C 1
ATOM 2620 O O . GLU A 1 334 ? 2.396 4.395 8.836 1.00 89.31 334 GLU A O 1
ATOM 2625 N N . ALA A 1 335 ? 0.278 3.707 9.068 1.00 89.44 335 ALA A N 1
ATOM 2626 C CA . ALA A 1 335 ? 0.311 2.818 7.920 1.00 89.44 335 ALA A CA 1
ATOM 2627 C C . ALA A 1 335 ? -1.071 2.671 7.289 1.00 89.44 335 ALA A C 1
ATOM 2629 O O . ALA A 1 335 ? -2.104 2.713 7.959 1.00 89.44 335 ALA A O 1
ATOM 2630 N N . ILE A 1 336 ? -1.082 2.448 5.981 1.00 90.00 336 ILE A N 1
ATOM 2631 C CA . ILE A 1 336 ? -2.279 2.182 5.191 1.00 90.00 336 ILE A CA 1
ATOM 2632 C C . ILE A 1 336 ? -2.006 0.922 4.374 1.00 90.00 336 ILE A C 1
ATOM 2634 O O . ILE A 1 336 ? -1.065 0.910 3.591 1.00 90.00 336 ILE A O 1
ATOM 2638 N N . GLU A 1 337 ? -2.844 -0.101 4.538 1.00 89.25 337 GLU A N 1
ATOM 2639 C CA . GLU A 1 337 ? -2.869 -1.360 3.787 1.00 89.25 337 GLU A CA 1
ATOM 2640 C C . GLU A 1 337 ? -4.106 -1.388 2.865 1.00 89.25 337 GLU A C 1
ATOM 2642 O O . GLU A 1 337 ? -5.176 -1.852 3.264 1.00 89.25 337 GLU A O 1
ATOM 2647 N N . LEU A 1 338 ? -4.001 -0.879 1.631 1.00 85.00 338 LEU A N 1
ATOM 2648 C CA . LEU A 1 338 ? -5.136 -0.842 0.688 1.00 85.00 338 LEU A CA 1
ATOM 2649 C C . LEU A 1 338 ? -5.141 -1.958 -0.359 1.00 85.00 338 LEU A C 1
ATOM 2651 O O . LEU A 1 338 ? -6.154 -2.115 -1.030 1.00 85.00 338 LEU A O 1
ATOM 2655 N N . GLY A 1 339 ? -4.093 -2.762 -0.513 1.00 72.56 339 GLY A N 1
ATOM 2656 C CA . GLY A 1 339 ? -4.113 -3.774 -1.564 1.00 72.56 339 GLY A CA 1
ATOM 2657 C C . GLY A 1 339 ? -2.806 -4.505 -1.791 1.00 72.56 339 GLY A C 1
ATOM 2658 O O . GLY A 1 339 ? -1.923 -4.512 -0.940 1.00 72.56 339 GLY A O 1
ATOM 2659 N N . LEU A 1 340 ? -2.726 -5.141 -2.958 1.00 65.75 340 LEU A N 1
ATOM 2660 C CA . LEU A 1 340 ? -1.529 -5.801 -3.462 1.00 65.75 340 LEU A CA 1
ATOM 2661 C C . LEU A 1 340 ? -0.636 -4.734 -4.099 1.00 65.75 340 LEU A C 1
ATOM 2663 O O . LEU A 1 340 ? -0.962 -4.193 -5.151 1.00 65.75 340 LEU A O 1
ATOM 2667 N N . TYR A 1 341 ? 0.476 -4.408 -3.442 1.00 68.06 341 TYR A N 1
ATOM 2668 C CA . TYR A 1 341 ? 1.357 -3.315 -3.866 1.00 68.06 341 TYR A CA 1
ATOM 2669 C C . TYR A 1 341 ? 2.160 -3.594 -5.136 1.00 68.06 341 TYR A C 1
ATOM 2671 O O . TYR A 1 341 ? 2.874 -2.713 -5.609 1.00 68.06 341 TYR A O 1
ATOM 2679 N N . GLY A 1 342 ? 2.053 -4.799 -5.692 1.00 67.00 342 GLY A N 1
ATOM 2680 C CA . GLY A 1 342 ? 2.785 -5.169 -6.891 1.00 67.00 342 GLY A CA 1
ATOM 2681 C C . GLY A 1 342 ? 2.445 -4.280 -8.098 1.00 67.00 342 GLY A C 1
ATOM 2682 O O . GLY A 1 342 ? 3.353 -3.843 -8.796 1.00 67.00 342 GLY A O 1
ATOM 2683 N N . GLU A 1 343 ? 1.186 -3.846 -8.245 1.00 66.38 343 GLU A N 1
ATOM 2684 C CA . GLU A 1 343 ? 0.794 -2.869 -9.279 1.00 66.38 343 GLU A CA 1
ATOM 2685 C C . GLU A 1 343 ? 1.458 -1.485 -9.089 1.00 66.38 343 GLU A C 1
ATOM 2687 O O . GLU A 1 343 ? 1.653 -0.750 -10.059 1.00 66.38 343 GLU A O 1
ATOM 2692 N N . LEU A 1 344 ? 1.846 -1.101 -7.861 1.00 74.31 344 LEU A N 1
ATOM 2693 C CA . LEU A 1 344 ? 2.599 0.144 -7.655 1.00 74.31 344 LEU A CA 1
ATOM 2694 C C . LEU A 1 344 ? 4.063 -0.006 -8.065 1.00 74.31 344 LEU A C 1
ATOM 2696 O O . LEU A 1 344 ? 4.658 0.989 -8.475 1.00 74.31 344 LEU A O 1
ATOM 2700 N N . ALA A 1 345 ? 4.646 -1.204 -7.962 1.00 77.50 345 ALA A N 1
ATOM 2701 C CA . ALA A 1 345 ? 6.059 -1.422 -8.257 1.00 77.50 345 ALA A CA 1
ATOM 2702 C C . ALA A 1 345 ? 6.377 -1.035 -9.706 1.00 77.50 345 ALA A C 1
ATOM 2704 O O . ALA A 1 345 ? 7.225 -0.175 -9.932 1.00 77.50 345 ALA A O 1
ATOM 2705 N N . GLY A 1 346 ? 5.620 -1.556 -10.678 1.00 77.94 346 GLY A N 1
ATOM 2706 C CA . GLY A 1 346 ? 5.784 -1.176 -12.086 1.00 77.94 346 GLY A CA 1
ATOM 2707 C C . GLY A 1 346 ? 5.635 0.330 -12.326 1.00 77.94 346 GLY A C 1
ATOM 2708 O O . GLY A 1 346 ? 6.392 0.920 -13.099 1.00 77.94 346 GLY A O 1
ATOM 2709 N N . ARG A 1 347 ? 4.716 0.991 -11.609 1.00 80.06 347 ARG A N 1
ATOM 2710 C CA . ARG A 1 347 ? 4.521 2.441 -11.726 1.00 80.06 347 ARG A CA 1
ATOM 2711 C C . ARG A 1 347 ? 5.698 3.236 -11.168 1.00 80.06 347 ARG A C 1
ATOM 2713 O O . ARG A 1 347 ? 6.128 4.181 -11.822 1.00 80.06 347 ARG A O 1
ATOM 2720 N N . TYR A 1 348 ? 6.214 2.881 -9.995 1.00 84.62 348 TYR A N 1
ATOM 2721 C CA . TYR A 1 348 ? 7.383 3.553 -9.420 1.00 84.62 348 TYR A CA 1
ATOM 2722 C C . TYR A 1 348 ? 8.631 3.341 -10.269 1.00 84.62 348 TYR A C 1
ATOM 2724 O O . TYR A 1 348 ? 9.366 4.290 -10.490 1.00 84.62 348 TYR A O 1
ATOM 2732 N N . VAL A 1 349 ? 8.806 2.160 -10.856 1.00 86.56 349 VAL A N 1
ATOM 2733 C CA . VAL A 1 349 ? 9.913 1.878 -11.782 1.00 86.56 349 VAL A CA 1
ATOM 2734 C C . VAL A 1 349 ? 9.828 2.751 -13.035 1.00 86.56 349 VAL A C 1
ATOM 2736 O O . VAL A 1 349 ? 10.838 3.281 -13.495 1.00 86.56 349 VAL A O 1
ATOM 2739 N N . ALA A 1 350 ? 8.620 2.970 -13.563 1.00 84.56 350 ALA A N 1
ATOM 2740 C CA . ALA A 1 350 ? 8.415 3.915 -14.657 1.00 84.56 350 ALA A CA 1
ATOM 2741 C C . ALA A 1 350 ? 8.745 5.361 -14.240 1.00 84.56 350 ALA A C 1
ATOM 2743 O O . ALA A 1 350 ? 9.364 6.088 -15.013 1.00 84.56 350 ALA A O 1
ATOM 2744 N N . TRP A 1 351 ? 8.397 5.778 -13.021 1.00 87.44 351 TRP A N 1
ATOM 2745 C CA . TRP A 1 351 ? 8.797 7.087 -12.489 1.00 87.44 351 TRP A CA 1
ATOM 2746 C C . TRP A 1 351 ? 10.312 7.201 -12.295 1.00 87.44 351 TRP A C 1
ATOM 2748 O O . TRP A 1 351 ? 10.900 8.216 -12.664 1.00 87.44 351 TRP A O 1
ATOM 2758 N N . ASP A 1 352 ? 10.958 6.148 -11.806 1.00 89.62 352 ASP A N 1
ATOM 2759 C CA . ASP A 1 352 ? 12.402 6.123 -11.583 1.00 89.62 352 ASP A CA 1
ATOM 2760 C C . ASP A 1 352 ? 13.199 6.097 -12.894 1.00 89.62 352 ASP A C 1
ATOM 2762 O O . ASP A 1 352 ? 14.332 6.581 -12.943 1.00 89.62 352 ASP A O 1
ATOM 2766 N N . SER A 1 353 ? 12.595 5.639 -13.997 1.00 89.00 353 SER A N 1
ATOM 2767 C CA . SER A 1 353 ? 13.202 5.726 -15.332 1.00 89.00 353 SER A CA 1
ATOM 2768 C C . SER A 1 353 ? 13.520 7.167 -15.765 1.00 89.00 353 SER A C 1
ATOM 2770 O O . SER A 1 353 ? 14.411 7.378 -16.588 1.00 89.00 353 SER A O 1
ATOM 2772 N N . VAL A 1 354 ? 12.877 8.177 -15.163 1.00 91.94 354 VAL A N 1
ATOM 2773 C CA . VAL A 1 354 ? 13.223 9.594 -15.368 1.00 91.94 354 VAL A CA 1
ATOM 2774 C C . VAL A 1 354 ? 14.633 9.899 -14.859 1.00 91.94 354 VAL A C 1
ATOM 2776 O O . VAL A 1 354 ? 15.385 10.605 -15.530 1.00 91.94 354 VAL A O 1
ATOM 2779 N N . TRP A 1 355 ? 15.030 9.337 -13.715 1.00 92.19 355 TRP A N 1
ATOM 2780 C CA . TRP A 1 355 ? 16.392 9.486 -13.193 1.00 92.19 355 TRP A CA 1
ATOM 2781 C C . TRP A 1 355 ? 17.414 8.774 -14.072 1.00 92.19 355 TRP A C 1
ATOM 2783 O O . TRP A 1 355 ? 18.502 9.303 -14.297 1.00 92.19 355 TRP A O 1
ATOM 2793 N N . LEU A 1 356 ? 17.046 7.618 -14.631 1.00 91.25 356 LEU A N 1
ATOM 2794 C CA . LEU A 1 356 ? 17.866 6.921 -15.621 1.00 91.25 356 LEU A CA 1
ATOM 2795 C C . LEU A 1 356 ? 18.071 7.787 -16.875 1.00 91.25 356 LEU A C 1
ATOM 2797 O O . LEU A 1 356 ? 19.198 7.931 -17.346 1.00 91.25 356 LEU A O 1
ATOM 2801 N N . ALA A 1 357 ? 17.005 8.412 -17.383 1.00 92.31 357 ALA A N 1
ATOM 2802 C CA . ALA A 1 357 ? 17.074 9.315 -18.529 1.00 92.31 357 ALA A CA 1
ATOM 2803 C C . ALA A 1 357 ? 17.929 10.558 -18.233 1.00 92.31 357 ALA A C 1
ATOM 2805 O O . ALA A 1 357 ? 18.729 10.968 -19.074 1.00 92.31 357 ALA A O 1
ATOM 2806 N N . LEU A 1 358 ? 17.817 11.126 -17.028 1.00 94.19 358 LEU A N 1
ATOM 2807 C CA . LEU A 1 358 ? 18.666 12.231 -16.580 1.00 94.19 358 LEU A CA 1
ATOM 2808 C C . LEU A 1 358 ? 20.145 11.815 -16.519 1.00 94.19 358 LEU A C 1
ATOM 2810 O O . LEU A 1 358 ? 21.011 12.559 -16.978 1.00 94.19 358 LEU A O 1
ATOM 2814 N N . GLY A 1 359 ? 20.432 10.619 -16.001 1.00 93.06 359 GLY A N 1
ATOM 2815 C CA . GLY A 1 359 ? 21.777 10.044 -15.978 1.00 93.06 359 GLY A CA 1
ATOM 2816 C C . GLY A 1 359 ? 22.352 9.858 -17.383 1.00 93.06 359 GLY A C 1
ATOM 2817 O O . GLY A 1 359 ? 23.470 10.294 -17.651 1.00 93.06 359 GLY A O 1
ATOM 2818 N N . ALA A 1 360 ? 21.564 9.302 -18.306 1.00 92.56 360 ALA A N 1
ATOM 2819 C CA . ALA A 1 360 ? 21.945 9.158 -19.710 1.00 92.56 360 ALA A CA 1
ATOM 2820 C C . ALA A 1 360 ? 22.188 10.517 -20.393 1.00 92.56 360 ALA A C 1
ATOM 2822 O O . ALA A 1 360 ? 23.161 10.667 -21.125 1.00 92.56 360 ALA A O 1
ATOM 2823 N N . ALA A 1 361 ? 21.362 11.531 -20.123 1.00 93.75 361 ALA A N 1
ATOM 2824 C CA . ALA A 1 361 ? 21.552 12.878 -20.664 1.00 93.75 361 ALA A CA 1
ATOM 2825 C C . ALA A 1 361 ? 22.828 13.549 -20.126 1.00 93.75 361 ALA A C 1
ATOM 2827 O O . ALA A 1 361 ? 23.567 14.175 -20.886 1.00 93.75 361 ALA A O 1
ATOM 2828 N N . CYS A 1 362 ? 23.116 13.388 -18.832 1.00 93.44 362 CYS A N 1
ATOM 2829 C CA . CYS A 1 362 ? 24.353 13.869 -18.218 1.00 93.44 362 CYS A CA 1
ATOM 2830 C C . CYS A 1 362 ? 25.582 13.193 -18.843 1.00 93.44 362 CYS A C 1
ATOM 2832 O O . CYS A 1 362 ? 26.542 13.866 -19.218 1.00 93.44 362 CYS A O 1
ATOM 2834 N N . LEU A 1 363 ? 25.519 11.874 -19.039 1.00 91.69 363 LEU A N 1
ATOM 2835 C CA . LEU A 1 363 ? 26.564 11.111 -19.712 1.00 91.69 363 LEU A CA 1
ATOM 2836 C C . LEU A 1 363 ? 26.767 11.569 -21.161 1.00 91.69 363 LEU A C 1
ATOM 2838 O O . LEU A 1 363 ? 27.901 11.764 -21.589 1.00 91.69 363 LEU A O 1
ATOM 2842 N N . ALA A 1 364 ? 25.680 11.791 -21.903 1.00 91.75 364 ALA A N 1
ATOM 2843 C CA . ALA A 1 364 ? 25.736 12.308 -23.267 1.00 91.75 364 ALA A CA 1
ATOM 2844 C C . ALA A 1 364 ? 26.435 13.672 -23.321 1.00 91.75 364 ALA A C 1
ATOM 2846 O O . ALA A 1 364 ? 27.301 13.883 -24.166 1.00 91.75 364 ALA A O 1
ATOM 2847 N N . LEU A 1 365 ? 26.098 14.580 -22.398 1.00 92.38 365 LEU A N 1
ATOM 2848 C CA . LEU A 1 365 ? 26.737 15.891 -22.290 1.00 92.38 365 LEU A CA 1
ATOM 2849 C C . LEU A 1 365 ? 28.234 15.765 -21.987 1.00 92.38 365 LEU A C 1
ATOM 2851 O O . LEU A 1 365 ? 29.041 16.450 -22.610 1.00 92.38 365 LEU A O 1
ATOM 2855 N N . LEU A 1 366 ? 28.607 14.879 -21.064 1.00 89.88 366 LEU A N 1
ATOM 2856 C CA . LEU A 1 366 ? 30.004 14.638 -20.716 1.00 89.88 366 LEU A CA 1
ATOM 2857 C C . LEU A 1 366 ? 30.781 14.100 -21.924 1.00 89.88 366 LEU A C 1
ATOM 2859 O O . LEU A 1 366 ? 31.798 14.677 -22.298 1.00 89.88 366 LEU A O 1
ATOM 2863 N N . LEU A 1 367 ? 30.263 13.079 -22.608 1.00 89.31 367 LEU A N 1
ATOM 2864 C CA . LEU A 1 367 ? 30.884 12.541 -23.821 1.00 89.31 367 LEU A CA 1
ATOM 2865 C C . LEU A 1 367 ? 30.980 13.588 -24.942 1.00 89.31 367 LEU A C 1
ATOM 2867 O O . LEU A 1 367 ? 31.996 13.643 -25.632 1.00 89.31 367 LEU A O 1
ATOM 2871 N N . LEU A 1 368 ? 29.976 14.457 -25.109 1.00 90.19 368 LEU A N 1
ATOM 2872 C CA . LEU A 1 368 ? 30.035 15.572 -26.065 1.00 90.19 368 LEU A CA 1
ATOM 2873 C C . LEU A 1 368 ? 31.177 16.543 -25.742 1.00 90.19 368 LEU A C 1
ATOM 2875 O O . LEU A 1 368 ? 31.882 16.972 -26.653 1.00 90.19 368 LEU A O 1
ATOM 2879 N N . LEU A 1 369 ? 31.370 16.888 -24.466 1.00 89.38 369 LEU A N 1
ATOM 2880 C CA . LEU A 1 369 ? 32.450 17.780 -24.037 1.00 89.38 369 LEU A CA 1
ATOM 2881 C C . LEU A 1 369 ? 33.829 17.144 -24.245 1.00 89.38 369 LEU A C 1
ATOM 2883 O O . LEU A 1 369 ? 34.733 17.818 -24.735 1.00 89.38 369 LEU A O 1
ATOM 2887 N N . LEU A 1 370 ? 33.985 15.859 -23.915 1.00 86.50 370 LEU A N 1
ATOM 2888 C CA . LEU A 1 370 ? 35.263 15.153 -24.052 1.00 86.50 370 LEU A CA 1
ATOM 2889 C C . LEU A 1 370 ? 35.649 14.906 -25.516 1.00 86.50 370 LEU A C 1
ATOM 2891 O O . LEU A 1 370 ? 36.819 14.991 -25.863 1.00 86.50 370 LEU A O 1
ATOM 2895 N N . THR A 1 371 ? 34.677 14.661 -26.395 1.00 86.00 371 THR A N 1
ATOM 2896 C CA . THR A 1 371 ? 34.919 14.390 -27.826 1.00 86.00 371 THR A CA 1
ATOM 2897 C C . THR A 1 371 ? 34.975 15.657 -28.688 1.00 86.00 371 THR A C 1
ATOM 2899 O O . THR A 1 371 ? 34.748 15.596 -29.898 1.00 86.00 371 THR A O 1
ATOM 2902 N N . HIS A 1 372 ? 35.239 16.825 -28.087 1.00 85.75 372 HIS A N 1
ATOM 2903 C CA . HIS A 1 372 ? 35.277 18.125 -28.773 1.00 85.75 372 HIS A CA 1
ATOM 2904 C C . HIS A 1 372 ? 34.007 18.437 -29.599 1.00 85.75 372 HIS A C 1
ATOM 2906 O O . HIS A 1 372 ? 34.074 19.068 -30.654 1.00 85.75 372 HIS A O 1
ATOM 2912 N N . GLY A 1 373 ? 32.832 18.009 -29.127 1.00 84.94 373 GLY A N 1
ATOM 2913 C CA . GLY A 1 373 ? 31.540 18.271 -29.771 1.00 84.94 373 GLY A CA 1
ATOM 2914 C C . GLY A 1 373 ? 31.126 17.265 -30.851 1.00 84.94 373 GLY A C 1
ATOM 2915 O O . GLY A 1 373 ? 30.213 17.554 -31.628 1.00 84.94 373 GLY A O 1
ATOM 2916 N N . SER A 1 374 ? 31.754 16.086 -30.922 1.00 88.88 374 SER A N 1
ATOM 2917 C CA . SER A 1 374 ? 31.408 15.058 -31.912 1.00 88.88 374 SER A CA 1
ATOM 2918 C C . SER A 1 374 ? 30.090 14.340 -31.587 1.00 88.88 374 SER A C 1
ATOM 2920 O O . SER A 1 374 ? 30.039 13.347 -30.858 1.00 88.88 374 SER A O 1
ATOM 2922 N N . VAL A 1 375 ? 28.992 14.805 -32.190 1.00 89.25 375 VAL A N 1
ATOM 2923 C CA . VAL A 1 375 ? 27.654 14.195 -32.038 1.00 89.25 375 VAL A CA 1
ATOM 2924 C C . VAL A 1 375 ? 27.597 12.769 -32.603 1.00 89.25 375 VAL A C 1
ATOM 2926 O O . VAL A 1 375 ? 26.850 11.936 -32.096 1.00 89.25 375 VAL A O 1
ATOM 2929 N N . ALA A 1 376 ? 28.395 12.462 -33.631 1.00 88.06 376 ALA A N 1
ATOM 2930 C CA . ALA A 1 376 ? 28.401 11.145 -34.269 1.00 88.06 376 ALA A CA 1
ATOM 2931 C C . ALA A 1 376 ? 28.896 10.042 -33.324 1.00 88.06 376 ALA A C 1
ATOM 2933 O O . ALA A 1 376 ? 28.302 8.965 -33.281 1.00 88.06 376 ALA A O 1
ATOM 2934 N N . VAL A 1 377 ? 29.940 10.329 -32.537 1.00 86.19 377 VAL A N 1
ATOM 2935 C CA . VAL A 1 377 ? 30.482 9.385 -31.550 1.00 86.19 377 VAL A CA 1
ATOM 2936 C C . VAL A 1 377 ? 29.423 9.106 -30.494 1.00 86.19 377 VAL A C 1
ATOM 2938 O O . VAL A 1 377 ? 29.058 7.957 -30.292 1.00 86.19 377 VAL A O 1
ATOM 2941 N N . VAL A 1 378 ? 28.842 10.155 -29.912 1.00 89.69 378 VAL A N 1
ATOM 2942 C CA . VAL A 1 378 ? 27.795 10.048 -28.883 1.00 89.69 378 VAL A CA 1
ATOM 2943 C C . VAL A 1 378 ? 26.561 9.306 -29.402 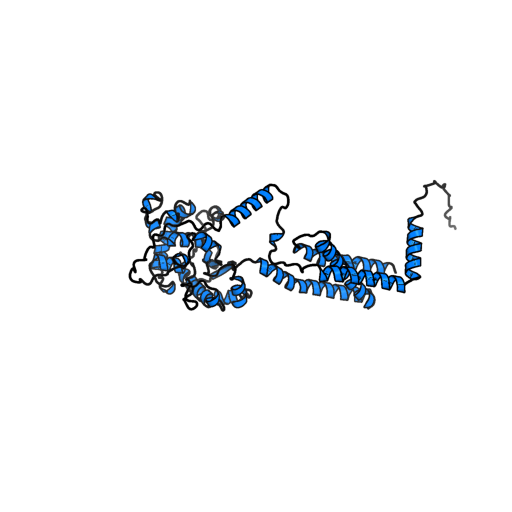1.00 89.69 378 VAL A C 1
ATOM 2945 O O . VAL A 1 378 ? 26.023 8.438 -28.724 1.00 89.69 378 VAL A O 1
ATOM 2948 N N . GLY A 1 379 ? 26.126 9.576 -30.633 1.00 90.12 379 GLY A N 1
ATOM 2949 C CA . GLY A 1 379 ? 25.043 8.817 -31.259 1.00 90.12 379 GLY A CA 1
ATOM 2950 C C . GLY A 1 379 ? 25.380 7.330 -31.402 1.00 90.12 379 GLY A C 1
ATOM 2951 O O . GLY A 1 379 ? 24.550 6.478 -31.085 1.00 90.12 379 GLY A O 1
ATOM 2952 N N . ALA A 1 380 ? 26.606 7.009 -31.823 1.00 87.81 380 ALA A N 1
ATOM 2953 C CA . ALA A 1 380 ? 27.071 5.632 -31.951 1.00 87.81 380 ALA A CA 1
ATOM 2954 C C . ALA A 1 380 ? 27.172 4.912 -30.595 1.00 87.81 380 ALA A C 1
ATOM 2956 O O . ALA A 1 380 ? 26.833 3.730 -30.527 1.00 87.81 380 ALA A O 1
ATOM 2957 N N . THR A 1 381 ? 27.560 5.602 -29.513 1.00 88.50 381 THR A N 1
ATOM 2958 C CA . THR A 1 381 ? 27.629 5.002 -28.169 1.00 88.50 381 THR A CA 1
ATOM 2959 C C . THR A 1 381 ? 26.243 4.604 -27.670 1.00 88.50 381 THR A C 1
ATOM 2961 O O . THR A 1 381 ? 26.024 3.443 -27.331 1.00 88.50 381 THR A O 1
ATOM 2964 N N . PHE A 1 382 ? 25.261 5.509 -27.706 1.00 90.88 382 PHE A N 1
ATOM 2965 C CA . PHE A 1 382 ? 23.895 5.189 -27.278 1.00 90.88 382 PHE A CA 1
ATOM 2966 C C . PHE A 1 382 ? 23.223 4.149 -28.177 1.00 90.88 382 PHE A C 1
ATOM 2968 O O . PHE A 1 382 ? 22.481 3.304 -27.672 1.00 90.88 382 PHE A O 1
ATOM 2975 N N . LEU A 1 383 ? 23.512 4.157 -29.482 1.00 89.38 383 LEU A N 1
ATOM 2976 C CA . LEU A 1 383 ? 23.057 3.109 -30.394 1.00 89.38 383 LEU A CA 1
ATOM 2977 C C . LEU A 1 383 ? 23.632 1.744 -29.989 1.00 89.38 383 LEU A C 1
ATOM 2979 O O . LEU A 1 383 ? 22.883 0.775 -29.910 1.00 89.38 383 LEU A O 1
ATOM 2983 N N . ALA A 1 384 ? 24.931 1.665 -29.687 1.00 88.38 384 ALA A N 1
ATOM 2984 C CA . ALA A 1 384 ? 25.582 0.429 -29.254 1.00 88.38 384 ALA A CA 1
ATOM 2985 C C . ALA A 1 384 ? 25.037 -0.081 -27.907 1.00 88.38 384 ALA A C 1
ATOM 2987 O O . ALA A 1 384 ? 24.807 -1.283 -27.749 1.00 88.38 384 ALA A O 1
ATOM 2988 N N . LEU A 1 385 ? 24.768 0.819 -26.956 1.00 90.62 385 LEU A N 1
ATOM 2989 C CA . LEU A 1 385 ? 24.160 0.481 -25.663 1.00 90.62 385 LEU A CA 1
ATOM 2990 C C . LEU A 1 385 ? 22.720 -0.019 -25.816 1.00 90.62 385 LEU A C 1
ATOM 2992 O O . LEU A 1 385 ? 22.358 -1.051 -25.254 1.00 90.62 385 LEU A O 1
ATOM 2996 N N . GLY A 1 386 ? 21.899 0.670 -26.611 1.00 89.75 386 GLY A N 1
ATOM 2997 C CA . GLY A 1 386 ? 20.535 0.223 -26.900 1.00 89.75 386 GLY A CA 1
ATOM 2998 C C . GLY A 1 386 ? 20.525 -1.120 -27.629 1.00 89.75 386 GLY A C 1
ATOM 2999 O O . GLY A 1 386 ? 19.732 -2.006 -27.312 1.00 89.75 386 GLY A O 1
ATOM 3000 N N . TRP A 1 387 ? 21.457 -1.299 -28.563 1.00 89.31 387 TRP A N 1
ATOM 3001 C CA . TRP A 1 387 ? 21.602 -2.527 -29.327 1.00 89.31 387 TRP A CA 1
ATOM 3002 C C . TRP A 1 387 ? 21.964 -3.736 -28.465 1.00 89.31 387 TRP A C 1
ATOM 3004 O O . TRP A 1 387 ? 21.329 -4.790 -28.566 1.00 89.31 387 TRP A O 1
ATOM 3014 N N . SER A 1 388 ? 22.968 -3.586 -27.599 1.00 91.31 388 SER A N 1
ATOM 3015 C CA . SER A 1 388 ? 23.407 -4.659 -26.707 1.00 91.31 388 SER A CA 1
ATOM 3016 C C . SER A 1 388 ? 22.287 -5.093 -25.760 1.00 91.31 388 SER A C 1
ATOM 3018 O O . SER A 1 388 ? 22.100 -6.291 -25.548 1.00 91.31 388 SER A O 1
ATOM 3020 N N . LEU A 1 389 ? 21.475 -4.147 -25.281 1.00 89.81 389 LEU A N 1
ATOM 3021 C CA . LEU A 1 389 ? 20.313 -4.430 -24.444 1.00 89.81 389 LEU A CA 1
ATOM 3022 C C . LEU A 1 389 ? 19.228 -5.214 -25.194 1.00 89.81 389 LEU A C 1
ATOM 3024 O O . LEU A 1 389 ? 18.716 -6.201 -24.665 1.00 89.81 389 LEU A O 1
ATOM 3028 N N . ILE A 1 390 ? 18.884 -4.806 -26.420 1.00 88.94 390 ILE A N 1
ATOM 3029 C CA . ILE A 1 390 ? 17.872 -5.495 -27.238 1.00 88.94 390 ILE A CA 1
ATOM 3030 C C . ILE A 1 390 ? 18.309 -6.933 -27.524 1.00 88.94 390 ILE A C 1
ATOM 3032 O O . ILE A 1 390 ? 17.512 -7.861 -27.375 1.00 88.94 390 ILE A O 1
ATOM 3036 N N . LEU A 1 391 ? 19.579 -7.134 -27.882 1.00 88.94 391 LEU A N 1
ATOM 3037 C CA . LEU A 1 391 ? 20.142 -8.467 -28.087 1.00 88.94 391 LEU A CA 1
ATOM 3038 C C . LEU A 1 391 ? 20.114 -9.310 -26.813 1.00 88.94 391 LEU A C 1
ATOM 3040 O O . LEU A 1 391 ? 19.658 -10.454 -26.849 1.00 88.94 391 LEU A O 1
ATOM 3044 N N . ALA A 1 392 ? 20.577 -8.755 -25.692 1.00 90.25 392 ALA A N 1
ATOM 3045 C CA . ALA A 1 392 ? 20.591 -9.451 -24.411 1.00 90.25 392 ALA A CA 1
ATOM 3046 C C . ALA A 1 392 ? 19.176 -9.867 -23.989 1.00 90.25 392 ALA A C 1
ATOM 3048 O O . ALA A 1 392 ? 18.961 -11.008 -23.580 1.00 90.25 392 ALA A O 1
ATOM 3049 N N . TYR A 1 393 ? 18.196 -8.978 -24.159 1.00 88.19 393 TYR A N 1
ATOM 3050 C CA . TYR A 1 393 ? 16.797 -9.267 -23.869 1.00 88.19 393 TYR A CA 1
ATOM 3051 C C . TYR A 1 393 ? 16.195 -10.302 -24.830 1.00 88.19 393 TYR A C 1
ATOM 3053 O O . TYR A 1 393 ? 15.512 -11.220 -24.383 1.00 88.19 393 TYR A O 1
ATOM 3061 N N . GLY A 1 394 ? 16.487 -10.227 -26.131 1.00 87.38 394 GLY A N 1
ATOM 3062 C CA . GLY A 1 394 ? 16.034 -11.223 -27.106 1.00 87.38 394 GLY A CA 1
ATOM 3063 C C . GLY A 1 394 ? 16.580 -12.624 -26.812 1.00 87.38 394 GLY A C 1
ATOM 3064 O O . GLY A 1 394 ? 15.837 -13.606 -26.855 1.00 87.38 394 GLY A O 1
ATOM 3065 N N . LEU A 1 395 ? 17.859 -12.728 -26.437 1.00 87.88 395 LEU A N 1
ATOM 3066 C CA . LEU A 1 395 ? 18.457 -13.984 -25.972 1.00 87.88 395 LEU A CA 1
ATOM 3067 C C . LEU A 1 395 ? 17.797 -14.468 -24.672 1.00 87.88 395 LEU A C 1
ATOM 3069 O O . LEU A 1 395 ? 17.436 -15.641 -24.564 1.00 87.88 395 LEU A O 1
ATOM 3073 N N . TYR A 1 396 ? 17.576 -13.567 -23.715 1.00 87.44 396 TYR A N 1
ATOM 3074 C CA . TYR A 1 396 ? 16.903 -13.870 -22.452 1.00 87.44 396 TYR A CA 1
ATOM 3075 C C . TYR A 1 396 ? 15.489 -14.432 -22.661 1.00 87.44 396 TYR A C 1
ATOM 3077 O O . TYR A 1 396 ? 15.158 -15.504 -22.156 1.00 87.44 396 TYR A O 1
ATOM 3085 N N . ALA A 1 397 ? 14.660 -13.735 -23.437 1.00 83.88 397 ALA A N 1
ATOM 3086 C CA . ALA A 1 397 ? 13.261 -14.088 -23.631 1.00 83.88 397 ALA A CA 1
ATOM 3087 C C . ALA A 1 397 ? 13.104 -15.321 -24.529 1.00 83.88 397 ALA A C 1
ATOM 3089 O O . ALA A 1 397 ? 12.346 -16.238 -24.210 1.00 83.88 397 ALA A O 1
ATOM 3090 N N . ARG A 1 398 ? 13.831 -15.377 -25.653 1.00 83.81 398 ARG A N 1
ATOM 3091 C CA . ARG A 1 398 ? 13.573 -16.386 -26.687 1.00 83.81 398 ARG A CA 1
ATOM 3092 C C . ARG A 1 398 ? 14.448 -17.622 -26.589 1.00 83.81 398 ARG A C 1
ATOM 3094 O O . ARG A 1 398 ? 13.946 -18.714 -26.872 1.00 83.81 398 ARG A O 1
ATOM 3101 N N . PHE A 1 399 ? 15.729 -17.456 -26.263 1.00 84.62 399 PHE A N 1
ATOM 3102 C CA . PHE A 1 399 ? 16.680 -18.566 -26.213 1.00 84.62 399 PHE A CA 1
ATOM 3103 C C . PHE A 1 399 ? 16.622 -19.276 -24.860 1.00 84.62 399 PHE A C 1
ATOM 3105 O O . PHE A 1 399 ? 16.500 -20.497 -24.825 1.00 84.62 399 PHE A O 1
ATOM 3112 N N . LEU A 1 400 ? 16.636 -18.518 -23.757 1.00 83.44 400 LEU A N 1
ATOM 3113 C CA . LEU A 1 400 ? 16.582 -19.080 -22.402 1.00 83.44 400 LEU A CA 1
ATOM 3114 C C . LEU A 1 400 ? 15.156 -19.398 -21.921 1.00 83.44 400 LEU A C 1
ATOM 3116 O O . LEU A 1 400 ? 15.009 -20.144 -20.957 1.00 83.44 400 LEU A O 1
ATOM 3120 N N . GLN A 1 401 ? 14.120 -18.867 -22.587 1.00 80.06 401 GLN A N 1
ATOM 3121 C CA . GLN A 1 401 ? 12.699 -19.124 -22.292 1.00 80.06 401 GLN A CA 1
ATOM 3122 C C . GLN A 1 401 ? 12.339 -18.953 -20.808 1.00 80.06 401 GLN A C 1
ATOM 3124 O O . GLN A 1 401 ? 11.548 -19.714 -20.244 1.00 80.06 401 GLN A O 1
ATOM 3129 N N . LEU A 1 402 ? 12.937 -17.955 -20.153 1.00 76.56 402 LEU A N 1
ATOM 3130 C CA . LEU A 1 402 ? 12.676 -17.701 -18.744 1.00 76.56 402 LEU A CA 1
ATOM 3131 C C . LEU A 1 402 ? 11.294 -17.040 -18.588 1.00 76.56 402 LEU A C 1
ATOM 3133 O O . LEU A 1 402 ? 11.041 -16.002 -19.198 1.00 76.56 402 LEU A O 1
ATOM 3137 N N . PRO A 1 403 ? 10.391 -17.608 -17.765 1.00 69.38 403 PRO A N 1
ATOM 3138 C CA . PRO A 1 403 ? 8.977 -17.215 -17.715 1.00 69.38 403 PRO A CA 1
ATOM 3139 C C . PRO A 1 403 ? 8.721 -15.872 -17.016 1.00 69.38 403 PRO A C 1
ATOM 3141 O O . PRO A 1 403 ? 7.592 -15.387 -16.978 1.00 69.38 403 PRO A O 1
ATOM 3144 N N . THR A 1 404 ? 9.740 -15.292 -16.389 1.00 75.38 404 THR A N 1
ATOM 3145 C CA . THR A 1 404 ? 9.638 -14.064 -15.600 1.00 75.38 404 THR A CA 1
ATOM 3146 C C . THR A 1 404 ? 10.840 -13.189 -15.882 1.00 75.38 404 THR A C 1
ATOM 3148 O O . THR A 1 404 ? 11.951 -13.707 -15.924 1.00 75.38 404 THR A O 1
ATOM 3151 N N . PHE A 1 405 ? 10.637 -11.882 -16.042 1.00 81.75 405 PHE A N 1
ATOM 3152 C CA . PHE A 1 405 ? 11.714 -10.898 -16.143 1.00 81.75 405 PHE A CA 1
ATOM 3153 C C . PHE A 1 405 ? 11.854 -10.163 -14.800 1.00 81.75 405 PHE A C 1
ATOM 3155 O O . PHE A 1 405 ? 10.965 -9.380 -14.463 1.00 81.75 405 PHE A O 1
ATOM 3162 N N . PRO A 1 406 ? 12.917 -10.436 -14.021 1.00 81.25 406 PRO A N 1
ATOM 3163 C CA . PRO A 1 406 ? 13.132 -9.808 -12.727 1.00 81.25 406 PRO A CA 1
ATOM 3164 C C . PRO A 1 406 ? 13.282 -8.292 -12.809 1.00 81.25 406 PRO A C 1
ATOM 3166 O O . PRO A 1 406 ? 13.987 -7.779 -13.680 1.00 81.25 406 PRO A O 1
ATOM 3169 N N . LEU A 1 407 ? 12.723 -7.574 -11.839 1.00 81.62 407 LEU A N 1
ATOM 3170 C CA . LEU A 1 407 ? 12.938 -6.147 -11.660 1.00 81.62 407 LEU A CA 1
ATOM 3171 C C . LEU A 1 407 ? 14.419 -5.826 -11.437 1.00 81.62 407 LEU A C 1
ATOM 3173 O O . LEU A 1 407 ? 14.901 -4.797 -11.905 1.00 81.62 407 LEU A O 1
ATOM 3177 N N . LEU A 1 408 ? 15.169 -6.727 -10.798 1.00 83.19 408 LEU A N 1
ATOM 3178 C CA . LEU A 1 408 ? 16.619 -6.597 -10.623 1.00 83.19 408 LEU A CA 1
ATOM 3179 C C . LEU A 1 408 ? 17.374 -6.415 -11.949 1.00 83.19 408 LEU A C 1
ATOM 3181 O O . LEU A 1 408 ? 18.389 -5.719 -11.974 1.00 83.19 408 LEU A O 1
ATOM 3185 N N . ASN A 1 409 ? 16.865 -6.949 -13.064 1.00 87.00 409 ASN A N 1
ATOM 3186 C CA . ASN A 1 409 ? 17.482 -6.745 -14.376 1.00 87.00 409 ASN A CA 1
ATOM 3187 C C . ASN A 1 409 ? 17.442 -5.272 -14.815 1.00 87.00 409 ASN A C 1
ATOM 3189 O O . ASN A 1 409 ? 18.282 -4.855 -15.609 1.00 87.00 409 ASN A O 1
ATOM 3193 N N . MET A 1 410 ? 16.537 -4.451 -14.270 1.00 85.75 410 MET A N 1
ATOM 3194 C CA . MET A 1 410 ? 16.530 -3.007 -14.523 1.00 85.75 410 MET A CA 1
ATOM 3195 C C . MET A 1 410 ? 17.759 -2.307 -13.928 1.00 85.75 410 MET A C 1
ATOM 3197 O O . MET A 1 410 ? 18.169 -1.272 -14.444 1.00 85.75 410 MET A O 1
ATOM 3201 N N . MET A 1 411 ? 18.415 -2.870 -12.905 1.00 86.50 411 MET A N 1
ATOM 3202 C CA . MET A 1 411 ? 19.693 -2.334 -12.407 1.00 86.50 411 MET A CA 1
ATOM 3203 C C . MET A 1 411 ? 20.839 -2.548 -13.399 1.00 86.50 411 MET A C 1
ATOM 3205 O O . MET A 1 411 ? 21.778 -1.753 -13.430 1.00 86.50 411 MET A O 1
ATOM 3209 N N . ALA A 1 412 ? 20.748 -3.564 -14.264 1.00 89.00 412 ALA A N 1
ATOM 3210 C CA . ALA A 1 412 ? 21.739 -3.775 -15.313 1.00 89.00 412 ALA A CA 1
ATOM 3211 C C . ALA A 1 412 ? 21.790 -2.594 -16.295 1.00 89.00 412 ALA A C 1
ATOM 3213 O O . ALA A 1 412 ? 22.866 -2.286 -16.787 1.00 89.00 412 ALA A O 1
ATOM 3214 N N . LEU A 1 413 ? 20.677 -1.881 -16.521 1.00 88.00 413 LEU A N 1
ATOM 3215 C CA . LEU A 1 413 ? 20.657 -0.652 -17.330 1.00 88.00 413 LEU A CA 1
ATOM 3216 C C . LEU A 1 413 ? 21.538 0.447 -16.732 1.00 88.00 413 LEU A C 1
ATOM 3218 O O . LEU A 1 413 ? 22.279 1.109 -17.455 1.00 88.00 413 LEU A O 1
ATOM 3222 N N . VAL A 1 414 ? 21.469 0.629 -15.411 1.00 88.94 414 VAL A N 1
ATOM 3223 C CA . VAL A 1 414 ? 22.280 1.621 -14.692 1.00 88.94 414 VAL A CA 1
ATOM 3224 C C . VAL A 1 414 ? 23.764 1.264 -14.803 1.00 88.94 414 VAL A C 1
ATOM 3226 O O . VAL A 1 414 ? 24.586 2.126 -15.108 1.00 88.94 414 VAL A O 1
ATOM 3229 N N . LEU A 1 415 ? 24.104 -0.015 -14.616 1.00 89.31 415 LEU A N 1
ATOM 3230 C CA . LEU A 1 415 ? 25.479 -0.505 -14.744 1.00 89.31 415 LEU A CA 1
ATOM 3231 C C . LEU A 1 415 ? 26.003 -0.398 -16.180 1.00 89.31 415 LEU A C 1
ATOM 3233 O O . LEU A 1 415 ? 27.141 0.015 -16.381 1.00 89.31 415 LEU A O 1
ATOM 3237 N N . LEU A 1 416 ? 25.173 -0.729 -17.172 1.00 90.31 416 LEU A N 1
ATOM 3238 C CA . LEU A 1 416 ? 25.520 -0.660 -18.591 1.00 90.31 416 LEU A CA 1
ATOM 3239 C C . LEU A 1 416 ? 25.833 0.777 -19.020 1.00 90.31 416 LEU A C 1
ATOM 3241 O O . LEU A 1 416 ? 26.803 0.990 -19.737 1.00 90.31 416 LEU A O 1
ATOM 3245 N N . LEU A 1 417 ? 25.053 1.763 -18.563 1.00 88.81 417 LEU A N 1
ATOM 3246 C CA . LEU A 1 417 ? 25.329 3.177 -18.841 1.00 88.81 417 LEU A CA 1
ATOM 3247 C C . LEU A 1 417 ? 26.668 3.634 -18.245 1.00 88.81 417 LEU A C 1
ATOM 3249 O O . LEU A 1 417 ? 27.373 4.412 -18.879 1.00 88.81 417 LEU A O 1
ATOM 3253 N N . GLY A 1 418 ? 27.024 3.153 -17.050 1.00 85.62 418 GLY A N 1
ATOM 3254 C CA . GLY A 1 418 ? 28.294 3.491 -16.401 1.00 85.62 418 GLY A CA 1
ATOM 3255 C C . GLY A 1 418 ? 29.504 2.830 -17.063 1.00 85.62 418 GLY A C 1
ATOM 3256 O O . GLY A 1 418 ? 30.451 3.514 -17.435 1.00 85.62 418 GLY A O 1
ATOM 3257 N N . LEU A 1 419 ? 29.463 1.505 -17.236 1.00 87.69 419 LEU A N 1
ATOM 3258 C CA . LEU A 1 419 ? 30.571 0.726 -17.804 1.00 87.69 419 LEU A CA 1
ATOM 3259 C C . LEU A 1 419 ? 30.739 0.970 -19.303 1.00 87.69 419 LEU A C 1
ATOM 3261 O O . LEU A 1 419 ? 31.852 1.081 -19.799 1.00 87.69 419 LEU A O 1
ATOM 3265 N N . GLY A 1 420 ? 29.629 1.080 -20.028 1.00 82.56 420 GLY A N 1
ATOM 3266 C CA . GLY A 1 420 ? 29.646 1.191 -21.477 1.00 82.56 420 GLY A CA 1
ATOM 3267 C C . GLY A 1 420 ? 30.210 2.510 -22.000 1.00 82.56 420 GLY A C 1
ATOM 3268 O O . GLY A 1 420 ? 30.502 2.594 -23.184 1.00 82.56 420 GLY A O 1
ATOM 3269 N N . ALA A 1 421 ? 30.371 3.531 -21.154 1.00 80.69 421 ALA A N 1
ATOM 3270 C CA . ALA A 1 421 ? 31.049 4.771 -21.522 1.00 80.69 421 ALA A CA 1
ATOM 3271 C C . ALA A 1 421 ? 32.575 4.701 -21.371 1.00 80.69 421 ALA A C 1
ATOM 3273 O O . ALA A 1 421 ? 33.276 5.407 -22.092 1.00 80.69 421 ALA A O 1
ATOM 3274 N N . ASP A 1 422 ? 33.081 3.858 -20.467 1.00 85.38 422 ASP A N 1
ATOM 3275 C CA . ASP A 1 422 ? 34.509 3.749 -20.145 1.00 85.38 422 ASP A CA 1
ATOM 3276 C C . ASP A 1 422 ? 35.330 3.295 -21.364 1.00 85.38 422 ASP A C 1
ATOM 3278 O O . ASP A 1 422 ? 36.341 3.907 -21.708 1.00 85.38 422 ASP A O 1
ATOM 3282 N N . ASP A 1 423 ? 34.816 2.315 -22.115 1.00 81.38 423 ASP A N 1
ATOM 3283 C CA . ASP A 1 423 ? 35.457 1.799 -23.333 1.00 81.38 423 ASP A CA 1
ATOM 3284 C C . ASP A 1 423 ? 35.694 2.891 -24.395 1.00 81.38 423 ASP A C 1
ATOM 3286 O O . ASP A 1 423 ? 36.712 2.886 -25.090 1.00 81.38 423 ASP A O 1
ATOM 3290 N N . ILE A 1 424 ? 34.775 3.858 -24.520 1.00 79.25 424 ILE A N 1
ATOM 3291 C CA . ILE A 1 424 ? 34.919 4.978 -25.466 1.00 79.25 424 ILE A CA 1
ATOM 3292 C C . ILE A 1 424 ? 35.942 5.995 -24.967 1.00 79.25 424 ILE A C 1
ATOM 3294 O O . ILE A 1 424 ? 36.694 6.541 -25.774 1.00 79.25 424 ILE A O 1
ATOM 3298 N N . LEU A 1 425 ? 35.981 6.251 -23.658 1.00 77.69 425 LEU A N 1
ATOM 3299 C CA . LEU A 1 425 ? 36.957 7.165 -23.065 1.00 77.69 425 LEU A CA 1
ATOM 3300 C C . LEU A 1 425 ? 38.380 6.637 -23.243 1.00 77.69 425 LEU A C 1
ATOM 3302 O O . LEU A 1 425 ? 39.262 7.395 -23.644 1.00 77.69 425 LEU A O 1
ATOM 3306 N N . LEU A 1 426 ? 38.585 5.337 -23.021 1.00 82.31 426 LEU A N 1
ATOM 3307 C CA . LEU A 1 426 ? 39.871 4.686 -23.262 1.00 82.31 426 LEU A CA 1
ATOM 3308 C C . LEU A 1 426 ? 40.277 4.755 -24.734 1.00 82.31 426 LEU A C 1
ATOM 3310 O O . LEU A 1 426 ? 41.430 5.058 -25.025 1.00 82.31 426 LEU A O 1
ATOM 3314 N N . PHE A 1 427 ? 39.344 4.524 -25.662 1.00 79.69 427 PHE A N 1
ATOM 3315 C CA . PHE A 1 427 ? 39.632 4.634 -27.093 1.00 79.69 427 PHE A CA 1
ATOM 3316 C C . PHE A 1 427 ? 40.107 6.045 -27.476 1.00 79.69 427 PHE A C 1
ATOM 3318 O O . PHE A 1 427 ? 41.103 6.183 -28.175 1.00 79.69 427 PHE A O 1
ATOM 3325 N N . TYR A 1 428 ? 39.452 7.087 -26.957 1.00 72.94 428 TYR A N 1
ATOM 3326 C CA . TYR A 1 428 ? 39.789 8.483 -27.258 1.00 72.94 428 TYR A CA 1
ATOM 3327 C C . TYR A 1 428 ? 41.051 9.006 -26.559 1.00 72.94 428 TYR A C 1
ATOM 3329 O O . TYR A 1 428 ? 41.546 10.059 -26.936 1.00 72.94 428 TYR A O 1
ATOM 3337 N N . GLN A 1 429 ? 41.545 8.325 -25.521 1.00 70.38 429 GLN A N 1
ATOM 3338 C CA . GLN A 1 429 ? 42.805 8.680 -24.858 1.00 70.38 429 GLN A CA 1
ATOM 3339 C C . GLN A 1 429 ? 44.031 8.080 -25.571 1.00 70.38 429 GLN A C 1
ATOM 3341 O O . GLN A 1 429 ? 45.158 8.512 -25.331 1.00 70.38 429 GLN A O 1
ATOM 3346 N N . VAL A 1 430 ? 43.824 7.039 -26.384 1.00 56.44 430 VAL A N 1
ATOM 3347 C CA . VAL A 1 430 ? 44.892 6.320 -27.097 1.00 56.44 430 VAL A CA 1
ATOM 3348 C C . VAL A 1 430 ? 45.230 6.967 -28.450 1.00 56.44 430 VAL A C 1
ATOM 3350 O O . VAL A 1 430 ? 46.326 6.728 -28.959 1.00 56.44 430 VAL A O 1
ATOM 3353 N N . ASP A 1 431 ? 44.346 7.819 -28.977 1.00 40.91 431 ASP A N 1
ATOM 3354 C CA . ASP A 1 431 ? 44.603 8.740 -30.096 1.00 40.91 431 ASP A CA 1
ATOM 3355 C C . ASP A 1 431 ? 45.034 10.126 -29.581 1.00 40.91 431 ASP A C 1
ATOM 3357 O O . ASP A 1 431 ? 45.920 10.748 -30.221 1.00 40.91 431 ASP A O 1
#

InterPro domains:
  IPR052081 Dispatched hedgehog regulator [PTHR45951] (18-429)